Protein AF-A0A358I0P1-F1 (afdb_monomer_lite)

Radius of gyration: 39.77 Å; chains: 1; bounding box: 116×67×97 Å

Foldseek 3Di:
DDDDDDDPDPPPPDDDPDQDDLVVLCPPPCLLVLLVLAPCSVPDDSDPVCSVVSSLSSVLVVLLVLLLVLLQVLQQVLCVVLVNHGDDPVLSVVSSVVSSNCSRPPVVVSVVSSVLSVLLVPLVVVLVVLVVVLVVLCVVPVVVVLVVVLVVLVVVLVVLVVVLVVLVVPDDDPVNVVCCVVCVVPPDVPPPNVSVVSNVVSVVVNVVSVVVSVVSVVVNVCSVVVSVVSVVVSVVSVVSNVVSLCSSQVVDPSNLVVLVVLLVVLVVLLVVLLPDLDQVSLQVNLVSLVSVVVQLPDVSRPSSNRQHPCSVVSLVSSVVSNLVSLLVQLLVLLVPADQPDDLVSNCVSCVVLLVQLCQPRRPDHNPRSVVSSLVSLVVSLVVCVVPVPNSCSNVSSVVVSVVSVVVPPPDD

pLDDT: mean 78.73, std 14.13, range [31.23, 93.06]

Sequence (412 aa):
MDTPHPAHTPETSGEPPEVKDIDEMLNERGFAAFLENYDDAESFEVTEENKEEIAARFRAFEASTTVVKQFEKVMDEKLQTEGKGRMKPEERKAYKEHVAELAAKNPDELLRLQSDLRALEEAPEKIREREAELARLKESWSTDKVKAGIAELAAKKADIEKSLKEADATKFSRMQRAFFTNFGARFSMGKIAGHLDKKIELTVELQEVDSTIKAAEEALSSSPEIMAGTKRALNEATAGLESAQESVFASNKVAQMVRERLISEAHKRCEASLESTDIGVLQKAAEQFRRDTELANKPGSDYLGFTPDDATSYEELLTDKIKEAVAQGIMGALESLPSGATQSRLERALRKFTELAEKEVGFFDKDTSKEFVLETLRAAEQDARTKSKGSGKSIMLKHLISKLSKAGVGVA

Secondary structure (DSSP, 8-state):
-PPPPPP-------PPPP---HHHHHHSTTHHHHHTTSTTTTT---SGGGHHHHHHHHHHHHHHHHHHHHHHHHHHHHHHHTT-----HHHHHHHHHHHHHHHHH-HHHHHHHHHHHHHHHHHHHHHHHHHHHHHHHHHHT-HHHHHHHHHHHHHHHHHHHHHHHHHHH----HHHHHHHHHHTTTS-S-SHHHHHHHHHHHHHHHHHHHHHHHHHHHHHHHHHHHHHHHHHHHHHHHHHHHHHHIIIIIS-HHHHHHHHHHHHHHHHHHHHHHT---HHHHHHHHHHHHHHHHHHTSTTT-TT----TTHHHHHHHHHHHHHHHHHHHHHHHHHHSPTT--HHHHHHHHHHHHHHHTS--TT--HHHHHHHHHHHHHHHHHHHHHHSTTSSHHHHHHHHHHHHHHTTSS--

Structure (mmCIF, N/CA/C/O backbone):
data_AF-A0A358I0P1-F1
#
_entry.id   AF-A0A358I0P1-F1
#
loop_
_atom_site.group_PDB
_atom_site.id
_atom_site.type_symbol
_atom_site.label_atom_id
_atom_site.label_alt_id
_atom_site.label_comp_id
_atom_site.label_asym_id
_atom_site.label_entity_id
_atom_site.label_seq_id
_atom_site.pdbx_PDB_ins_code
_atom_site.Cartn_x
_atom_site.Cartn_y
_atom_site.Cartn_z
_atom_site.occupancy
_atom_site.B_iso_or_equiv
_atom_site.auth_seq_id
_atom_site.auth_comp_id
_atom_site.auth_asym_id
_atom_site.auth_atom_id
_atom_site.pdbx_PDB_model_num
ATOM 1 N N . MET A 1 1 ? 2.757 29.379 -32.360 1.00 36.81 1 MET A N 1
ATOM 2 C CA . MET A 1 1 ? 3.898 28.883 -33.159 1.00 36.81 1 MET A CA 1
ATOM 3 C C . MET A 1 1 ? 4.563 27.855 -32.278 1.00 36.81 1 MET A C 1
ATOM 5 O O . MET A 1 1 ? 5.481 28.187 -31.541 1.00 36.81 1 MET A O 1
ATOM 9 N N . ASP A 1 2 ? 3.977 26.664 -32.266 1.00 34.22 2 ASP A N 1
ATOM 10 C CA . ASP A 1 2 ? 4.376 25.572 -31.389 1.00 34.22 2 ASP A CA 1
ATOM 11 C C . ASP A 1 2 ? 5.392 24.714 -32.130 1.00 34.22 2 ASP A C 1
ATOM 13 O O . ASP A 1 2 ? 5.127 24.201 -33.218 1.00 34.22 2 ASP A O 1
ATOM 17 N N . THR A 1 3 ? 6.590 24.626 -31.569 1.00 36.25 3 THR A N 1
ATOM 18 C CA . THR A 1 3 ? 7.614 23.678 -31.999 1.00 36.25 3 THR A CA 1
ATOM 19 C C . THR A 1 3 ? 7.182 22.266 -31.601 1.00 36.25 3 THR A C 1
ATOM 21 O O . THR A 1 3 ? 6.945 22.040 -30.413 1.00 36.25 3 THR A O 1
ATOM 24 N N . PRO A 1 4 ? 7.095 21.307 -32.538 1.00 38.31 4 PRO A N 1
ATOM 25 C CA . PRO A 1 4 ? 6.806 19.926 -32.195 1.00 38.31 4 PRO A CA 1
ATOM 26 C C . PRO A 1 4 ? 8.035 19.277 -31.549 1.00 38.31 4 PRO A C 1
ATOM 28 O O . PRO A 1 4 ? 9.149 19.377 -32.067 1.00 38.31 4 PRO A O 1
ATOM 31 N N . HIS A 1 5 ? 7.820 18.606 -30.417 1.00 31.33 5 HIS A N 1
ATOM 32 C CA . HIS A 1 5 ? 8.810 17.723 -29.808 1.00 31.33 5 HIS A CA 1
ATOM 33 C C . HIS A 1 5 ? 9.039 16.491 -30.701 1.00 31.33 5 HIS A C 1
ATOM 35 O O . HIS A 1 5 ? 8.065 15.919 -31.197 1.00 31.33 5 HIS A O 1
ATOM 41 N N . PRO A 1 6 ? 10.295 16.057 -30.911 1.00 36.25 6 PRO A N 1
ATOM 42 C CA . PRO A 1 6 ? 10.574 14.822 -31.624 1.00 36.25 6 PRO A CA 1
ATOM 43 C C . PRO A 1 6 ? 10.149 13.621 -30.773 1.00 36.25 6 PRO A C 1
ATOM 45 O O . PRO A 1 6 ? 10.456 13.541 -29.583 1.00 36.25 6 PRO A O 1
ATOM 48 N N . ALA A 1 7 ? 9.446 12.683 -31.406 1.00 33.16 7 ALA A N 1
ATOM 49 C CA . ALA A 1 7 ? 9.168 11.374 -30.842 1.00 33.16 7 ALA A CA 1
ATOM 50 C C . ALA A 1 7 ? 10.495 10.639 -30.609 1.00 33.16 7 ALA A C 1
ATOM 52 O O . ALA A 1 7 ? 11.257 10.400 -31.545 1.00 33.16 7 ALA A O 1
ATOM 53 N N . HIS A 1 8 ? 10.779 10.293 -29.355 1.00 32.94 8 HIS A N 1
ATOM 54 C CA . HIS A 1 8 ? 11.849 9.365 -29.023 1.00 32.94 8 HIS A CA 1
ATOM 55 C C . HIS A 1 8 ? 11.419 7.954 -29.436 1.00 32.94 8 HIS A C 1
ATOM 57 O O . HIS A 1 8 ? 10.776 7.239 -28.674 1.00 32.94 8 HIS A O 1
ATOM 63 N N . THR A 1 9 ? 11.766 7.550 -30.654 1.00 31.23 9 THR A N 1
ATOM 64 C CA . THR A 1 9 ? 11.855 6.134 -31.021 1.00 31.23 9 THR A CA 1
ATOM 65 C C . THR A 1 9 ? 13.090 5.543 -30.337 1.00 31.23 9 THR A C 1
ATOM 67 O O . THR A 1 9 ? 14.189 6.057 -30.557 1.00 31.23 9 THR A O 1
ATOM 70 N N . PRO A 1 10 ? 12.961 4.496 -29.506 1.00 36.97 10 PRO A N 1
ATOM 71 C CA . PRO A 1 10 ? 14.125 3.801 -28.984 1.00 36.97 10 PRO A CA 1
ATOM 72 C C . PRO A 1 10 ? 14.779 3.016 -30.128 1.00 36.97 10 PRO A C 1
ATOM 74 O O . PRO A 1 10 ? 14.226 2.031 -30.616 1.00 36.97 10 PRO A O 1
ATOM 77 N N . GLU A 1 11 ? 15.958 3.460 -30.569 1.00 33.22 11 GLU A N 1
ATOM 78 C CA . GLU A 1 11 ? 16.836 2.683 -31.445 1.00 33.22 11 GLU A CA 1
ATOM 79 C C . GLU A 1 11 ? 17.281 1.420 -30.699 1.00 33.22 11 GLU A C 1
ATOM 81 O O . GLU A 1 11 ? 18.203 1.435 -29.886 1.00 33.22 11 GLU A O 1
ATOM 86 N N . THR A 1 12 ? 16.604 0.308 -30.969 1.00 38.41 12 THR A N 1
ATOM 87 C CA . THR A 1 12 ? 17.114 -1.031 -30.675 1.00 38.41 12 THR A CA 1
ATOM 88 C C . THR A 1 12 ? 17.729 -1.570 -31.959 1.00 38.41 12 THR A C 1
ATOM 90 O O . THR A 1 12 ? 17.070 -2.194 -32.783 1.00 38.41 12 THR A O 1
ATOM 93 N N . SER A 1 13 ? 19.016 -1.285 -32.152 1.00 42.09 13 SER A N 1
ATOM 94 C CA . SER A 1 13 ? 19.875 -1.937 -33.141 1.00 42.09 13 SER A CA 1
ATOM 95 C C . SER A 1 13 ? 20.230 -3.350 -32.660 1.00 42.09 13 SER A C 1
ATOM 97 O O . SER A 1 13 ? 21.348 -3.633 -32.237 1.00 42.09 13 SER A O 1
ATOM 99 N N . GLY A 1 14 ? 19.238 -4.237 -32.684 1.00 37.72 14 GLY A N 1
ATOM 100 C CA . GLY A 1 14 ? 19.413 -5.681 -32.572 1.00 37.72 14 GLY A CA 1
ATOM 101 C C . GLY A 1 14 ? 18.972 -6.333 -33.876 1.00 37.72 14 GLY A C 1
ATOM 102 O O . GLY A 1 14 ? 17.980 -5.909 -34.467 1.00 37.72 14 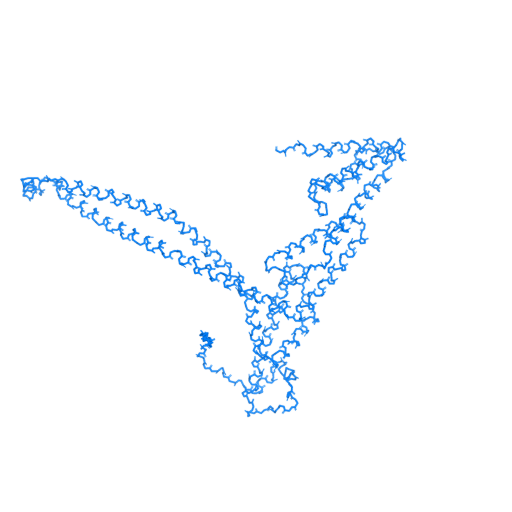GLY A O 1
ATOM 103 N N . GLU A 1 15 ? 19.712 -7.340 -34.339 1.00 39.25 15 GLU A N 1
ATOM 104 C CA . GLU A 1 15 ? 19.219 -8.271 -35.359 1.00 39.25 15 GLU A CA 1
ATOM 105 C C . GLU A 1 15 ? 17.807 -8.734 -34.950 1.00 39.25 15 GLU A C 1
ATOM 107 O O . GLU A 1 15 ? 17.612 -9.071 -33.773 1.00 39.25 15 GLU A O 1
ATOM 112 N N . PRO A 1 16 ? 16.801 -8.695 -35.848 1.00 52.22 16 PRO A N 1
ATOM 113 C CA . PRO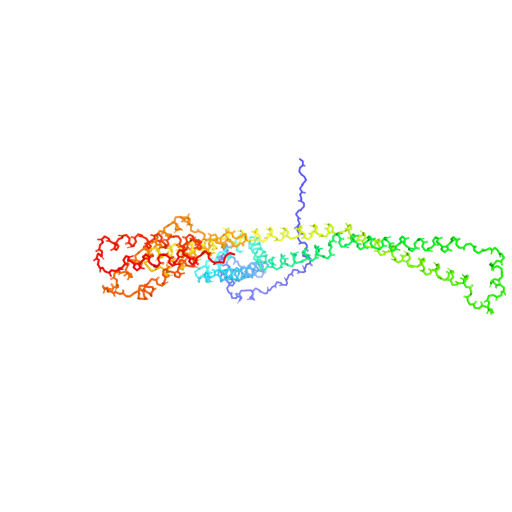 A 1 16 ? 15.473 -9.183 -35.509 1.00 52.22 16 PRO A CA 1
ATOM 114 C C . PRO A 1 16 ? 15.605 -10.637 -35.038 1.00 52.22 16 PRO A C 1
ATOM 116 O O . PRO A 1 16 ? 16.345 -11.401 -35.662 1.00 52.22 16 PRO A O 1
ATOM 119 N N . PRO A 1 17 ? 14.953 -11.018 -33.924 1.00 60.56 17 PRO A N 1
ATOM 120 C CA . PRO A 1 17 ? 15.074 -12.365 -33.386 1.00 60.56 17 PRO A CA 1
ATOM 121 C C . PRO A 1 17 ? 14.734 -13.384 -34.475 1.00 60.56 17 PRO A C 1
ATOM 123 O O . PRO A 1 17 ? 13.773 -13.188 -35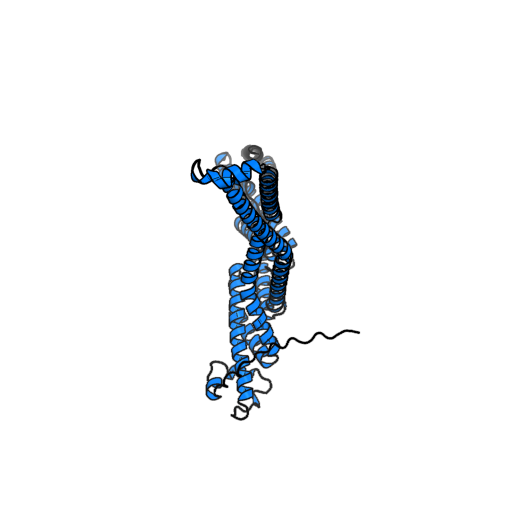.222 1.00 60.56 17 PRO A O 1
ATOM 126 N N . GLU A 1 18 ? 15.541 -14.443 -34.569 1.00 71.31 18 GLU A N 1
ATOM 127 C CA . GLU A 1 18 ? 15.351 -15.509 -35.551 1.00 71.31 18 GLU A CA 1
ATOM 128 C C . GLU A 1 18 ? 13.912 -16.033 -35.462 1.00 71.31 18 GLU A C 1
ATOM 130 O O . GLU A 1 18 ? 13.419 -16.380 -34.384 1.00 71.31 18 GLU A O 1
ATOM 135 N N . VAL A 1 19 ? 13.206 -16.004 -36.595 1.00 76.75 19 VAL A N 1
ATOM 136 C CA . VAL A 1 19 ? 11.798 -16.394 -36.653 1.00 76.75 19 VAL A CA 1
ATOM 137 C C . VAL A 1 19 ? 11.716 -17.904 -36.456 1.00 76.75 19 VAL A C 1
ATOM 139 O O . VAL A 1 19 ? 12.211 -18.662 -37.291 1.00 76.75 19 VAL A O 1
ATOM 142 N N . LYS A 1 20 ? 11.089 -18.323 -35.349 1.00 83.19 20 LYS A N 1
ATOM 143 C CA . LYS A 1 20 ? 10.809 -19.733 -35.044 1.00 83.19 20 LYS A CA 1
ATOM 144 C C . LYS A 1 20 ? 10.057 -20.403 -36.196 1.00 83.19 20 LYS A C 1
ATOM 146 O O . LYS A 1 20 ? 9.394 -19.748 -37.005 1.00 83.19 20 LYS A O 1
ATOM 151 N N . ASP A 1 21 ? 10.152 -21.724 -36.261 1.00 88.75 21 ASP A N 1
ATOM 152 C CA . ASP A 1 21 ? 9.391 -22.494 -37.237 1.00 88.75 21 ASP A CA 1
ATOM 153 C C . ASP A 1 21 ? 7.881 -22.455 -36.937 1.00 88.75 21 ASP A C 1
ATOM 155 O O . ASP A 1 21 ? 7.476 -22.333 -35.776 1.00 88.75 21 ASP A O 1
ATOM 159 N N . ILE A 1 22 ? 7.037 -22.537 -37.973 1.00 87.31 22 ILE A N 1
ATOM 160 C CA . ILE A 1 22 ? 5.576 -22.464 -37.808 1.00 87.31 22 ILE A CA 1
ATOM 161 C C . ILE A 1 22 ? 5.076 -23.609 -36.926 1.00 87.31 22 ILE A C 1
ATOM 163 O O . ILE A 1 22 ? 4.285 -23.369 -36.009 1.00 87.31 22 ILE A O 1
ATOM 167 N N . ASP A 1 23 ? 5.580 -24.827 -37.139 1.00 88.31 23 ASP A N 1
ATOM 168 C CA . ASP A 1 23 ? 5.174 -25.987 -36.347 1.00 88.31 23 ASP A CA 1
ATOM 169 C C . ASP A 1 23 ? 5.598 -25.826 -34.882 1.00 88.31 23 ASP A C 1
ATOM 171 O O . ASP A 1 23 ? 4.862 -26.208 -33.971 1.00 88.31 23 ASP A O 1
ATOM 175 N N . GLU A 1 24 ? 6.762 -25.225 -34.625 1.00 89.25 24 GLU A N 1
ATOM 176 C CA . GLU A 1 24 ? 7.227 -24.946 -33.264 1.00 89.25 24 GLU A CA 1
ATOM 177 C C . GLU A 1 24 ? 6.297 -23.956 -32.549 1.00 89.25 24 GLU A C 1
ATOM 179 O O . GLU A 1 24 ? 5.888 -24.208 -31.415 1.00 89.25 24 GLU A O 1
ATOM 184 N N . MET A 1 25 ? 5.900 -22.871 -33.223 1.00 90.12 25 MET A N 1
ATOM 185 C CA . MET A 1 25 ? 4.991 -21.869 -32.658 1.00 90.12 25 MET A CA 1
ATOM 186 C C . MET A 1 25 ? 3.604 -22.454 -32.360 1.00 90.12 25 MET A C 1
ATOM 188 O O . MET A 1 25 ? 3.079 -22.253 -31.266 1.00 90.12 25 MET A O 1
ATOM 192 N N . LEU A 1 26 ? 3.016 -23.216 -33.291 1.00 88.31 26 LEU A N 1
ATOM 193 C CA . LEU A 1 26 ? 1.680 -23.821 -33.141 1.00 88.31 26 LEU A CA 1
ATOM 194 C C . LEU A 1 26 ? 1.607 -24.887 -32.046 1.00 88.31 26 LEU A C 1
ATOM 196 O O . LEU A 1 26 ? 0.557 -25.053 -31.420 1.00 88.31 26 LEU A O 1
ATOM 200 N N . ASN A 1 27 ? 2.709 -25.598 -31.810 1.00 91.06 27 ASN A N 1
ATOM 201 C CA . ASN A 1 27 ? 2.794 -26.605 -30.758 1.00 91.06 27 ASN A CA 1
ATOM 202 C C . ASN A 1 27 ? 2.980 -25.998 -29.357 1.00 91.06 27 ASN A C 1
ATOM 204 O O . ASN A 1 27 ? 2.827 -26.714 -28.361 1.00 91.06 27 ASN A O 1
ATOM 208 N N . GLU A 1 28 ? 3.266 -24.696 -29.248 1.00 92.81 28 GLU A N 1
ATOM 209 C CA . GLU A 1 28 ? 3.340 -24.023 -27.955 1.00 92.81 28 GLU A CA 1
ATOM 210 C C . GLU A 1 28 ? 1.965 -24.022 -27.276 1.00 92.81 28 GLU A C 1
ATOM 212 O O . GLU A 1 28 ? 0.917 -23.701 -27.853 1.00 92.81 28 GLU A O 1
ATOM 217 N N . ARG A 1 29 ? 1.955 -24.402 -25.997 1.00 91.56 29 ARG A N 1
ATOM 218 C CA . ARG A 1 29 ? 0.712 -24.679 -25.283 1.00 91.56 29 ARG A CA 1
ATOM 219 C C . ARG A 1 29 ? -0.159 -23.427 -25.188 1.00 91.56 29 ARG A C 1
ATOM 221 O O . ARG A 1 29 ? 0.128 -22.513 -24.421 1.00 91.56 29 ARG A O 1
ATOM 228 N N . GLY A 1 30 ? -1.312 -23.479 -25.848 1.00 88.94 30 GLY A N 1
ATOM 229 C CA . GLY A 1 30 ? -2.325 -22.426 -25.799 1.00 88.94 30 GLY A CA 1
ATOM 230 C C . GLY A 1 30 ? -2.195 -21.381 -26.903 1.00 88.94 30 GLY A C 1
ATOM 231 O O . GLY A 1 30 ? -3.090 -20.549 -27.003 1.00 88.94 30 GLY A O 1
ATOM 232 N N . PHE A 1 31 ? -1.169 -21.451 -27.761 1.00 92.56 31 PHE A N 1
ATOM 233 C CA . PHE A 1 31 ? -1.037 -20.520 -28.881 1.00 92.56 31 PHE A CA 1
ATOM 234 C C . PHE A 1 31 ? -2.141 -20.712 -29.931 1.00 92.56 31 PHE A C 1
ATOM 236 O O . PHE A 1 31 ? -2.752 -19.741 -30.359 1.00 92.56 31 PHE A O 1
ATOM 243 N N . ALA A 1 32 ? -2.494 -21.957 -30.268 1.00 89.38 32 ALA A N 1
ATOM 244 C CA . ALA A 1 32 ? -3.605 -22.224 -31.187 1.00 89.38 32 ALA A CA 1
ATOM 245 C C . ALA A 1 32 ? -4.941 -21.628 -30.694 1.00 89.38 32 ALA A C 1
ATOM 247 O O . ALA A 1 32 ? -5.639 -20.969 -31.453 1.00 89.38 32 ALA A O 1
ATOM 248 N N . ALA A 1 33 ? -5.253 -21.779 -29.402 1.00 90.19 33 ALA A N 1
ATOM 249 C CA . ALA A 1 33 ? -6.441 -21.169 -28.798 1.00 90.19 33 ALA A CA 1
ATOM 250 C C . ALA A 1 33 ? -6.332 -19.635 -28.700 1.00 90.19 33 ALA A C 1
ATOM 252 O O . ALA A 1 33 ? -7.336 -18.935 -28.713 1.00 90.19 33 ALA A O 1
ATOM 253 N N . PHE A 1 34 ? -5.115 -19.092 -28.598 1.00 91.75 34 PHE A N 1
ATOM 254 C CA . PHE A 1 34 ? -4.893 -17.649 -28.622 1.00 91.75 34 PHE A CA 1
ATOM 255 C C . PHE A 1 34 ? -5.239 -17.039 -29.986 1.00 91.75 34 PHE A C 1
ATOM 257 O O . PHE A 1 34 ? -5.813 -15.951 -30.022 1.00 91.75 34 PHE A O 1
ATOM 264 N N . LEU A 1 35 ? -4.948 -17.742 -31.086 1.00 91.75 35 LEU A N 1
ATOM 265 C CA . LEU A 1 35 ? -5.265 -17.274 -32.439 1.00 91.75 35 LEU A CA 1
ATOM 266 C C . LEU A 1 35 ? -6.769 -17.054 -32.652 1.00 91.75 35 LEU A C 1
ATOM 268 O O . LEU A 1 35 ? -7.132 -16.161 -33.408 1.00 91.75 35 LEU A O 1
ATOM 272 N N . GLU A 1 36 ? -7.633 -17.773 -31.930 1.00 90.94 36 GLU A N 1
ATOM 273 C CA . GLU A 1 36 ? -9.094 -17.599 -31.975 1.00 90.94 36 GLU A CA 1
ATOM 274 C C . GLU A 1 36 ? -9.566 -16.212 -31.487 1.00 90.94 36 GLU A C 1
ATOM 276 O O . GLU A 1 36 ? -10.715 -15.846 -31.716 1.00 90.94 36 GLU A O 1
ATOM 281 N N . ASN A 1 37 ? -8.703 -15.419 -30.833 1.00 90.44 37 ASN A N 1
ATOM 282 C CA . ASN A 1 37 ? -9.034 -14.053 -30.401 1.00 90.44 37 ASN A CA 1
ATOM 283 C C . ASN A 1 37 ? -8.914 -13.006 -31.520 1.00 90.44 37 ASN A C 1
ATOM 285 O O . ASN A 1 37 ? -9.298 -11.854 -31.308 1.00 90.44 37 ASN A O 1
ATOM 289 N N . TYR A 1 38 ? -8.355 -13.369 -32.678 1.00 90.50 38 TYR A N 1
ATOM 290 C CA . TYR A 1 38 ? -8.274 -12.480 -33.833 1.00 90.50 38 TYR A CA 1
ATOM 291 C C . TYR A 1 38 ? -9.566 -12.544 -34.650 1.00 90.50 38 TYR A C 1
ATOM 293 O O . TYR A 1 38 ? -10.096 -13.623 -34.906 1.00 90.50 38 TYR A O 1
ATOM 301 N N . ASP A 1 39 ? -10.046 -11.390 -35.116 1.00 89.75 39 ASP A N 1
ATOM 302 C CA . ASP A 1 39 ? -11.293 -11.298 -35.890 1.00 89.75 39 ASP A CA 1
ATOM 303 C C . ASP A 1 39 ? -11.234 -12.091 -37.212 1.00 89.75 39 ASP A C 1
ATOM 305 O O . ASP A 1 39 ? -12.266 -12.485 -37.753 1.00 89.75 39 ASP A O 1
ATOM 309 N N . ASP A 1 40 ? -10.031 -12.339 -37.732 1.00 90.44 40 ASP A N 1
ATOM 310 C CA . ASP A 1 40 ? -9.782 -13.064 -38.977 1.00 90.44 40 ASP A CA 1
ATOM 311 C C . ASP A 1 40 ? -9.427 -14.548 -38.777 1.00 90.44 40 ASP A C 1
ATOM 313 O O . ASP A 1 40 ? -9.093 -15.218 -39.756 1.00 90.44 40 ASP A O 1
ATOM 317 N N . ALA A 1 41 ? -9.519 -15.077 -37.549 1.00 88.56 41 ALA A N 1
ATOM 318 C CA . ALA A 1 41 ? -9.055 -16.420 -37.187 1.00 88.56 41 ALA A CA 1
ATOM 319 C C . ALA A 1 41 ? -9.614 -17.542 -38.080 1.00 88.56 41 ALA A C 1
ATOM 321 O O . ALA A 1 41 ? -8.897 -18.485 -38.401 1.00 88.56 41 ALA A O 1
ATOM 322 N N . GLU A 1 42 ? -10.875 -17.439 -38.514 1.00 86.44 42 GLU A N 1
ATOM 323 C CA . GLU A 1 42 ? -11.517 -18.437 -39.388 1.00 86.44 42 GLU A CA 1
ATOM 324 C C . GLU A 1 42 ? -10.977 -18.425 -40.828 1.00 86.44 42 GLU A C 1
ATOM 326 O O . GLU A 1 42 ? -11.073 -19.424 -41.539 1.00 86.44 42 GLU A O 1
ATOM 331 N N . SER A 1 43 ? -10.434 -17.288 -41.265 1.00 88.62 43 SER A N 1
ATOM 332 C CA . SER A 1 43 ? -9.941 -17.059 -42.629 1.00 88.62 43 SER A CA 1
ATOM 333 C C . SER A 1 43 ? -8.418 -16.999 -42.733 1.00 88.62 43 SER A C 1
ATOM 335 O O . SER A 1 43 ? -7.887 -16.936 -43.840 1.00 88.62 43 SER A O 1
ATOM 337 N N . PHE A 1 44 ? -7.715 -16.993 -41.600 1.00 88.81 44 PHE A N 1
ATOM 338 C CA . PHE A 1 44 ? -6.269 -16.857 -41.553 1.00 88.81 44 PHE A CA 1
ATOM 339 C C . PHE A 1 44 ? -5.580 -18.172 -41.942 1.00 88.81 44 PHE A C 1
ATOM 341 O O . PHE A 1 44 ? -5.669 -19.182 -41.241 1.00 88.81 44 PHE A O 1
ATOM 348 N N . GLU A 1 45 ? -4.877 -18.164 -43.075 1.00 86.25 45 GLU A N 1
ATOM 349 C CA . GLU A 1 45 ? -4.153 -19.335 -43.567 1.00 86.25 45 GLU A CA 1
ATOM 350 C C . GLU A 1 45 ? -2.782 -19.465 -42.891 1.00 86.25 45 GLU A C 1
ATOM 352 O O . GLU A 1 45 ? -1.931 -18.578 -42.966 1.00 86.25 45 GLU A O 1
ATOM 357 N N . VAL A 1 46 ? -2.541 -20.611 -42.257 1.00 86.19 46 VAL A N 1
ATOM 358 C CA . VAL A 1 46 ? -1.280 -20.914 -41.576 1.00 86.19 46 VAL A CA 1
ATOM 359 C C . VAL A 1 46 ? -0.304 -21.538 -42.578 1.00 86.19 46 VAL A C 1
ATOM 361 O O . VAL A 1 46 ? -0.267 -22.755 -42.756 1.00 86.19 46 VAL A O 1
ATOM 364 N N . THR A 1 47 ? 0.447 -20.692 -43.283 1.00 88.25 47 THR A N 1
ATOM 365 C CA . THR A 1 47 ? 1.392 -21.082 -44.345 1.00 88.25 47 THR A CA 1
ATOM 366 C C . THR A 1 47 ? 2.749 -20.398 -44.167 1.00 88.25 47 THR A C 1
ATOM 368 O O . THR A 1 47 ? 2.858 -19.391 -43.467 1.00 88.25 47 THR A O 1
ATOM 371 N N . GLU A 1 48 ? 3.789 -20.904 -44.844 1.00 86.56 48 GLU A N 1
ATOM 372 C CA . GLU A 1 48 ? 5.118 -20.263 -44.866 1.00 86.56 48 GLU A CA 1
ATOM 373 C C . GLU A 1 48 ? 5.079 -18.828 -45.418 1.00 86.56 48 GLU A C 1
ATOM 375 O O . GLU A 1 48 ? 5.894 -17.998 -45.024 1.00 86.56 48 GLU A O 1
ATOM 380 N N . GLU A 1 49 ? 4.114 -18.503 -46.284 1.00 87.19 49 GLU A N 1
ATOM 381 C CA . GLU A 1 49 ? 3.933 -17.146 -46.817 1.00 87.19 49 GLU A CA 1
ATOM 382 C C . GLU A 1 49 ? 3.488 -16.156 -45.726 1.00 87.19 49 GLU A C 1
ATOM 384 O O . GLU A 1 49 ? 3.883 -14.992 -45.758 1.00 87.19 49 GLU A O 1
ATOM 389 N N . ASN A 1 50 ? 2.759 -16.634 -44.710 1.00 87.88 50 ASN A N 1
ATOM 390 C CA . ASN A 1 50 ? 2.296 -15.843 -43.565 1.00 87.88 50 ASN A CA 1
ATOM 391 C C . ASN A 1 50 ? 3.192 -16.002 -42.322 1.00 87.88 50 ASN A C 1
ATOM 393 O O . ASN A 1 50 ? 2.820 -15.579 -41.225 1.00 87.88 50 ASN A O 1
ATOM 397 N N . LYS A 1 51 ? 4.387 -16.594 -42.460 1.00 88.62 51 LYS A N 1
ATOM 398 C CA . LYS A 1 51 ? 5.287 -16.911 -41.337 1.00 88.62 51 LYS A CA 1
ATOM 399 C C . LYS A 1 51 ? 5.628 -15.709 -40.462 1.00 88.62 51 LYS A C 1
ATOM 401 O O . LYS A 1 51 ? 5.644 -15.825 -39.239 1.00 88.62 51 LYS A O 1
ATOM 406 N N . GLU A 1 52 ? 5.880 -14.551 -41.067 1.00 88.56 52 GLU A N 1
ATOM 407 C CA . GLU A 1 52 ? 6.192 -13.324 -40.324 1.00 88.56 52 GLU A CA 1
ATOM 408 C C . GLU A 1 52 ? 5.001 -12.832 -39.494 1.00 88.56 52 GLU A C 1
ATOM 410 O O . GLU A 1 52 ? 5.176 -12.381 -38.359 1.00 88.56 52 GLU A O 1
ATOM 415 N N . GLU A 1 53 ? 3.787 -12.963 -40.030 1.00 88.88 53 GLU A N 1
ATOM 416 C CA . GLU A 1 53 ? 2.561 -12.599 -39.330 1.00 88.88 53 GLU A CA 1
ATOM 417 C C . GLU A 1 53 ? 2.258 -13.581 -38.194 1.00 88.88 53 GLU A C 1
ATOM 419 O O . GLU A 1 53 ? 1.988 -13.153 -37.072 1.00 88.88 53 GLU A O 1
ATOM 424 N N . ILE A 1 54 ? 2.414 -14.890 -38.427 1.00 90.31 54 ILE A N 1
ATOM 425 C CA . ILE A 1 54 ? 2.316 -15.915 -37.375 1.00 90.31 54 ILE A CA 1
ATOM 426 C C . ILE A 1 54 ? 3.323 -15.618 -36.262 1.00 90.31 54 ILE A C 1
ATOM 428 O O . ILE A 1 54 ? 2.964 -15.634 -35.086 1.00 90.31 54 ILE A O 1
ATOM 432 N N . ALA A 1 55 ? 4.559 -15.262 -36.614 1.00 89.88 55 ALA A N 1
ATOM 433 C CA . ALA A 1 55 ? 5.589 -14.889 -35.653 1.00 89.88 55 ALA A CA 1
ATOM 434 C C . ALA A 1 55 ? 5.273 -13.587 -34.902 1.00 89.88 55 ALA A C 1
ATOM 436 O O . ALA A 1 55 ? 5.664 -13.423 -33.744 1.00 89.88 55 ALA A O 1
ATOM 437 N N . ALA A 1 56 ? 4.575 -12.635 -35.523 1.00 89.00 56 ALA A N 1
ATOM 438 C CA . ALA A 1 56 ? 4.080 -11.442 -34.840 1.00 89.00 56 ALA A CA 1
ATOM 439 C C . ALA A 1 56 ? 2.972 -11.793 -33.831 1.00 89.00 56 ALA A C 1
ATOM 441 O O . ALA A 1 56 ? 3.061 -11.388 -32.669 1.00 89.00 56 ALA A O 1
ATOM 442 N N . ARG A 1 57 ? 1.987 -12.614 -34.226 1.00 91.94 57 ARG A N 1
ATOM 443 C CA . ARG A 1 57 ? 0.928 -13.112 -33.327 1.00 91.94 57 ARG A CA 1
ATOM 444 C C . ARG A 1 57 ? 1.511 -13.954 -32.188 1.00 91.94 57 ARG A C 1
ATOM 446 O O . ARG A 1 57 ? 1.085 -13.828 -31.044 1.00 91.94 57 ARG A O 1
ATOM 453 N N . PHE A 1 58 ? 2.542 -14.750 -32.465 1.00 91.25 58 PHE A N 1
ATOM 454 C CA . PHE A 1 58 ? 3.257 -15.540 -31.463 1.00 91.25 58 PHE A CA 1
ATOM 455 C C . PHE A 1 58 ? 3.994 -14.668 -30.442 1.00 91.25 58 PHE A C 1
ATOM 457 O O . PHE A 1 58 ? 3.911 -14.913 -29.240 1.00 91.25 58 PHE A O 1
ATOM 464 N N . ARG A 1 59 ? 4.641 -13.584 -30.884 1.00 90.12 59 ARG A N 1
ATOM 465 C CA . ARG A 1 59 ? 5.240 -12.596 -29.970 1.00 90.12 59 ARG A CA 1
ATOM 466 C C . ARG A 1 59 ? 4.188 -11.908 -29.096 1.00 90.12 59 ARG A C 1
ATOM 468 O O . ARG A 1 59 ? 4.425 -11.715 -27.904 1.00 90.12 59 ARG A O 1
ATOM 475 N N . ALA A 1 60 ? 3.019 -11.581 -29.653 1.00 89.62 60 ALA A N 1
ATOM 476 C CA . ALA A 1 60 ? 1.898 -11.040 -28.880 1.00 89.62 60 ALA A CA 1
ATOM 477 C C . ALA A 1 60 ? 1.390 -12.053 -27.836 1.00 89.62 60 ALA A C 1
ATOM 479 O O . ALA A 1 60 ? 1.137 -11.685 -26.687 1.00 89.62 60 ALA A O 1
ATOM 480 N N . PHE A 1 61 ? 1.335 -13.340 -28.189 1.00 92.06 61 PHE A N 1
ATOM 481 C CA . PHE A 1 61 ? 1.036 -14.421 -27.254 1.00 92.06 61 PHE A CA 1
ATOM 482 C C . PHE A 1 61 ? 2.074 -14.511 -26.124 1.00 92.06 61 PHE A C 1
ATOM 484 O O . PHE A 1 61 ? 1.697 -14.465 -24.952 1.00 92.06 61 PHE A O 1
ATOM 491 N N . GLU A 1 62 ? 3.373 -14.564 -26.426 1.00 91.44 62 GLU A N 1
ATOM 492 C CA . GLU A 1 62 ? 4.430 -14.608 -25.402 1.00 91.44 62 GLU A CA 1
ATOM 493 C C . GLU A 1 62 ? 4.359 -13.389 -24.461 1.00 91.44 62 GLU A C 1
ATOM 495 O O . GLU A 1 62 ? 4.420 -13.536 -23.232 1.00 91.44 62 GLU A O 1
ATOM 500 N N . ALA A 1 63 ? 4.136 -12.193 -25.014 1.00 89.19 63 ALA A N 1
ATOM 501 C CA . ALA A 1 63 ? 3.920 -10.979 -24.234 1.00 89.19 63 ALA A CA 1
ATOM 502 C C . ALA A 1 63 ? 2.678 -11.094 -23.332 1.00 89.19 63 ALA A C 1
ATOM 504 O O . ALA A 1 63 ? 2.768 -10.809 -22.136 1.00 89.19 63 ALA A O 1
ATOM 505 N N . SER A 1 64 ? 1.557 -11.605 -23.854 1.00 92.31 64 SER A N 1
ATOM 506 C CA . SER A 1 64 ? 0.315 -11.804 -23.095 1.00 92.31 64 SER A CA 1
ATOM 507 C C . SER A 1 64 ? 0.517 -12.744 -21.903 1.00 92.31 64 SER A C 1
ATOM 509 O O . SER A 1 64 ? 0.107 -12.436 -20.783 1.00 92.31 64 SER A O 1
ATOM 511 N N . THR A 1 65 ? 1.243 -13.853 -22.093 1.00 92.56 65 THR A N 1
ATOM 512 C CA . THR A 1 65 ? 1.521 -14.806 -21.009 1.00 92.56 65 THR A CA 1
ATOM 513 C C . THR A 1 65 ? 2.416 -14.204 -19.927 1.00 92.56 65 THR A C 1
ATOM 515 O O . THR A 1 65 ? 2.263 -14.529 -18.747 1.00 92.56 65 THR A O 1
ATOM 518 N N . THR A 1 66 ? 3.334 -13.315 -20.313 1.00 91.06 66 THR A N 1
ATOM 519 C CA . THR A 1 66 ? 4.220 -12.599 -19.391 1.00 91.06 66 THR A CA 1
ATOM 520 C C . THR A 1 66 ? 3.433 -11.585 -18.567 1.00 91.06 66 THR A C 1
ATOM 522 O O . THR A 1 66 ? 3.508 -11.618 -17.339 1.00 91.06 66 THR A O 1
ATOM 525 N N . VAL A 1 67 ? 2.615 -10.758 -19.225 1.00 91.31 67 VAL A N 1
ATOM 526 C CA . VAL A 1 67 ? 1.729 -9.770 -18.588 1.00 91.31 67 VAL A CA 1
ATOM 527 C C . VAL A 1 67 ? 0.788 -10.441 -17.589 1.00 91.31 67 VAL A C 1
ATOM 529 O O . VAL A 1 67 ? 0.715 -10.017 -16.438 1.00 91.31 67 VAL A O 1
ATOM 532 N N . VAL A 1 68 ? 0.142 -11.547 -17.977 1.00 92.19 68 VAL A N 1
ATOM 533 C CA . VAL A 1 68 ? -0.720 -12.339 -17.083 1.00 92.19 68 VAL A CA 1
ATOM 534 C C . VAL A 1 68 ? 0.018 -12.764 -15.816 1.00 92.19 68 VAL A C 1
ATOM 536 O O . VAL A 1 68 ? -0.487 -12.562 -14.714 1.00 92.19 68 VAL A O 1
ATOM 539 N N . LYS A 1 69 ? 1.216 -13.345 -15.952 1.00 92.25 69 LYS A N 1
ATOM 540 C CA . LYS A 1 69 ? 1.998 -13.821 -14.801 1.00 92.25 69 LYS A CA 1
ATOM 541 C C . LYS A 1 69 ? 2.443 -12.675 -13.893 1.00 92.25 69 LYS A C 1
ATOM 543 O O . LYS A 1 69 ? 2.372 -12.817 -12.675 1.00 92.25 69 LYS A O 1
ATOM 548 N N . GLN A 1 70 ? 2.906 -11.567 -14.472 1.00 90.69 70 GLN A N 1
ATOM 549 C CA . GLN A 1 70 ? 3.360 -10.403 -13.709 1.00 90.69 70 GLN A CA 1
ATOM 550 C C . GLN A 1 70 ? 2.205 -9.745 -12.955 1.00 90.69 70 GLN A C 1
ATOM 552 O O . GLN A 1 70 ? 2.336 -9.478 -11.765 1.00 90.69 70 GLN A O 1
ATOM 557 N N . PHE A 1 71 ? 1.050 -9.561 -13.596 1.00 90.38 71 PHE A N 1
ATOM 558 C CA . PHE A 1 71 ? -0.128 -9.018 -12.926 1.00 90.38 71 PHE A CA 1
ATOM 559 C C . PHE A 1 71 ? -0.626 -9.928 -11.805 1.00 90.38 71 PHE A C 1
ATOM 561 O O . PHE A 1 71 ? -0.865 -9.440 -10.705 1.00 90.38 71 PHE A O 1
ATOM 568 N N . GLU A 1 72 ? -0.740 -11.244 -12.042 1.00 91.75 72 GLU A N 1
ATOM 569 C CA . GLU A 1 72 ? -1.140 -12.198 -10.996 1.00 91.75 72 GLU A CA 1
ATOM 570 C C . GLU A 1 72 ? -0.212 -12.097 -9.778 1.00 91.75 72 GLU A C 1
ATOM 572 O O . GLU A 1 72 ? -0.687 -12.075 -8.643 1.00 91.75 72 GLU A O 1
ATOM 577 N N . LYS A 1 73 ? 1.102 -11.991 -10.007 1.00 91.00 73 LYS A N 1
ATOM 578 C CA . LYS A 1 73 ? 2.096 -11.819 -8.946 1.00 91.00 73 LYS A CA 1
ATOM 579 C C . LYS A 1 73 ? 1.903 -10.499 -8.198 1.00 91.00 73 LYS A C 1
ATOM 581 O O . LYS A 1 73 ? 1.753 -10.526 -6.982 1.00 91.00 73 LYS A O 1
ATOM 586 N N . VAL A 1 74 ? 1.867 -9.373 -8.910 1.00 88.00 74 VAL A N 1
ATOM 587 C CA . VAL A 1 74 ? 1.726 -8.029 -8.325 1.00 88.00 74 VAL A CA 1
ATOM 588 C C . VAL A 1 74 ? 0.422 -7.908 -7.525 1.00 88.00 74 VAL A C 1
ATOM 590 O O . VAL A 1 74 ? 0.423 -7.418 -6.395 1.00 88.00 74 VAL A O 1
ATOM 593 N N . MET A 1 75 ? -0.690 -8.411 -8.065 1.00 88.00 75 MET A N 1
ATOM 594 C CA . MET A 1 75 ? -1.984 -8.429 -7.380 1.00 88.00 75 MET A CA 1
ATOM 595 C C . MET A 1 75 ? -1.987 -9.342 -6.154 1.00 88.00 75 MET A C 1
ATOM 597 O O . MET A 1 75 ? -2.486 -8.942 -5.103 1.00 88.00 75 MET A O 1
ATOM 601 N N . ASP A 1 76 ? -1.454 -10.564 -6.256 1.00 90.94 76 ASP A N 1
ATOM 602 C CA . ASP A 1 76 ? -1.396 -11.480 -5.114 1.00 90.94 76 ASP A CA 1
ATOM 603 C C . ASP A 1 76 ? -0.486 -10.915 -4.009 1.00 90.94 76 ASP A C 1
ATOM 605 O O . ASP A 1 76 ? -0.873 -10.944 -2.843 1.00 90.94 76 ASP A O 1
ATOM 609 N N . GLU A 1 77 ? 0.676 -10.348 -4.346 1.00 87.12 77 GLU A N 1
ATOM 610 C CA . GLU A 1 77 ? 1.572 -9.687 -3.385 1.00 87.12 77 GLU A CA 1
ATOM 611 C C . GLU A 1 77 ? 0.872 -8.524 -2.673 1.00 87.12 77 GLU A C 1
ATOM 613 O O . GLU A 1 77 ? 0.940 -8.412 -1.442 1.00 87.12 77 GLU A O 1
ATOM 618 N N . LYS A 1 78 ? 0.125 -7.703 -3.419 1.00 83.06 78 LYS A N 1
ATOM 619 C CA . LYS A 1 78 ? -0.673 -6.613 -2.857 1.00 83.06 78 LYS A CA 1
ATOM 620 C C . LYS A 1 78 ? -1.747 -7.120 -1.897 1.00 83.06 78 LYS A C 1
ATOM 622 O O . LYS A 1 78 ? -1.769 -6.726 -0.730 1.00 83.06 78 LYS A O 1
ATOM 627 N N . LEU A 1 79 ? -2.604 -8.030 -2.359 1.00 86.75 79 LEU A N 1
ATOM 628 C CA . LEU A 1 79 ? -3.701 -8.585 -1.562 1.00 86.75 79 LEU A CA 1
ATOM 629 C C . LEU A 1 79 ? -3.185 -9.300 -0.308 1.00 86.75 79 LEU A C 1
ATOM 631 O O . LEU A 1 79 ? -3.821 -9.239 0.745 1.00 86.75 79 LEU A O 1
ATOM 635 N N . GLN A 1 80 ? -2.029 -9.960 -0.385 1.00 87.44 80 GLN A N 1
ATOM 636 C CA . GLN A 1 80 ? -1.404 -10.597 0.770 1.00 87.44 80 GLN A CA 1
ATOM 637 C C . GLN A 1 80 ? -0.864 -9.580 1.773 1.00 87.44 80 GLN A C 1
ATOM 639 O O . GLN A 1 80 ? -1.109 -9.737 2.971 1.00 87.44 80 GLN A O 1
ATOM 644 N N . THR A 1 81 ? -0.176 -8.539 1.298 1.00 81.94 81 THR A N 1
ATOM 645 C CA . THR A 1 81 ? 0.362 -7.462 2.146 1.00 81.94 81 THR A CA 1
ATOM 646 C C . THR A 1 81 ? -0.750 -6.755 2.926 1.00 81.94 81 THR A C 1
ATOM 648 O O . THR A 1 81 ? -0.558 -6.375 4.079 1.00 81.94 81 THR A O 1
ATOM 651 N N . GLU A 1 82 ? -1.944 -6.658 2.342 1.00 78.44 82 GLU A N 1
ATOM 652 C CA . GLU A 1 82 ? -3.127 -6.049 2.962 1.00 78.44 82 GLU A CA 1
ATOM 653 C C . GLU A 1 82 ? -4.019 -7.039 3.728 1.00 78.44 82 GLU A C 1
ATOM 655 O O . GLU A 1 82 ? -5.083 -6.675 4.233 1.00 78.44 82 GLU A O 1
ATOM 660 N N . GLY A 1 83 ? -3.629 -8.316 3.814 1.00 79.75 83 GLY A N 1
ATOM 661 C CA . GLY A 1 83 ? -4.413 -9.347 4.500 1.00 79.75 83 GLY A CA 1
ATOM 662 C C . GLY A 1 83 ? -5.759 -9.669 3.831 1.00 79.75 83 GLY A C 1
ATOM 663 O O . GLY A 1 83 ? -6.662 -10.200 4.479 1.00 79.75 83 GLY A O 1
ATOM 664 N N . LYS A 1 84 ? -5.909 -9.363 2.538 1.00 82.25 84 LYS A N 1
ATOM 665 C CA . LYS A 1 84 ? -7.108 -9.611 1.716 1.00 82.25 84 LYS A CA 1
ATOM 666 C C . LYS A 1 84 ? -7.046 -10.927 0.926 1.00 82.25 84 LYS A C 1
ATOM 668 O O . LYS A 1 84 ? -7.986 -11.278 0.213 1.00 82.25 84 LYS A O 1
ATOM 673 N N . GLY A 1 85 ? -5.973 -11.699 1.094 1.00 86.69 85 GLY A N 1
ATOM 674 C CA . GLY A 1 85 ? -5.823 -13.034 0.516 1.00 86.69 85 GLY A CA 1
ATOM 675 C C . GLY A 1 85 ? -5.132 -13.007 -0.844 1.00 86.69 85 GLY A C 1
ATOM 676 O O . GLY A 1 85 ? -4.025 -12.500 -0.950 1.00 86.69 85 GLY A O 1
ATOM 677 N N . ARG A 1 86 ? -5.749 -13.629 -1.852 1.00 91.25 86 ARG A N 1
ATOM 678 C CA . ARG A 1 86 ? -5.234 -13.752 -3.228 1.00 91.25 86 ARG A CA 1
ATOM 679 C C . ARG A 1 86 ? -6.356 -13.525 -4.238 1.00 91.25 86 ARG A C 1
ATOM 681 O O . ARG A 1 86 ? -7.536 -13.553 -3.867 1.00 91.25 86 ARG A O 1
ATOM 688 N N . MET A 1 87 ? -5.998 -13.355 -5.506 1.00 89.81 87 MET A N 1
ATOM 689 C CA . MET A 1 87 ? -6.950 -13.361 -6.612 1.00 89.81 87 MET A CA 1
ATOM 690 C C . MET A 1 87 ? -7.689 -14.699 -6.684 1.00 89.81 87 MET A C 1
ATOM 692 O O . MET A 1 87 ? -7.057 -15.767 -6.670 1.00 89.81 87 MET A O 1
ATOM 696 N N . LYS A 1 88 ? -9.016 -14.639 -6.808 1.00 91.88 88 LYS A N 1
ATOM 697 C CA . LYS A 1 88 ? -9.884 -15.803 -7.009 1.00 91.88 88 LYS A CA 1
ATOM 698 C C . LYS A 1 88 ? -9.690 -16.396 -8.416 1.00 91.88 88 LYS A C 1
ATOM 700 O O . LYS A 1 88 ? -9.288 -15.674 -9.332 1.00 91.88 88 LYS A O 1
ATOM 705 N N . PRO A 1 89 ? -9.959 -17.698 -8.625 1.00 92.62 89 PRO A N 1
ATOM 706 C CA . PRO A 1 89 ? -9.811 -18.336 -9.936 1.00 92.62 89 PRO A CA 1
ATOM 707 C C . PRO A 1 89 ? -10.587 -17.637 -11.060 1.00 92.62 89 PRO A C 1
ATOM 709 O O . PRO A 1 89 ? -10.089 -17.549 -12.180 1.00 92.62 89 PRO A O 1
ATOM 712 N N . GLU A 1 90 ? -11.772 -17.105 -10.758 1.00 91.88 90 GLU A N 1
ATOM 713 C CA . GLU A 1 90 ? -12.620 -16.386 -11.710 1.00 91.88 90 GLU A CA 1
ATOM 714 C C . GLU A 1 90 ? -11.977 -15.062 -12.148 1.00 91.88 90 GLU A C 1
ATOM 716 O O . GLU A 1 90 ? -11.989 -14.738 -13.331 1.00 91.88 90 GLU A O 1
ATOM 721 N N . GLU A 1 91 ? -11.340 -14.342 -11.218 1.00 91.44 91 GLU A N 1
ATOM 722 C CA . GLU A 1 91 ? -10.618 -13.088 -11.488 1.00 91.44 91 GLU A CA 1
ATOM 723 C C . GLU A 1 91 ? -9.385 -13.353 -12.362 1.00 91.44 91 GLU A C 1
ATOM 725 O O . GLU A 1 91 ? -9.138 -12.646 -13.336 1.00 91.44 91 GLU A O 1
ATOM 730 N N . ARG A 1 92 ? -8.642 -14.429 -12.071 1.00 92.38 92 ARG A N 1
ATOM 731 C CA . ARG A 1 92 ? -7.486 -14.847 -12.886 1.00 92.38 92 ARG A CA 1
ATOM 732 C C . ARG A 1 92 ? -7.903 -15.224 -14.302 1.00 92.38 92 ARG A C 1
ATOM 734 O O . ARG A 1 92 ? -7.210 -14.896 -15.260 1.00 92.38 92 ARG A O 1
ATOM 741 N N . LYS A 1 93 ? -9.025 -15.936 -14.438 1.00 91.56 93 LYS A N 1
ATOM 742 C CA . LYS A 1 93 ? -9.566 -16.322 -15.743 1.00 91.56 93 LYS A CA 1
ATOM 743 C C . LYS A 1 93 ? -10.010 -15.090 -16.537 1.00 91.56 93 LYS A C 1
ATOM 745 O O . LYS A 1 93 ? -9.585 -14.949 -17.678 1.00 91.56 93 LYS A O 1
ATOM 750 N N . ALA A 1 94 ? -10.759 -14.180 -15.914 1.00 90.75 94 ALA A N 1
ATOM 751 C CA . ALA A 1 94 ? -11.185 -12.931 -16.544 1.00 90.75 94 ALA A CA 1
ATOM 752 C C . ALA A 1 94 ? -9.989 -12.079 -17.006 1.00 90.75 94 ALA A C 1
ATOM 754 O O . ALA A 1 94 ? -10.033 -11.495 -18.086 1.00 90.75 94 ALA A O 1
ATOM 755 N N . TYR A 1 95 ? -8.894 -12.046 -16.234 1.00 91.44 95 TYR A N 1
ATOM 756 C CA . TYR A 1 95 ? -7.684 -11.324 -16.642 1.00 91.44 95 TYR A CA 1
ATOM 757 C C . TYR A 1 95 ? -6.993 -11.967 -17.838 1.00 91.44 95 TYR A C 1
ATOM 759 O O . TYR A 1 95 ? -6.589 -11.267 -18.758 1.00 91.44 95 TYR A O 1
ATOM 767 N N . LYS A 1 96 ? -6.895 -13.299 -17.858 1.00 91.38 96 LYS A N 1
ATOM 768 C CA . LYS A 1 96 ? -6.326 -14.032 -18.999 1.00 91.38 96 LYS A CA 1
ATOM 769 C C . LYS A 1 96 ? -7.081 -13.748 -20.288 1.00 91.38 96 LYS A C 1
ATOM 771 O O . LYS A 1 96 ? -6.446 -13.498 -21.304 1.00 91.38 96 LYS A O 1
ATOM 776 N N . GLU A 1 97 ? -8.408 -13.757 -20.227 1.00 90.50 97 GLU A N 1
ATOM 777 C CA . GLU A 1 97 ? -9.271 -13.440 -21.369 1.00 90.50 97 GLU A CA 1
ATOM 778 C C . GLU A 1 97 ? -9.090 -11.981 -21.811 1.00 90.50 97 GLU A C 1
ATOM 780 O O . GLU A 1 97 ? -8.859 -11.726 -22.989 1.00 90.50 97 GLU A O 1
ATOM 785 N N . HIS A 1 98 ? -9.087 -11.033 -20.869 1.00 89.69 98 HIS A N 1
ATOM 786 C CA . HIS A 1 98 ? -8.870 -9.617 -21.167 1.00 89.69 98 HIS A CA 1
ATOM 787 C C . HIS A 1 98 ? -7.506 -9.343 -21.820 1.00 89.69 98 HIS A C 1
ATOM 789 O O . HIS A 1 98 ? -7.435 -8.619 -22.807 1.00 89.69 98 HIS A O 1
ATOM 795 N N . VAL A 1 99 ? -6.423 -9.928 -21.298 1.00 91.19 99 VAL A N 1
ATOM 796 C CA . VAL A 1 99 ? -5.074 -9.741 -21.852 1.00 91.19 99 VAL A CA 1
ATOM 797 C C . VAL A 1 99 ? -4.929 -10.429 -23.212 1.00 91.19 99 VAL A C 1
ATOM 799 O O . VAL A 1 99 ? -4.246 -9.895 -24.082 1.00 91.19 99 VAL A O 1
ATOM 802 N N . ALA A 1 100 ? -5.576 -11.580 -23.423 1.00 89.12 100 ALA A N 1
ATOM 803 C CA . ALA A 1 100 ? -5.591 -12.244 -24.725 1.00 89.12 100 ALA A CA 1
ATOM 804 C C . ALA A 1 100 ? -6.323 -11.403 -25.785 1.00 89.12 100 ALA A C 1
ATOM 806 O O . ALA A 1 100 ? -5.797 -11.204 -26.878 1.00 89.12 100 ALA A O 1
ATOM 807 N N . GLU A 1 101 ? -7.484 -10.839 -25.439 1.00 89.44 101 GLU A N 1
ATOM 808 C CA . GLU A 1 101 ? -8.217 -9.908 -26.304 1.00 89.44 101 GLU A CA 1
ATOM 809 C C . GLU A 1 101 ? -7.391 -8.646 -26.596 1.00 89.44 101 GLU A C 1
ATOM 811 O O . GLU A 1 101 ? -7.306 -8.209 -27.745 1.00 89.44 101 GLU A O 1
ATOM 816 N N . LEU A 1 102 ? -6.732 -8.087 -25.576 1.00 89.56 102 LEU A N 1
ATOM 817 C CA . LEU A 1 102 ? -5.874 -6.913 -25.719 1.00 89.56 102 LEU A CA 1
ATOM 818 C C . LEU A 1 102 ? -4.693 -7.186 -26.654 1.00 89.56 102 LEU A C 1
ATOM 820 O O . LEU A 1 102 ? -4.394 -6.377 -27.524 1.00 89.56 102 LEU A O 1
ATOM 824 N N . ALA A 1 103 ? -4.048 -8.342 -26.515 1.00 90.31 103 ALA A N 1
ATOM 825 C CA . ALA A 1 103 ? -2.931 -8.743 -27.359 1.00 90.31 103 ALA A CA 1
ATOM 826 C C . ALA A 1 103 ? -3.331 -8.919 -28.833 1.00 90.31 103 ALA A C 1
ATOM 828 O O . ALA A 1 103 ? -2.530 -8.618 -29.718 1.00 90.31 103 ALA A O 1
ATOM 829 N N . ALA A 1 104 ? -4.557 -9.382 -29.094 1.00 88.25 104 ALA A N 1
ATOM 830 C CA . ALA A 1 104 ? -5.074 -9.553 -30.447 1.00 88.25 104 ALA A CA 1
ATOM 831 C C . ALA A 1 104 ? -5.522 -8.225 -31.082 1.00 88.25 104 ALA A C 1
ATOM 833 O O . ALA A 1 104 ? -5.213 -7.964 -32.243 1.00 88.25 104 ALA A O 1
ATOM 834 N N . LYS A 1 105 ? -6.224 -7.369 -30.324 1.00 88.75 105 LYS A N 1
ATOM 835 C CA . LYS A 1 105 ? -6.858 -6.145 -30.849 1.00 88.75 105 LYS A CA 1
ATOM 836 C C . LYS A 1 105 ? -6.001 -4.886 -30.724 1.00 88.75 105 LYS A C 1
ATOM 838 O O . LYS A 1 105 ? -6.138 -3.979 -31.540 1.00 88.75 105 LYS A O 1
ATOM 843 N N . ASN A 1 106 ? -5.155 -4.800 -29.698 1.00 87.38 106 ASN A N 1
ATOM 844 C CA . ASN A 1 106 ? -4.342 -3.622 -29.394 1.00 87.38 106 ASN A CA 1
ATOM 845 C C . ASN A 1 106 ? -2.973 -4.000 -28.778 1.00 87.38 106 ASN A C 1
ATOM 847 O O . ASN A 1 106 ? -2.736 -3.795 -27.582 1.00 87.38 106 ASN A O 1
ATOM 851 N N . PRO A 1 107 ? -2.040 -4.547 -29.580 1.00 83.44 107 PRO A N 1
ATOM 852 C CA . PRO A 1 107 ? -0.741 -5.012 -29.087 1.00 83.44 107 PRO A CA 1
ATOM 853 C C . PRO A 1 107 ? 0.119 -3.897 -28.463 1.00 83.44 107 PRO A C 1
ATOM 855 O O . PRO A 1 107 ? 0.914 -4.169 -27.564 1.00 83.44 107 PRO A O 1
ATOM 858 N N . ASP A 1 108 ? -0.065 -2.638 -28.868 1.00 83.81 108 ASP A N 1
ATOM 859 C CA . ASP A 1 108 ? 0.646 -1.499 -28.271 1.00 83.81 108 ASP A CA 1
ATOM 860 C C . ASP A 1 108 ? 0.220 -1.257 -26.817 1.00 83.81 108 ASP A C 1
ATOM 862 O O . ASP A 1 108 ? 1.045 -0.933 -25.958 1.00 83.81 108 ASP A O 1
ATOM 866 N N . GLU A 1 109 ? -1.065 -1.436 -26.513 1.00 86.12 109 GLU A N 1
ATOM 867 C CA . GLU A 1 109 ? -1.587 -1.315 -25.152 1.00 86.12 109 GLU A CA 1
ATOM 868 C C . GLU A 1 109 ? -1.108 -2.471 -24.264 1.00 86.12 109 GLU A C 1
ATOM 870 O O . GLU A 1 109 ? -0.778 -2.249 -23.100 1.00 86.12 109 GLU A O 1
ATOM 875 N N . LEU A 1 110 ? -0.940 -3.675 -24.825 1.00 87.25 110 LEU A N 1
ATOM 876 C CA . LEU A 1 110 ? -0.305 -4.794 -24.126 1.00 87.25 110 LEU A CA 1
ATOM 877 C C . LEU A 1 110 ? 1.148 -4.478 -23.732 1.00 87.25 110 LEU A C 1
ATOM 879 O O . LEU A 1 110 ? 1.563 -4.773 -22.610 1.00 87.25 110 LEU A O 1
ATOM 883 N N . LEU A 1 111 ? 1.926 -3.874 -24.635 1.00 84.50 111 LEU A N 1
ATOM 884 C CA . LEU A 1 111 ? 3.312 -3.485 -24.355 1.00 84.50 111 LEU A CA 1
ATOM 885 C C . LEU A 1 111 ? 3.394 -2.380 -23.296 1.00 84.50 111 LEU A C 1
ATOM 887 O O . LEU A 1 111 ? 4.267 -2.431 -22.426 1.00 84.50 111 LEU A O 1
ATOM 891 N N . ARG A 1 112 ? 2.467 -1.412 -23.324 1.00 86.12 112 ARG A N 1
ATOM 892 C CA . ARG A 1 112 ? 2.338 -0.403 -22.258 1.00 86.12 112 ARG A CA 1
ATOM 893 C C . ARG A 1 112 ? 2.034 -1.058 -20.916 1.00 86.12 112 ARG A C 1
ATOM 895 O O . ARG A 1 112 ? 2.769 -0.828 -19.964 1.00 86.12 112 ARG A O 1
ATOM 902 N N . LEU A 1 113 ? 1.054 -1.958 -20.873 1.00 87.44 113 LEU A N 1
ATOM 903 C CA . LEU A 1 113 ? 0.697 -2.702 -19.667 1.00 87.44 113 LEU A CA 1
ATOM 904 C C . LEU A 1 113 ? 1.871 -3.537 -19.130 1.00 87.44 113 LEU A C 1
ATOM 906 O O . LEU A 1 113 ? 2.095 -3.598 -17.924 1.00 87.44 113 LEU A O 1
ATOM 910 N N . GLN A 1 114 ? 2.669 -4.143 -20.012 1.00 87.38 114 GLN A N 1
ATOM 911 C CA . GLN A 1 114 ? 3.893 -4.841 -19.618 1.00 87.38 114 GLN A CA 1
ATOM 912 C C . GLN A 1 114 ? 4.926 -3.890 -18.994 1.00 87.38 114 GLN A C 1
ATOM 914 O O . GLN A 1 114 ? 5.564 -4.239 -17.999 1.00 87.38 114 GLN A O 1
ATOM 919 N N . SER A 1 115 ? 5.108 -2.701 -19.574 1.00 82.94 115 SER A N 1
ATOM 920 C CA . SER A 1 115 ? 5.990 -1.667 -19.026 1.00 82.94 115 SER A CA 1
ATOM 921 C C . SER A 1 115 ? 5.508 -1.187 -17.656 1.00 82.94 115 SER A C 1
ATOM 923 O O . SER A 1 115 ? 6.315 -1.085 -16.733 1.00 82.94 115 SER A O 1
ATOM 925 N N . ASP A 1 116 ? 4.203 -0.961 -17.500 1.00 84.75 116 ASP A N 1
ATOM 926 C CA . ASP A 1 116 ? 3.594 -0.530 -16.239 1.00 84.75 116 ASP A CA 1
ATOM 927 C C . ASP A 1 116 ? 3.772 -1.595 -15.149 1.00 84.75 116 ASP A C 1
ATOM 929 O O . ASP A 1 116 ? 4.188 -1.288 -14.033 1.00 84.75 116 ASP A O 1
ATOM 933 N N . LEU A 1 117 ? 3.563 -2.874 -15.477 1.00 86.31 117 LEU A N 1
ATOM 934 C CA . LEU A 1 117 ? 3.798 -3.981 -14.546 1.00 86.31 117 LEU A CA 1
ATOM 935 C C . LEU A 1 117 ? 5.262 -4.078 -14.103 1.00 86.31 117 LEU A C 1
ATOM 937 O O . LEU A 1 117 ? 5.524 -4.272 -12.917 1.00 86.31 117 LEU A O 1
ATOM 941 N N . ARG A 1 118 ? 6.226 -3.886 -15.013 1.00 83.12 118 ARG A N 1
ATOM 942 C CA . ARG A 1 118 ? 7.649 -3.811 -14.631 1.00 83.12 118 ARG A CA 1
ATOM 943 C C . ARG A 1 118 ? 7.939 -2.603 -13.749 1.00 83.12 118 ARG A C 1
ATOM 945 O O . ARG A 1 118 ? 8.714 -2.718 -12.804 1.00 83.12 118 ARG A O 1
ATOM 952 N N . ALA A 1 119 ? 7.325 -1.454 -14.032 1.00 76.81 119 ALA A N 1
ATOM 953 C CA . ALA A 1 119 ? 7.480 -0.265 -13.204 1.00 76.81 119 ALA A CA 1
ATOM 954 C C . ALA A 1 119 ? 6.974 -0.513 -11.773 1.00 76.81 119 ALA A C 1
ATOM 956 O O . ALA A 1 119 ? 7.659 -0.134 -10.826 1.00 76.81 119 ALA A O 1
ATOM 957 N N . LEU A 1 120 ? 5.852 -1.220 -11.596 1.00 80.81 120 LEU A N 1
ATOM 958 C CA . LEU A 1 120 ? 5.356 -1.615 -10.272 1.00 80.81 120 LEU A CA 1
ATOM 959 C C . LEU A 1 120 ? 6.322 -2.543 -9.518 1.00 80.81 120 LEU A C 1
ATOM 961 O O . LEU A 1 120 ? 6.456 -2.412 -8.303 1.00 80.81 120 LEU A O 1
ATOM 965 N N . GLU A 1 121 ? 7.001 -3.457 -10.218 1.00 79.50 121 GLU A N 1
ATOM 966 C CA . GLU A 1 121 ? 7.974 -4.374 -9.608 1.00 79.50 121 GLU A CA 1
ATOM 967 C C . GLU A 1 121 ? 9.304 -3.679 -9.255 1.00 79.50 121 GLU A C 1
ATOM 969 O O . GLU A 1 121 ? 9.880 -3.935 -8.199 1.00 79.50 121 GLU A O 1
ATOM 974 N N . GLU A 1 122 ? 9.815 -2.805 -10.128 1.00 77.12 122 GLU A N 1
ATOM 975 C CA . GLU A 1 122 ? 11.171 -2.251 -10.013 1.00 77.12 122 GLU A CA 1
ATOM 976 C C . GLU A 1 122 ? 11.239 -0.873 -9.340 1.00 77.12 122 GLU A C 1
ATOM 978 O O . GLU A 1 122 ? 12.237 -0.550 -8.687 1.00 77.12 122 GLU A O 1
ATOM 983 N N . ALA A 1 123 ? 10.228 -0.019 -9.528 1.00 74.31 123 ALA A N 1
ATOM 984 C CA . ALA A 1 123 ? 10.276 1.363 -9.055 1.00 74.31 123 ALA A CA 1
ATOM 985 C C . ALA A 1 123 ? 10.365 1.495 -7.525 1.00 74.31 123 ALA A C 1
ATOM 987 O O . ALA A 1 123 ? 11.115 2.369 -7.090 1.00 74.31 123 ALA A O 1
ATOM 988 N N . PRO A 1 124 ? 9.712 0.659 -6.689 1.00 76.56 124 PRO A N 1
ATOM 989 C CA . PRO A 1 124 ? 9.831 0.777 -5.233 1.00 76.56 124 PRO A CA 1
ATOM 990 C C . PRO A 1 124 ? 11.276 0.654 -4.730 1.00 76.56 124 PRO A C 1
ATOM 992 O O . PRO A 1 124 ? 11.722 1.449 -3.902 1.00 76.56 124 PRO A O 1
ATOM 995 N N . GLU A 1 125 ? 12.033 -0.303 -5.270 1.00 74.56 125 GLU A N 1
ATOM 996 C CA . GLU A 1 125 ? 13.447 -0.482 -4.929 1.00 74.56 125 GLU A CA 1
ATOM 997 C C . GLU A 1 125 ? 14.299 0.683 -5.442 1.00 74.56 125 GLU A C 1
ATOM 999 O O . GLU A 1 125 ? 15.079 1.253 -4.679 1.00 74.56 125 GLU A O 1
ATOM 1004 N N . LYS A 1 126 ? 14.077 1.130 -6.687 1.00 72.88 126 LYS A N 1
ATOM 1005 C CA . LYS A 1 126 ? 14.772 2.304 -7.244 1.00 72.88 126 LYS A CA 1
ATOM 1006 C C . LYS A 1 126 ? 14.500 3.571 -6.429 1.00 72.88 126 LYS A C 1
ATOM 1008 O O . LYS A 1 126 ? 15.426 4.331 -6.165 1.00 72.88 126 LYS A O 1
ATOM 1013 N N . ILE A 1 127 ? 13.259 3.805 -6.002 1.00 71.56 127 ILE A N 1
ATOM 1014 C CA . ILE A 1 127 ? 12.887 4.940 -5.144 1.00 71.56 127 ILE A CA 1
ATOM 1015 C C . ILE A 1 127 ? 13.648 4.852 -3.822 1.00 71.56 127 ILE A C 1
ATOM 1017 O O . ILE A 1 127 ? 14.319 5.813 -3.451 1.00 71.56 127 ILE A O 1
ATOM 1021 N N . ARG A 1 128 ? 13.643 3.689 -3.159 1.00 74.31 128 ARG A N 1
ATOM 1022 C CA . ARG A 1 128 ? 14.362 3.480 -1.894 1.00 74.31 128 ARG A CA 1
ATOM 1023 C C . ARG A 1 128 ? 15.865 3.728 -2.030 1.00 74.31 128 ARG A C 1
ATOM 1025 O O . ARG A 1 128 ? 16.464 4.381 -1.176 1.00 74.31 128 ARG A O 1
ATOM 1032 N N . GLU A 1 129 ? 16.482 3.232 -3.100 1.00 74.06 129 GLU A N 1
ATOM 1033 C CA . GLU A 1 129 ? 17.897 3.474 -3.398 1.00 74.06 129 GLU A CA 1
ATOM 1034 C C . GLU A 1 129 ? 18.185 4.966 -3.598 1.00 74.06 129 GLU A C 1
ATOM 1036 O O . GLU A 1 129 ? 19.153 5.486 -3.039 1.00 74.06 129 GLU A O 1
ATOM 1041 N N . ARG A 1 130 ? 17.327 5.681 -4.336 1.00 76.31 130 ARG A N 1
ATOM 1042 C CA . ARG A 1 130 ? 17.467 7.124 -4.587 1.00 76.31 130 ARG A CA 1
ATOM 1043 C C . ARG A 1 130 ? 17.209 7.973 -3.349 1.00 76.31 130 ARG A C 1
ATOM 1045 O O . ARG A 1 130 ? 17.890 8.977 -3.153 1.00 76.31 130 ARG A O 1
ATOM 1052 N N . GLU A 1 131 ? 16.276 7.580 -2.489 1.00 75.44 131 GLU A N 1
ATOM 1053 C CA . GLU A 1 131 ? 16.057 8.218 -1.190 1.00 75.44 131 GLU A CA 1
ATOM 1054 C C . GLU A 1 131 ? 17.265 8.033 -0.270 1.00 75.44 131 GLU A C 1
ATOM 1056 O O . GLU A 1 131 ? 17.715 8.998 0.353 1.00 75.44 131 GLU A O 1
ATOM 1061 N N . ALA A 1 132 ? 17.834 6.824 -0.229 1.00 75.19 132 ALA A N 1
ATOM 1062 C CA . ALA A 1 132 ? 19.052 6.539 0.521 1.00 75.19 132 ALA A CA 1
ATOM 1063 C C . ALA A 1 132 ? 20.260 7.306 -0.042 1.00 75.19 132 ALA A C 1
ATOM 1065 O O . ALA A 1 132 ? 21.049 7.859 0.726 1.00 75.19 132 ALA A O 1
ATOM 1066 N N . GLU A 1 133 ? 20.387 7.400 -1.368 1.00 74.31 133 GLU A N 1
ATOM 1067 C CA . GLU A 1 133 ? 21.399 8.216 -2.040 1.00 74.31 133 GLU A CA 1
ATOM 1068 C C . GLU A 1 133 ? 21.231 9.694 -1.675 1.00 74.31 133 GLU A C 1
ATOM 1070 O O . GLU A 1 133 ? 22.194 10.338 -1.266 1.00 74.31 133 GLU A O 1
ATOM 1075 N N . LEU A 1 134 ? 20.010 10.229 -1.730 1.00 81.06 134 LEU A N 1
ATOM 1076 C CA . LEU A 1 134 ? 19.723 11.614 -1.368 1.00 81.06 134 LEU A CA 1
ATOM 1077 C C . LEU A 1 134 ? 19.998 11.889 0.119 1.00 81.06 134 LEU A C 1
ATOM 1079 O O . LEU A 1 134 ? 20.517 12.953 0.459 1.00 81.06 134 LEU A O 1
ATOM 1083 N N . ALA A 1 135 ? 19.671 10.952 1.010 1.00 78.94 135 ALA A N 1
ATOM 1084 C CA . ALA A 1 135 ? 19.979 11.049 2.435 1.00 78.94 135 ALA A CA 1
ATOM 1085 C C . ALA A 1 135 ? 21.493 11.029 2.681 1.00 78.94 135 ALA A C 1
ATOM 1087 O O . ALA A 1 135 ? 22.012 11.902 3.379 1.00 78.94 135 ALA A O 1
ATOM 1088 N N . ARG A 1 136 ? 22.211 10.103 2.032 1.00 78.44 136 ARG A N 1
ATOM 1089 C CA . ARG A 1 136 ? 23.673 10.036 2.075 1.00 78.44 136 ARG A CA 1
ATOM 1090 C C . ARG A 1 136 ? 24.293 11.317 1.542 1.00 78.44 136 ARG A C 1
ATOM 1092 O O . ARG A 1 136 ? 25.205 11.832 2.174 1.00 78.44 136 ARG A O 1
ATOM 1099 N N . LEU A 1 137 ? 23.792 11.854 0.429 1.00 74.75 137 LEU A N 1
ATOM 1100 C CA . LEU A 1 137 ? 24.272 13.112 -0.131 1.00 74.75 137 LEU A CA 1
ATOM 1101 C C . LEU A 1 137 ? 24.055 14.265 0.855 1.00 74.75 137 LEU A C 1
ATOM 1103 O O . LEU A 1 137 ? 24.978 15.029 1.104 1.00 74.75 137 LEU A O 1
ATOM 1107 N N . LYS A 1 138 ? 22.889 14.360 1.500 1.00 77.56 138 LYS A N 1
ATOM 1108 C CA . LYS A 1 138 ? 22.642 15.375 2.540 1.00 77.56 138 LYS A CA 1
ATOM 1109 C C . LYS A 1 138 ? 23.585 15.238 3.741 1.00 77.56 138 LYS A C 1
ATOM 1111 O O . LYS A 1 138 ? 23.994 16.248 4.310 1.00 77.56 138 LYS A O 1
ATOM 1116 N N . GLU A 1 139 ? 23.926 14.013 4.133 1.00 73.69 139 GLU A N 1
ATOM 1117 C CA . GLU A 1 139 ? 24.807 13.746 5.273 1.00 73.69 139 GLU A CA 1
ATOM 1118 C C . GLU A 1 139 ? 26.294 13.972 4.945 1.00 73.69 139 GLU A C 1
ATOM 1120 O O . GLU A 1 139 ? 27.004 14.635 5.711 1.00 73.69 139 GLU A O 1
ATOM 1125 N N . SER A 1 140 ? 26.769 13.455 3.806 1.00 65.44 140 SER A N 1
ATOM 1126 C CA . SER A 1 140 ? 28.163 13.577 3.361 1.00 65.44 140 SER A CA 1
ATOM 1127 C C . SER A 1 140 ? 28.492 14.979 2.856 1.00 65.44 140 SER A C 1
ATOM 1129 O O . SER A 1 140 ? 29.629 15.423 2.990 1.00 65.44 140 SER A O 1
ATOM 1131 N N . TRP A 1 141 ? 27.494 15.692 2.329 1.00 62.44 141 TRP A N 1
ATOM 1132 C CA . TRP A 1 141 ? 27.592 17.069 1.846 1.00 62.44 141 TRP A CA 1
ATOM 1133 C C . TRP A 1 141 ? 26.830 18.039 2.736 1.00 62.44 141 TRP A C 1
ATOM 1135 O O . TRP A 1 141 ? 26.207 18.983 2.250 1.00 62.44 141 TRP A O 1
ATOM 1145 N N . SER A 1 142 ? 26.896 17.845 4.053 1.00 66.12 142 SER A N 1
ATOM 1146 C CA . SER A 1 142 ? 26.591 18.931 4.977 1.00 66.12 142 SER A CA 1
ATOM 1147 C C . SER A 1 142 ? 27.451 20.124 4.559 1.00 66.12 142 SER A C 1
ATOM 1149 O O . SER A 1 142 ? 28.661 20.151 4.801 1.00 66.12 142 SER A O 1
ATOM 1151 N N . THR A 1 143 ? 26.834 21.100 3.886 1.00 63.66 143 THR A N 1
ATOM 1152 C CA . THR A 1 143 ? 27.506 22.316 3.421 1.00 63.66 143 THR A CA 1
ATOM 1153 C C . THR A 1 143 ? 28.246 22.972 4.571 1.00 63.66 143 THR A C 1
ATOM 1155 O O . THR A 1 143 ? 29.296 23.554 4.354 1.00 63.66 143 THR A O 1
ATOM 1158 N N . ASP A 1 144 ? 27.748 22.815 5.795 1.00 67.56 144 ASP A N 1
ATOM 1159 C CA . ASP A 1 144 ? 28.357 23.346 7.005 1.00 67.56 144 ASP A CA 1
ATOM 1160 C C . ASP A 1 144 ? 29.612 22.572 7.422 1.00 67.56 144 ASP A C 1
ATOM 1162 O O . ASP A 1 144 ? 30.600 23.207 7.774 1.00 67.56 144 ASP A O 1
ATOM 1166 N N . LYS A 1 145 ? 29.644 21.234 7.317 1.00 70.44 145 LYS A N 1
ATOM 1167 C CA . LYS A 1 145 ? 30.867 20.443 7.564 1.00 70.44 145 LYS A CA 1
ATOM 1168 C C . LYS A 1 145 ? 31.945 20.722 6.518 1.00 70.44 145 LYS A C 1
ATOM 1170 O O . LYS A 1 145 ? 33.103 20.900 6.882 1.00 70.44 145 LYS A O 1
ATOM 1175 N N . VAL A 1 146 ? 31.576 20.796 5.237 1.00 68.00 146 VAL A N 1
ATOM 1176 C CA . VAL A 1 146 ? 32.537 21.086 4.158 1.00 68.00 146 VAL A CA 1
ATOM 1177 C C . VAL A 1 146 ? 33.017 22.539 4.241 1.00 68.00 146 VAL A C 1
ATOM 1179 O O . VAL A 1 146 ? 34.217 22.779 4.158 1.00 68.00 146 VAL A O 1
ATOM 1182 N N . LYS A 1 147 ? 32.131 23.511 4.513 1.00 73.62 147 LYS A N 1
ATOM 1183 C CA . LYS A 1 147 ? 32.523 24.911 4.773 1.00 73.62 147 LYS A CA 1
ATOM 1184 C C . LYS A 1 147 ? 33.391 25.049 6.021 1.00 73.62 147 LYS A C 1
ATOM 1186 O O . LYS A 1 147 ? 34.338 25.825 5.993 1.00 73.62 147 LYS A O 1
ATOM 1191 N N . ALA A 1 148 ? 33.101 24.312 7.094 1.00 78.75 148 ALA A N 1
ATOM 1192 C CA . ALA A 1 148 ? 33.928 24.305 8.299 1.00 78.75 148 ALA A CA 1
ATOM 1193 C C . ALA A 1 148 ? 35.319 23.715 8.024 1.00 78.75 148 ALA A C 1
ATOM 1195 O O . ALA A 1 148 ? 36.313 24.292 8.452 1.00 78.75 148 ALA A O 1
ATOM 1196 N N . GLY A 1 149 ? 35.403 22.627 7.251 1.00 75.06 149 GLY A N 1
ATOM 1197 C CA . GLY A 1 149 ? 36.674 22.051 6.807 1.00 75.06 149 GLY A CA 1
ATOM 1198 C C . GLY A 1 149 ? 37.470 22.994 5.899 1.00 75.06 149 GLY A C 1
ATOM 1199 O O . GLY A 1 149 ? 38.666 23.174 6.111 1.00 75.06 149 GLY A O 1
ATOM 1200 N N . ILE A 1 150 ? 36.812 23.669 4.946 1.00 76.81 150 ILE A N 1
ATOM 1201 C CA . ILE A 1 150 ? 37.437 24.716 4.119 1.00 76.81 150 ILE A CA 1
ATOM 1202 C C . ILE A 1 150 ? 37.920 25.875 5.000 1.00 76.81 150 ILE A C 1
ATOM 1204 O O . ILE A 1 150 ? 39.030 26.356 4.803 1.00 76.81 150 ILE A O 1
ATOM 1208 N N . ALA A 1 151 ? 37.142 26.302 5.999 1.00 82.31 151 ALA A N 1
ATOM 1209 C CA . ALA A 1 151 ? 37.544 27.356 6.927 1.00 82.31 151 ALA A CA 1
ATOM 1210 C C . ALA A 1 151 ? 38.753 26.949 7.791 1.00 82.31 151 ALA A C 1
ATOM 1212 O O . ALA A 1 151 ? 39.644 27.768 8.013 1.00 82.31 151 ALA A O 1
ATOM 1213 N N . GLU A 1 152 ? 38.827 25.692 8.237 1.00 82.12 152 GLU A N 1
ATOM 1214 C CA . GLU A 1 152 ? 39.984 25.158 8.965 1.00 82.12 152 GLU A CA 1
ATOM 1215 C C . GLU A 1 152 ? 41.229 25.084 8.069 1.00 82.12 152 GLU A C 1
ATOM 1217 O O . GLU A 1 152 ? 42.315 25.496 8.477 1.00 82.12 152 GLU A O 1
ATOM 1222 N N . LEU A 1 153 ? 41.082 24.613 6.827 1.00 78.19 153 LEU A N 1
ATOM 1223 C CA . LEU A 1 153 ? 42.167 24.590 5.843 1.00 78.19 153 LEU A CA 1
ATOM 1224 C C . LEU A 1 153 ? 42.617 26.006 5.461 1.00 78.19 153 LEU A C 1
ATOM 1226 O O . LEU A 1 153 ? 43.813 26.250 5.339 1.00 78.19 153 LEU A O 1
ATOM 1230 N N . ALA A 1 154 ? 41.693 26.961 5.345 1.00 78.31 154 ALA A N 1
ATOM 1231 C CA . ALA A 1 154 ? 42.004 28.366 5.096 1.00 78.31 154 ALA A CA 1
ATOM 1232 C C . ALA A 1 154 ? 42.728 29.018 6.287 1.00 78.31 154 ALA A C 1
ATOM 1234 O O . ALA A 1 154 ? 43.636 29.825 6.087 1.00 78.31 154 ALA A O 1
ATOM 1235 N N . ALA A 1 155 ? 42.384 28.640 7.523 1.00 85.88 155 ALA A N 1
ATOM 1236 C CA . ALA A 1 155 ? 43.126 29.053 8.712 1.00 85.88 155 ALA A CA 1
ATOM 1237 C C . ALA A 1 155 ? 44.554 28.477 8.708 1.00 85.88 155 ALA A C 1
ATOM 1239 O O . ALA A 1 155 ? 45.510 29.227 8.896 1.00 85.88 155 ALA A O 1
ATOM 1240 N N . LYS A 1 156 ? 44.716 27.184 8.382 1.00 78.19 156 LYS A N 1
ATOM 1241 C CA . LYS A 1 156 ? 46.038 26.550 8.206 1.00 78.19 156 LYS A CA 1
ATOM 1242 C C . LYS A 1 156 ? 46.855 27.232 7.108 1.00 78.19 156 LYS A C 1
ATOM 1244 O O . LYS A 1 156 ? 48.021 27.546 7.326 1.00 78.19 156 LYS A O 1
ATOM 1249 N N . LYS A 1 157 ? 46.236 27.544 5.965 1.00 78.81 157 LYS A N 1
ATOM 1250 C CA . LYS A 1 157 ? 46.851 28.319 4.879 1.00 78.81 157 LYS A CA 1
ATOM 1251 C C . LYS A 1 157 ? 47.374 29.667 5.387 1.00 78.81 157 LYS A C 1
ATOM 1253 O O . LYS A 1 157 ? 48.528 30.010 5.139 1.00 78.81 157 LYS A O 1
ATOM 1258 N N . ALA A 1 158 ? 46.555 30.414 6.129 1.00 81.44 158 ALA A N 1
ATOM 1259 C CA . ALA A 1 158 ? 46.937 31.713 6.681 1.00 81.44 158 ALA A CA 1
ATOM 1260 C C . ALA A 1 158 ? 48.107 31.612 7.681 1.00 81.44 158 ALA A C 1
ATOM 1262 O O . ALA A 1 158 ? 49.000 32.463 7.668 1.00 81.44 158 ALA A O 1
ATOM 1263 N N . ASP A 1 159 ? 48.141 30.561 8.504 1.00 81.88 159 ASP A N 1
ATOM 1264 C CA . ASP A 1 159 ? 49.234 30.300 9.447 1.00 81.88 159 ASP A CA 1
ATOM 1265 C C . ASP A 1 159 ? 50.542 29.903 8.741 1.00 81.88 159 ASP A C 1
ATOM 1267 O O . ASP A 1 159 ? 51.623 30.371 9.124 1.00 81.88 159 ASP A O 1
ATOM 1271 N N . ILE A 1 160 ? 50.462 29.106 7.669 1.00 75.06 160 ILE A N 1
ATOM 1272 C CA . ILE A 1 160 ? 51.605 28.747 6.815 1.00 75.06 160 ILE A CA 1
ATOM 1273 C C . ILE A 1 160 ? 52.138 29.992 6.095 1.00 75.06 160 ILE A C 1
ATOM 1275 O O . ILE A 1 160 ? 53.341 30.254 6.123 1.00 75.06 160 ILE A O 1
ATOM 1279 N N . GLU A 1 161 ? 51.266 30.823 5.516 1.00 78.62 161 GLU A N 1
ATOM 1280 C CA . GLU A 1 161 ? 51.655 32.086 4.877 1.00 78.62 161 GLU A CA 1
ATOM 1281 C C . GLU A 1 161 ? 52.300 33.064 5.862 1.00 78.62 161 GLU A C 1
ATOM 1283 O O . GLU A 1 161 ? 53.266 33.754 5.524 1.00 78.62 161 GLU A O 1
ATOM 1288 N N . LYS A 1 162 ? 51.781 33.142 7.091 1.00 84.75 162 LYS A N 1
ATOM 1289 C CA . LYS A 1 162 ? 52.385 33.940 8.160 1.00 84.75 162 LYS A CA 1
ATOM 1290 C C . LYS A 1 162 ? 53.767 33.402 8.524 1.00 84.75 162 LYS A C 1
ATOM 1292 O O . LYS A 1 162 ? 54.713 34.183 8.585 1.00 84.75 162 LYS A O 1
ATOM 1297 N N . SER A 1 163 ? 53.908 32.087 8.671 1.00 76.25 163 SER A N 1
ATOM 1298 C CA . SER A 1 163 ? 55.190 31.426 8.941 1.00 76.25 163 SER A CA 1
ATOM 1299 C C . SER A 1 163 ? 56.201 31.631 7.806 1.00 76.25 163 SER A C 1
ATOM 1301 O O . SER A 1 163 ? 57.381 31.862 8.069 1.00 76.25 163 SER A O 1
ATOM 1303 N N . LEU A 1 164 ? 55.749 31.634 6.547 1.00 76.56 164 LEU A N 1
ATOM 1304 C CA . LEU A 1 164 ? 56.558 31.983 5.376 1.00 76.56 164 LEU A CA 1
ATOM 1305 C C . LEU A 1 164 ? 56.994 33.453 5.408 1.00 76.56 164 LEU A C 1
ATOM 1307 O O . LEU A 1 164 ? 58.169 33.745 5.195 1.00 76.56 164 LEU A O 1
ATOM 1311 N N . LYS A 1 165 ? 56.085 34.382 5.734 1.00 77.00 165 LYS A N 1
ATOM 1312 C CA . LYS A 1 165 ? 56.404 35.815 5.879 1.00 77.00 165 LYS A CA 1
ATOM 1313 C C . LYS A 1 165 ? 57.386 36.072 7.020 1.00 77.00 165 LYS A C 1
ATOM 1315 O O . LYS A 1 165 ? 58.277 36.901 6.869 1.00 77.00 165 LYS A O 1
ATOM 1320 N N . GLU A 1 166 ? 57.256 35.371 8.142 1.00 75.25 166 GLU A N 1
ATOM 1321 C CA . GLU A 1 166 ? 58.195 35.444 9.267 1.00 75.25 166 GLU A CA 1
ATOM 1322 C C . GLU A 1 166 ? 59.565 34.854 8.894 1.00 75.25 166 GLU A C 1
ATOM 1324 O O . GLU A 1 166 ? 60.604 35.464 9.171 1.00 75.25 166 GLU A O 1
ATOM 1329 N N . ALA A 1 167 ? 59.585 33.725 8.179 1.00 66.75 167 ALA A N 1
ATOM 1330 C CA . ALA A 1 167 ? 60.810 33.155 7.622 1.00 66.75 167 ALA A CA 1
ATOM 1331 C C . ALA A 1 167 ? 61.493 34.123 6.635 1.00 66.75 167 ALA A C 1
ATOM 1333 O O . ALA A 1 167 ? 62.711 34.292 6.691 1.00 66.75 167 ALA A O 1
ATOM 1334 N N . ASP A 1 168 ? 60.722 34.832 5.807 1.00 64.44 168 ASP A N 1
ATOM 1335 C CA . ASP A 1 168 ? 61.221 35.829 4.850 1.00 64.44 168 ASP A CA 1
ATOM 1336 C C . ASP A 1 168 ? 61.648 37.153 5.501 1.00 64.44 168 ASP A C 1
ATOM 1338 O O . ASP A 1 168 ? 62.597 37.805 5.050 1.00 64.44 168 ASP A O 1
ATOM 1342 N N . ALA A 1 169 ? 60.992 37.549 6.593 1.00 62.69 169 ALA A N 1
ATOM 1343 C CA . ALA A 1 169 ? 61.364 38.709 7.399 1.00 62.69 169 ALA A CA 1
ATOM 1344 C C . ALA A 1 169 ? 62.670 38.486 8.177 1.00 62.69 169 ALA A C 1
ATOM 1346 O O . ALA A 1 169 ? 63.332 39.457 8.564 1.00 62.69 169 ALA A O 1
ATOM 1347 N N . THR A 1 170 ? 63.083 37.227 8.358 1.00 60.94 170 THR A N 1
ATOM 1348 C CA . THR A 1 170 ? 64.362 36.850 8.965 1.00 60.94 170 THR A CA 1
ATOM 1349 C C . THR A 1 170 ? 65.517 37.201 8.011 1.00 60.94 170 THR A C 1
ATOM 1351 O O . THR A 1 170 ? 66.091 36.368 7.310 1.00 60.94 170 THR A O 1
ATOM 1354 N N . LYS A 1 171 ? 65.872 38.490 7.940 1.00 55.56 171 LYS A N 1
ATOM 1355 C CA . LYS A 1 171 ? 66.952 38.993 7.081 1.00 55.56 171 LYS A CA 1
ATOM 1356 C C . LYS A 1 171 ? 68.318 38.644 7.669 1.00 55.56 171 LYS A C 1
ATOM 1358 O O . LYS A 1 171 ? 68.868 39.391 8.472 1.00 55.56 171 LYS A O 1
ATOM 1363 N N . PHE A 1 172 ? 68.930 37.568 7.182 1.00 55.69 172 PHE A N 1
ATOM 1364 C CA . PHE A 1 172 ? 70.368 37.360 7.365 1.00 55.69 172 PHE A CA 1
ATOM 1365 C C . PHE A 1 172 ? 71.139 38.466 6.637 1.00 55.69 172 PHE A C 1
ATOM 1367 O O . PHE A 1 172 ? 70.965 38.656 5.421 1.00 55.69 172 PHE A O 1
ATOM 1374 N N . SER A 1 173 ? 71.995 39.194 7.360 1.00 56.16 173 SER A N 1
ATOM 1375 C CA . SER A 1 173 ? 72.857 40.223 6.766 1.00 56.16 173 SER A CA 1
ATOM 1376 C C . SER A 1 173 ? 73.774 39.600 5.702 1.00 56.16 173 SER A C 1
ATOM 1378 O O . SER A 1 173 ? 74.084 38.407 5.762 1.00 56.16 173 SER A O 1
ATOM 1380 N N . ARG A 1 174 ? 74.238 40.386 4.714 1.00 58.22 174 ARG A N 1
ATOM 1381 C CA . ARG A 1 174 ? 75.193 39.895 3.691 1.00 58.22 174 ARG A CA 1
ATOM 1382 C C . ARG A 1 174 ? 76.415 39.219 4.327 1.00 58.22 174 ARG A C 1
ATOM 1384 O O . ARG A 1 174 ? 76.894 38.218 3.807 1.00 58.22 174 ARG A O 1
ATOM 1391 N N . MET A 1 175 ? 76.866 39.736 5.471 1.00 53.28 175 MET A N 1
ATOM 1392 C CA . MET A 1 175 ? 78.008 39.208 6.215 1.00 53.28 175 MET A CA 1
ATOM 1393 C C . MET A 1 175 ? 77.679 37.883 6.927 1.00 53.28 175 MET A C 1
ATOM 1395 O O . MET A 1 175 ? 78.491 36.968 6.880 1.00 53.28 175 MET A O 1
ATOM 1399 N N . GLN A 1 176 ? 76.477 37.720 7.497 1.00 58.44 176 GLN A N 1
ATOM 1400 C CA . GLN A 1 176 ? 76.027 36.441 8.074 1.00 58.44 176 GLN A CA 1
ATOM 1401 C C . GLN A 1 176 ? 75.843 35.364 7.000 1.00 58.44 176 GLN A C 1
ATOM 1403 O O . GLN A 1 176 ? 76.287 34.235 7.184 1.00 58.44 176 GLN A O 1
ATOM 1408 N N . ARG A 1 177 ? 75.259 35.718 5.848 1.00 59.16 177 ARG A N 1
ATOM 1409 C CA . ARG A 1 177 ? 75.161 34.811 4.695 1.00 59.16 177 ARG A CA 1
ATOM 1410 C C . ARG A 1 177 ? 76.543 34.350 4.233 1.00 59.16 177 ARG A C 1
ATOM 1412 O O . ARG A 1 177 ? 76.767 33.151 4.127 1.00 59.16 177 ARG A O 1
ATOM 1419 N N . ALA A 1 178 ? 77.488 35.270 4.040 1.00 58.12 178 ALA A N 1
ATOM 1420 C CA . ALA A 1 178 ? 78.855 34.929 3.639 1.00 58.12 178 ALA A CA 1
ATOM 1421 C C . ALA A 1 178 ? 79.593 34.074 4.690 1.00 58.12 178 ALA A C 1
ATOM 1423 O O . ALA A 1 178 ? 80.267 33.111 4.333 1.00 58.12 178 ALA A O 1
ATOM 1424 N N . PHE A 1 179 ? 79.422 34.382 5.981 1.00 57.97 179 PHE A N 1
ATOM 1425 C CA . PHE A 1 179 ? 80.033 33.640 7.086 1.00 57.97 179 PHE A CA 1
ATOM 1426 C C . PHE A 1 179 ? 79.548 32.183 7.140 1.00 57.97 179 PHE A C 1
ATOM 1428 O O . PHE A 1 179 ? 80.365 31.268 7.152 1.00 57.97 179 PHE A O 1
ATOM 1435 N N . PHE A 1 180 ? 78.236 31.940 7.090 1.00 56.16 180 PHE A N 1
ATOM 1436 C CA . PHE A 1 180 ? 77.693 30.576 7.107 1.00 56.16 180 PHE A CA 1
ATOM 1437 C C . PHE A 1 180 ? 77.929 29.812 5.798 1.00 56.16 180 PHE A C 1
ATOM 1439 O O . PHE A 1 180 ? 78.096 28.600 5.842 1.00 56.16 180 PHE A O 1
ATOM 1446 N N . THR A 1 181 ? 78.016 30.484 4.647 1.00 57.56 181 THR A N 1
ATOM 1447 C CA . THR A 1 181 ? 78.318 29.801 3.372 1.00 57.56 181 THR A CA 1
ATOM 1448 C C . THR A 1 181 ? 79.772 29.310 3.325 1.00 57.56 181 THR A C 1
ATOM 1450 O O . THR A 1 181 ? 80.028 28.219 2.830 1.00 57.56 181 THR A O 1
ATOM 1453 N N . ASN A 1 182 ? 80.721 30.067 3.898 1.00 58.16 182 ASN A N 1
ATOM 1454 C CA . ASN A 1 182 ? 82.148 29.708 3.889 1.00 58.16 182 ASN A CA 1
ATOM 1455 C C . ASN A 1 182 ? 82.610 28.875 5.101 1.00 58.16 182 ASN A C 1
ATOM 1457 O O . ASN A 1 182 ? 83.564 28.113 4.975 1.00 58.16 182 ASN A O 1
ATOM 1461 N N . PHE A 1 183 ? 81.969 28.998 6.271 1.00 54.44 183 PHE A N 1
ATOM 1462 C CA . PHE A 1 183 ? 82.348 28.269 7.498 1.00 54.44 183 PHE A CA 1
ATOM 1463 C C . PHE A 1 183 ? 81.299 27.248 7.984 1.00 54.44 183 PHE A C 1
ATOM 1465 O O . PHE A 1 183 ? 81.578 26.472 8.902 1.00 54.44 183 PHE A O 1
ATOM 1472 N N . GLY A 1 184 ? 80.104 27.210 7.384 1.00 49.12 184 GLY A N 1
ATOM 1473 C CA . GLY A 1 184 ? 78.949 26.452 7.885 1.00 49.12 184 GLY A CA 1
ATOM 1474 C C . GLY A 1 184 ? 79.093 24.932 7.871 1.00 49.12 184 GLY A C 1
ATOM 1475 O O . GLY A 1 184 ? 78.452 24.270 8.677 1.00 49.12 184 GLY A O 1
ATOM 1476 N N . ALA A 1 185 ? 79.988 24.359 7.062 1.00 51.22 185 ALA A N 1
ATOM 1477 C CA . ALA A 1 185 ? 80.233 22.913 7.087 1.00 51.22 185 ALA A CA 1
ATOM 1478 C C . ALA A 1 185 ? 80.825 22.420 8.428 1.00 51.22 185 ALA A C 1
ATOM 1480 O O . ALA A 1 185 ? 80.748 21.233 8.731 1.00 51.22 185 ALA A O 1
ATOM 1481 N N . ARG A 1 186 ? 81.422 23.315 9.237 1.00 53.12 186 ARG A N 1
ATOM 1482 C CA . ARG A 1 186 ? 82.191 22.945 10.441 1.00 53.12 186 ARG A CA 1
ATOM 1483 C C . ARG A 1 186 ? 81.526 23.316 11.773 1.00 53.12 186 ARG A C 1
ATOM 1485 O O . ARG A 1 186 ? 81.938 22.798 12.804 1.00 53.12 186 ARG A O 1
ATOM 1492 N N . PHE A 1 187 ? 80.487 24.152 11.768 1.00 50.22 187 PHE A N 1
ATOM 1493 C CA . PHE A 1 187 ? 79.722 24.538 12.962 1.00 50.22 187 PHE A CA 1
ATOM 1494 C C . PHE A 1 187 ? 78.225 24.293 12.741 1.00 50.22 187 PHE A C 1
ATOM 1496 O O . PHE A 1 187 ? 77.433 25.228 12.676 1.00 50.22 187 PHE A O 1
ATOM 1503 N N . SER A 1 188 ? 77.853 23.009 12.663 1.00 42.88 188 SER A N 1
ATOM 1504 C CA . SER A 1 188 ? 76.488 22.489 12.462 1.00 42.88 188 SER A CA 1
ATOM 1505 C C . SER A 1 188 ? 75.804 22.954 11.169 1.00 42.88 188 SER A C 1
ATOM 1507 O O . SER A 1 188 ? 76.129 23.994 10.611 1.00 42.88 188 SER A O 1
ATOM 1509 N N . MET A 1 189 ? 74.807 22.200 10.710 1.00 53.16 189 MET A N 1
ATOM 1510 C CA . MET A 1 189 ? 73.775 22.678 9.785 1.00 53.16 189 MET A CA 1
ATOM 1511 C C . MET A 1 189 ? 73.071 23.921 10.376 1.00 53.16 189 MET A C 1
ATOM 1513 O O . MET A 1 189 ? 72.016 23.845 10.999 1.00 53.16 189 MET A O 1
ATOM 1517 N N . GLY A 1 190 ? 73.731 25.075 10.307 1.00 53.06 190 GLY A N 1
ATOM 1518 C CA . GLY A 1 190 ? 73.559 26.155 11.270 1.00 53.06 190 GLY A CA 1
ATOM 1519 C C . GLY A 1 190 ? 72.576 27.198 10.780 1.00 53.06 190 GLY A C 1
ATOM 1520 O O . GLY A 1 190 ? 72.960 28.152 10.111 1.00 53.06 190 GLY A O 1
ATOM 1521 N N . LYS A 1 191 ? 71.307 27.032 11.150 1.00 56.44 191 LYS A N 1
ATOM 1522 C CA . LYS A 1 191 ? 70.198 27.995 11.022 1.00 56.44 191 LYS A CA 1
ATOM 1523 C C . LYS A 1 191 ? 69.802 28.395 9.592 1.00 56.44 191 LYS A C 1
ATOM 1525 O O . LYS A 1 191 ? 68.636 28.248 9.269 1.00 56.44 191 LYS A O 1
ATOM 1530 N N . ILE A 1 192 ? 70.703 28.859 8.724 1.00 55.41 192 ILE A N 1
ATOM 1531 C CA . ILE A 1 192 ? 70.344 29.364 7.381 1.00 55.41 192 ILE A CA 1
ATOM 1532 C C . ILE A 1 192 ? 69.859 28.245 6.448 1.00 55.41 192 ILE A C 1
ATOM 1534 O O . ILE A 1 192 ? 68.825 28.416 5.812 1.00 55.41 192 ILE A O 1
ATOM 1538 N N . ALA A 1 193 ? 70.560 27.106 6.388 1.00 58.22 193 ALA A N 1
ATOM 1539 C CA . ALA A 1 193 ? 70.126 25.950 5.592 1.00 58.22 193 ALA A CA 1
ATOM 1540 C C . ALA A 1 193 ? 68.784 25.398 6.103 1.00 58.22 193 ALA A C 1
ATOM 1542 O O . ALA A 1 193 ? 67.840 25.299 5.334 1.00 58.22 193 ALA A O 1
ATOM 1543 N N . GLY A 1 194 ? 68.649 25.211 7.423 1.00 60.06 194 GLY A N 1
ATOM 1544 C CA . GLY A 1 194 ? 67.382 24.798 8.037 1.00 60.06 194 GLY A CA 1
ATOM 1545 C C . GLY A 1 194 ? 66.234 25.798 7.836 1.00 60.06 194 GLY A C 1
ATOM 1546 O O . GLY A 1 194 ? 65.085 25.387 7.738 1.00 60.06 194 GLY A O 1
ATOM 1547 N N . HIS A 1 195 ? 66.514 27.102 7.721 1.00 62.34 195 HIS A N 1
ATOM 1548 C CA . HIS A 1 195 ? 65.510 28.100 7.333 1.00 62.34 195 HIS A CA 1
ATOM 1549 C C . HIS A 1 195 ? 65.091 27.969 5.863 1.00 62.34 195 HIS A C 1
ATOM 1551 O O . HIS A 1 195 ? 63.924 28.192 5.554 1.00 62.34 195 HIS A O 1
ATOM 1557 N N . LEU A 1 196 ? 66.021 27.626 4.965 1.00 62.16 196 LEU A N 1
ATOM 1558 C CA . LEU A 1 196 ? 65.731 27.420 3.547 1.00 62.16 196 LEU A CA 1
ATOM 1559 C C . LEU A 1 196 ? 64.931 26.129 3.325 1.00 62.16 196 LEU A C 1
ATOM 1561 O O . LEU A 1 196 ? 63.930 26.163 2.617 1.00 62.16 196 LEU A O 1
ATOM 1565 N N . ASP A 1 197 ? 65.323 25.038 3.985 1.00 68.69 197 ASP A N 1
ATOM 1566 C CA . ASP A 1 197 ? 64.622 23.751 3.937 1.00 68.69 197 ASP A CA 1
ATOM 1567 C C . ASP A 1 197 ? 63.208 23.885 4.511 1.00 68.69 197 ASP A C 1
ATOM 1569 O O . ASP A 1 197 ? 62.240 23.512 3.855 1.00 68.69 197 ASP A O 1
ATOM 1573 N N . LYS A 1 198 ? 63.065 24.556 5.665 1.00 71.75 198 LYS A N 1
ATOM 1574 C CA . LYS A 1 198 ? 61.756 24.870 6.255 1.00 71.75 198 LYS A CA 1
ATOM 1575 C C . LYS A 1 198 ? 60.899 25.747 5.339 1.00 71.75 198 LYS A C 1
ATOM 1577 O O . LYS A 1 198 ? 59.684 25.600 5.305 1.00 71.75 198 LYS A O 1
ATOM 1582 N N . LYS A 1 199 ? 61.502 26.673 4.587 1.00 72.44 199 LYS A N 1
ATOM 1583 C CA . LYS A 1 199 ? 60.772 27.494 3.611 1.00 72.44 199 LYS A CA 1
ATOM 1584 C C . LYS A 1 199 ? 60.272 26.657 2.430 1.00 72.44 199 LYS A C 1
ATOM 1586 O O . LYS A 1 199 ? 59.150 26.874 1.979 1.00 72.44 199 LYS A O 1
ATOM 1591 N N . ILE A 1 200 ? 61.088 25.731 1.927 1.00 73.75 200 ILE A N 1
ATOM 1592 C CA . ILE A 1 200 ? 60.694 24.806 0.856 1.00 73.75 200 ILE A CA 1
ATOM 1593 C C . ILE A 1 200 ? 59.550 23.908 1.343 1.00 73.75 200 ILE A C 1
ATOM 1595 O O . ILE A 1 200 ? 58.533 23.827 0.664 1.00 73.75 200 ILE A O 1
ATOM 1599 N N . GLU A 1 201 ? 59.673 23.333 2.541 1.00 75.25 201 GLU A N 1
ATOM 1600 C CA . GLU A 1 201 ? 58.644 22.502 3.181 1.00 75.25 201 GLU A CA 1
ATOM 1601 C C . GLU A 1 201 ? 57.313 23.256 3.333 1.00 75.25 201 GLU A C 1
ATOM 1603 O O . GLU A 1 201 ? 56.294 22.803 2.819 1.00 75.25 201 GLU A O 1
ATOM 1608 N N . LEU A 1 202 ? 57.334 24.469 3.900 1.00 71.38 202 LEU A N 1
ATOM 1609 C CA . LEU A 1 202 ? 56.138 25.314 4.027 1.00 71.38 202 LEU A CA 1
ATOM 1610 C C . LEU A 1 202 ? 55.532 25.715 2.671 1.00 71.38 202 LEU A C 1
ATOM 1612 O O . LEU A 1 202 ? 54.330 25.940 2.575 1.00 71.38 202 LEU A O 1
ATOM 1616 N N . THR A 1 203 ? 56.344 25.834 1.615 1.00 71.94 203 THR A N 1
ATOM 1617 C CA . THR A 1 203 ? 55.844 26.160 0.267 1.00 71.94 203 THR A CA 1
ATOM 1618 C C . THR A 1 203 ? 55.136 24.962 -0.368 1.00 71.94 203 THR A C 1
ATOM 1620 O O . THR A 1 203 ? 54.114 25.145 -1.026 1.00 71.94 203 THR A O 1
ATOM 1623 N N . VAL A 1 204 ? 55.656 23.747 -0.161 1.00 79.94 204 VAL A N 1
ATOM 1624 C CA . VAL A 1 204 ? 55.011 22.500 -0.602 1.00 79.94 204 VAL A CA 1
ATOM 1625 C C . VAL A 1 204 ? 53.704 22.291 0.161 1.00 79.94 204 VAL A C 1
ATOM 1627 O O . VAL A 1 204 ? 52.664 22.094 -0.462 1.00 79.94 204 VAL A O 1
ATOM 1630 N N . GLU A 1 205 ? 53.728 22.450 1.486 1.00 73.62 205 GLU A N 1
ATOM 1631 C CA . GLU A 1 205 ? 52.539 22.338 2.338 1.00 73.62 205 GLU A CA 1
ATOM 1632 C C . GLU A 1 205 ? 51.457 23.360 1.937 1.00 73.62 205 GLU A C 1
ATOM 1634 O O . GLU A 1 205 ? 50.277 23.024 1.849 1.00 73.62 205 GLU A O 1
ATOM 1639 N N . LEU A 1 206 ? 51.850 24.596 1.593 1.00 74.94 206 LEU A N 1
ATOM 1640 C CA . LEU A 1 206 ? 50.925 25.616 1.091 1.00 74.94 206 LEU A CA 1
ATOM 1641 C C . LEU A 1 206 ? 50.255 25.201 -0.229 1.00 74.94 206 LEU A C 1
ATOM 1643 O O . LEU A 1 206 ? 49.053 25.405 -0.393 1.00 74.94 206 LEU A O 1
ATOM 1647 N N . GLN A 1 207 ? 51.012 24.620 -1.165 1.00 76.81 207 GLN A N 1
ATOM 1648 C CA . GLN A 1 207 ? 50.475 24.145 -2.446 1.00 76.81 207 GLN A CA 1
ATOM 1649 C C . GLN A 1 207 ? 49.507 22.970 -2.265 1.00 76.81 207 GLN A C 1
ATOM 1651 O O . GLN A 1 207 ? 48.468 22.922 -2.927 1.00 76.81 207 GLN A O 1
ATOM 1656 N N . GLU A 1 208 ? 49.817 22.044 -1.357 1.00 75.06 208 GLU A N 1
ATOM 1657 C CA . GLU A 1 208 ? 48.949 20.910 -1.035 1.00 75.06 208 GLU A CA 1
ATOM 1658 C C . GLU A 1 208 ? 47.633 21.376 -0.401 1.00 75.06 208 GLU A C 1
ATOM 1660 O O . GLU A 1 208 ? 46.554 20.984 -0.862 1.00 75.06 208 GLU A O 1
ATOM 1665 N N . VAL A 1 209 ? 47.697 22.278 0.585 1.00 70.88 209 VAL A N 1
ATOM 1666 C CA . VAL A 1 209 ? 46.504 22.868 1.213 1.00 70.88 209 VAL A CA 1
ATOM 1667 C C . VAL A 1 209 ? 45.660 23.627 0.185 1.00 70.88 209 VAL A C 1
ATOM 1669 O O . VAL A 1 209 ? 44.445 23.435 0.149 1.00 70.88 209 VAL A O 1
ATOM 1672 N N . ASP A 1 210 ? 46.275 24.407 -0.708 1.00 70.69 210 ASP A N 1
ATOM 1673 C CA . ASP A 1 210 ? 45.556 25.134 -1.764 1.00 70.69 210 ASP A CA 1
ATOM 1674 C C . ASP A 1 210 ? 44.864 24.215 -2.767 1.00 70.69 210 ASP A C 1
ATOM 1676 O O . ASP A 1 210 ? 43.710 24.449 -3.134 1.00 70.69 210 ASP A O 1
ATOM 1680 N N . SER A 1 211 ? 45.535 23.142 -3.188 1.00 75.44 211 SER A N 1
ATOM 1681 C CA . SER A 1 211 ? 44.928 22.148 -4.076 1.00 75.44 211 SER A CA 1
ATOM 1682 C C . SER A 1 211 ? 43.738 21.442 -3.414 1.00 75.44 211 SER A C 1
ATOM 1684 O O . SER A 1 211 ? 42.720 21.201 -4.064 1.00 75.44 211 SER A O 1
ATOM 1686 N N . THR A 1 212 ? 43.827 21.194 -2.104 1.00 71.25 212 THR A N 1
ATOM 1687 C CA . THR A 1 212 ? 42.778 20.536 -1.316 1.00 71.25 212 THR A CA 1
ATOM 1688 C C . THR A 1 212 ? 41.573 21.453 -1.103 1.00 71.25 212 THR A C 1
ATOM 1690 O O . THR A 1 212 ? 40.437 21.008 -1.256 1.00 71.25 212 THR A O 1
ATOM 1693 N N . ILE A 1 213 ? 41.798 22.741 -0.810 1.00 70.38 213 ILE A N 1
ATOM 1694 C CA . ILE A 1 213 ? 40.729 23.749 -0.724 1.00 70.38 213 ILE A CA 1
ATOM 1695 C C . ILE A 1 213 ? 40.009 23.859 -2.067 1.00 70.38 213 ILE A C 1
ATOM 1697 O O . ILE A 1 213 ? 38.785 23.773 -2.104 1.00 70.38 213 ILE A O 1
ATOM 1701 N N . LYS A 1 214 ? 40.754 23.972 -3.172 1.00 78.19 214 LYS A N 1
ATOM 1702 C CA . LYS A 1 214 ? 40.168 24.108 -4.509 1.00 78.19 214 LYS A CA 1
ATOM 1703 C C . LYS A 1 214 ? 39.316 22.895 -4.894 1.00 78.19 214 LYS A C 1
ATOM 1705 O O . LYS A 1 214 ? 38.195 23.062 -5.365 1.00 78.19 214 LYS A O 1
ATOM 1710 N N . ALA A 1 215 ? 39.806 21.681 -4.638 1.00 72.88 215 ALA A N 1
ATOM 1711 C CA . ALA A 1 215 ? 39.034 20.461 -4.864 1.00 72.88 215 ALA A CA 1
ATOM 1712 C C . ALA A 1 215 ? 37.766 20.408 -3.989 1.00 72.88 215 ALA A C 1
ATOM 1714 O O . ALA A 1 215 ? 36.707 19.997 -4.460 1.00 72.88 215 ALA A O 1
ATOM 1715 N N . ALA A 1 216 ? 37.844 20.859 -2.732 1.00 69.44 216 ALA A N 1
ATOM 1716 C CA . ALA A 1 216 ? 36.691 20.931 -1.835 1.00 69.44 216 ALA A CA 1
ATOM 1717 C C . ALA A 1 216 ? 35.664 21.998 -2.265 1.00 69.44 216 ALA A 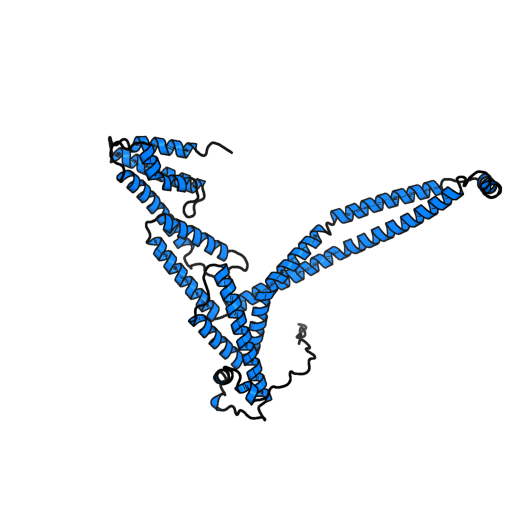C 1
ATOM 1719 O O . ALA A 1 216 ? 34.462 21.774 -2.128 1.00 69.44 216 ALA A O 1
ATOM 1720 N N . GLU A 1 217 ? 36.106 23.132 -2.813 1.00 76.00 217 GLU A N 1
ATOM 1721 C CA . GLU A 1 217 ? 35.243 24.185 -3.365 1.00 76.00 217 GLU A CA 1
ATOM 1722 C C . GLU A 1 217 ? 34.548 23.752 -4.668 1.00 76.00 217 GLU A C 1
ATOM 1724 O O . GLU A 1 217 ? 33.352 23.994 -4.831 1.00 76.00 217 GLU A O 1
ATOM 1729 N N . GLU A 1 218 ? 35.261 23.070 -5.572 1.00 77.62 218 GLU A N 1
ATOM 1730 C CA . GLU A 1 218 ? 34.701 22.483 -6.804 1.00 77.62 218 GLU A CA 1
ATOM 1731 C C . GLU A 1 218 ? 33.689 21.366 -6.499 1.00 77.62 218 GLU A C 1
ATOM 1733 O O . GLU A 1 218 ? 32.637 21.248 -7.133 1.00 77.62 218 GLU A O 1
ATOM 1738 N N . ALA A 1 219 ? 33.962 20.570 -5.468 1.00 66.50 219 ALA A N 1
ATOM 1739 C CA . ALA A 1 219 ? 33.004 19.615 -4.945 1.00 66.50 219 ALA A CA 1
ATOM 1740 C C . ALA A 1 219 ? 31.761 20.351 -4.394 1.00 66.50 219 ALA A C 1
ATOM 1742 O O . ALA A 1 219 ? 30.626 20.015 -4.740 1.00 66.50 219 ALA A O 1
ATOM 1743 N N . LEU A 1 220 ? 31.943 21.373 -3.546 1.00 70.75 220 LEU A N 1
ATOM 1744 C CA . LEU A 1 220 ? 30.836 22.119 -2.930 1.00 70.75 220 LEU A CA 1
ATOM 1745 C C . LEU A 1 220 ? 29.937 22.795 -3.978 1.00 70.75 220 LEU A C 1
ATOM 1747 O O . LEU A 1 220 ? 28.726 22.875 -3.778 1.00 70.75 220 LEU A O 1
ATOM 1751 N N . SER A 1 221 ? 30.511 23.274 -5.084 1.00 71.50 221 SER A N 1
ATOM 1752 C CA . SER A 1 221 ? 29.768 23.938 -6.159 1.00 71.50 221 SER A CA 1
ATOM 1753 C C . SER A 1 221 ? 28.971 22.972 -7.043 1.00 71.50 221 SER A C 1
ATOM 1755 O O . SER A 1 221 ? 27.898 23.346 -7.510 1.00 71.50 221 SER A O 1
ATOM 1757 N N . SER A 1 222 ? 29.428 21.727 -7.213 1.00 71.50 222 SER A N 1
ATOM 1758 C CA . SER A 1 222 ? 28.726 20.678 -7.978 1.00 71.50 222 SER A CA 1
ATOM 1759 C C . SER A 1 222 ? 27.674 19.908 -7.160 1.00 71.50 222 SER A C 1
ATOM 1761 O O . SER A 1 222 ? 26.737 19.333 -7.718 1.00 71.50 222 SER A O 1
ATOM 1763 N N . SER A 1 223 ? 27.762 19.937 -5.827 1.00 72.06 223 SER A N 1
ATOM 1764 C CA . SER A 1 223 ? 26.834 19.247 -4.915 1.00 72.06 223 SER A CA 1
ATOM 1765 C C . SER A 1 223 ? 25.343 19.619 -5.084 1.00 72.06 223 SER A C 1
ATOM 1767 O O . SER A 1 223 ? 24.509 18.707 -5.116 1.00 72.06 223 SER A O 1
ATOM 1769 N N . PRO A 1 224 ? 24.952 20.904 -5.250 1.00 77.19 224 PRO A N 1
ATOM 1770 C CA . PRO A 1 224 ? 23.557 21.277 -5.486 1.00 77.19 224 PRO A CA 1
ATOM 1771 C C . PRO A 1 224 ? 22.980 20.692 -6.778 1.00 77.19 224 PRO A C 1
ATOM 1773 O O . PRO A 1 224 ? 21.810 20.314 -6.795 1.00 77.19 224 PRO A O 1
ATOM 1776 N N . GLU A 1 225 ? 23.784 20.587 -7.841 1.00 79.94 225 GLU A N 1
ATOM 1777 C CA . GLU A 1 225 ? 23.353 20.012 -9.120 1.00 79.94 225 GLU A CA 1
ATOM 1778 C C . GLU A 1 225 ? 23.138 18.503 -9.013 1.00 79.94 225 GLU A C 1
ATOM 1780 O O . GLU A 1 225 ? 22.112 18.007 -9.477 1.00 79.94 225 GLU A O 1
ATOM 1785 N N . ILE A 1 226 ? 24.040 17.785 -8.332 1.00 75.69 226 ILE A N 1
ATOM 1786 C CA . ILE A 1 226 ? 23.898 16.344 -8.077 1.00 75.69 226 ILE A CA 1
ATOM 1787 C C . ILE A 1 226 ? 22.647 16.082 -7.230 1.00 75.69 226 ILE A C 1
ATOM 1789 O O . ILE A 1 226 ? 21.804 15.276 -7.614 1.00 75.69 226 ILE A O 1
ATOM 1793 N N . MET A 1 227 ? 22.459 16.815 -6.125 1.00 77.38 227 MET A N 1
ATOM 1794 C CA . MET A 1 227 ? 21.261 16.679 -5.286 1.00 77.38 227 MET A CA 1
ATOM 1795 C C . MET A 1 227 ? 19.971 17.014 -6.046 1.00 77.38 227 MET A C 1
ATOM 1797 O O . MET A 1 227 ? 18.960 16.330 -5.876 1.00 77.38 227 MET A O 1
ATOM 1801 N N . ALA A 1 228 ? 19.985 18.056 -6.883 1.00 79.00 228 ALA A N 1
ATOM 1802 C CA . ALA A 1 228 ? 18.843 18.406 -7.721 1.00 79.00 228 ALA A CA 1
ATOM 1803 C C . ALA A 1 228 ? 18.558 17.321 -8.771 1.00 79.00 228 ALA A C 1
ATOM 1805 O O . ALA A 1 228 ? 17.393 16.994 -8.987 1.00 79.00 228 ALA A O 1
ATOM 1806 N N . GLY A 1 229 ? 19.594 16.739 -9.380 1.00 77.94 229 GLY A N 1
ATOM 1807 C CA . GLY A 1 229 ? 19.491 15.620 -10.315 1.00 77.94 229 GLY A CA 1
ATOM 1808 C C . GLY A 1 229 ? 18.888 14.375 -9.666 1.00 77.94 229 GLY A C 1
ATOM 1809 O O . GLY A 1 229 ? 17.887 13.862 -10.160 1.00 77.94 229 GLY A O 1
ATOM 1810 N N . THR A 1 230 ? 19.411 13.948 -8.511 1.00 75.00 230 THR A N 1
ATOM 1811 C CA . THR A 1 230 ? 18.865 12.812 -7.747 1.00 75.00 230 THR A CA 1
ATOM 1812 C C . THR A 1 230 ? 17.418 13.069 -7.325 1.00 75.00 230 THR A C 1
ATOM 1814 O O . THR A 1 230 ? 16.589 12.170 -7.412 1.00 75.00 230 THR A O 1
ATOM 1817 N N . LYS A 1 231 ? 17.071 14.304 -6.930 1.00 78.62 231 LYS A N 1
ATOM 1818 C CA . LYS A 1 231 ? 15.687 14.671 -6.590 1.00 78.62 231 LYS A CA 1
ATOM 1819 C C . LYS A 1 231 ? 14.750 14.645 -7.803 1.00 78.62 231 LYS A C 1
ATOM 1821 O O . LYS A 1 231 ? 13.609 14.222 -7.658 1.00 78.62 231 LYS A O 1
ATOM 1826 N N . ARG A 1 232 ? 15.198 15.086 -8.985 1.00 82.19 232 ARG A N 1
ATOM 1827 C CA . ARG A 1 232 ? 14.406 14.967 -10.224 1.00 82.19 232 ARG A CA 1
ATOM 1828 C C . ARG A 1 232 ? 14.170 13.504 -10.581 1.00 82.19 232 ARG A C 1
ATOM 1830 O O . ARG A 1 232 ? 13.022 13.132 -10.763 1.00 82.19 232 ARG A O 1
ATOM 1837 N N . ALA A 1 233 ? 15.220 12.682 -10.571 1.00 72.94 233 ALA A N 1
ATOM 1838 C CA . ALA A 1 233 ? 15.110 11.250 -10.842 1.00 72.94 233 ALA A CA 1
ATOM 1839 C C . ALA A 1 233 ? 14.193 10.534 -9.835 1.00 72.94 233 ALA A C 1
ATOM 1841 O O . ALA A 1 233 ? 13.426 9.657 -10.220 1.00 72.94 233 ALA A O 1
ATOM 1842 N N . LEU A 1 234 ? 14.238 10.930 -8.556 1.00 75.62 234 LEU A N 1
ATOM 1843 C CA . LEU A 1 234 ? 13.305 10.451 -7.536 1.00 75.62 234 LEU A CA 1
ATOM 1844 C C . LEU A 1 234 ? 11.860 10.821 -7.896 1.00 75.62 234 LEU A C 1
ATOM 1846 O O . LEU A 1 234 ? 11.008 9.946 -7.938 1.00 75.62 234 LEU A O 1
ATOM 1850 N N . ASN A 1 235 ? 11.596 12.092 -8.209 1.00 77.31 235 ASN A N 1
ATOM 1851 C CA . ASN A 1 235 ? 10.256 12.547 -8.584 1.00 77.31 235 ASN A CA 1
ATOM 1852 C C . ASN A 1 235 ? 9.737 11.861 -9.861 1.00 77.31 235 ASN A C 1
ATOM 1854 O O . ASN A 1 235 ? 8.563 11.519 -9.926 1.00 77.31 235 ASN A O 1
ATOM 1858 N N . GLU A 1 236 ? 10.593 11.662 -10.865 1.00 78.81 236 GLU A N 1
ATOM 1859 C CA . GLU A 1 236 ? 10.257 10.951 -12.105 1.00 78.81 236 GLU A CA 1
ATOM 1860 C C . GLU A 1 236 ? 9.921 9.481 -11.832 1.00 78.81 236 GLU A C 1
ATOM 1862 O O . GLU A 1 236 ? 8.927 8.975 -12.349 1.00 78.81 236 GLU A O 1
ATOM 1867 N N . ALA A 1 237 ? 10.701 8.805 -10.980 1.00 74.00 237 ALA A N 1
ATOM 1868 C CA . ALA A 1 237 ? 10.423 7.431 -10.572 1.00 74.00 237 ALA A CA 1
ATOM 1869 C C . ALA A 1 237 ? 9.111 7.321 -9.778 1.00 74.00 237 ALA A C 1
ATOM 1871 O O . ALA A 1 237 ? 8.331 6.402 -10.024 1.00 74.00 237 ALA A O 1
ATOM 1872 N N . THR A 1 238 ? 8.837 8.267 -8.872 1.00 75.69 238 THR A N 1
ATOM 1873 C CA . THR A 1 238 ? 7.574 8.328 -8.123 1.00 75.69 238 THR A CA 1
ATOM 1874 C C . THR A 1 238 ? 6.385 8.564 -9.052 1.00 75.69 238 THR A C 1
ATOM 1876 O O . THR A 1 238 ? 5.417 7.817 -8.985 1.00 75.69 238 THR A O 1
ATOM 1879 N N . ALA A 1 239 ? 6.473 9.533 -9.967 1.00 78.31 239 ALA A N 1
ATOM 1880 C CA . ALA A 1 239 ? 5.405 9.811 -10.928 1.00 78.31 239 ALA A CA 1
ATOM 1881 C C . ALA A 1 239 ? 5.160 8.627 -11.881 1.00 78.31 239 ALA A C 1
ATOM 1883 O O . ALA A 1 239 ? 4.016 8.307 -12.197 1.00 78.31 239 ALA A O 1
ATOM 1884 N N . GLY A 1 240 ? 6.225 7.943 -12.315 1.00 73.00 240 GLY A N 1
ATOM 1885 C CA . GLY A 1 240 ? 6.115 6.723 -13.116 1.00 73.00 240 GLY A CA 1
ATOM 1886 C C . GLY A 1 240 ? 5.428 5.586 -12.358 1.00 73.00 240 GLY A C 1
ATOM 1887 O O . GLY A 1 240 ? 4.578 4.903 -12.924 1.00 73.00 240 GLY A O 1
ATOM 1888 N N . LEU A 1 241 ? 5.742 5.417 -11.069 1.00 80.44 241 LEU A N 1
ATOM 1889 C CA . LEU A 1 241 ? 5.066 4.446 -10.210 1.00 80.44 241 LEU A CA 1
ATOM 1890 C C . LEU A 1 241 ? 3.577 4.786 -10.036 1.00 80.44 241 LEU A C 1
ATOM 1892 O O . LEU A 1 241 ? 2.744 3.897 -10.171 1.00 80.44 241 LEU A O 1
ATOM 1896 N N . GLU A 1 242 ? 3.236 6.049 -9.776 1.00 78.75 242 GLU A N 1
ATOM 1897 C CA . GLU A 1 242 ? 1.844 6.509 -9.643 1.00 78.75 242 GLU A CA 1
ATOM 1898 C C . GLU A 1 242 ? 1.044 6.275 -10.934 1.00 78.75 242 GLU A C 1
ATOM 1900 O O . GLU A 1 242 ? -0.053 5.720 -10.893 1.00 78.75 242 GLU A O 1
ATOM 1905 N N . SER A 1 243 ? 1.622 6.610 -12.091 1.00 80.00 243 SER A N 1
ATOM 1906 C CA . SER A 1 243 ? 0.987 6.375 -13.392 1.00 80.00 243 SER A CA 1
ATOM 1907 C C . SER A 1 243 ? 0.783 4.883 -13.676 1.00 80.00 243 SER A C 1
ATOM 1909 O O . SER A 1 243 ? -0.281 4.496 -14.162 1.00 80.00 243 SER A O 1
ATOM 1911 N N . ALA A 1 244 ? 1.762 4.036 -13.340 1.00 81.44 244 ALA A N 1
ATOM 1912 C CA . ALA A 1 244 ? 1.634 2.588 -13.477 1.00 81.44 244 ALA A CA 1
ATOM 1913 C C . ALA A 1 244 ? 0.554 2.025 -12.538 1.00 81.44 244 ALA A C 1
ATOM 1915 O O . ALA A 1 244 ? -0.211 1.146 -12.933 1.00 81.44 244 ALA A O 1
ATOM 1916 N N . GLN A 1 245 ? 0.443 2.553 -11.314 1.00 81.69 245 GLN A N 1
ATOM 1917 C CA . GLN A 1 245 ? -0.623 2.179 -10.383 1.00 81.69 245 GLN A CA 1
ATOM 1918 C C . GLN A 1 245 ? -2.007 2.546 -10.935 1.00 81.69 245 GLN A C 1
ATOM 1920 O O . GLN A 1 245 ? -2.924 1.727 -10.900 1.00 81.69 245 GLN A O 1
ATOM 1925 N N . GLU A 1 246 ? -2.168 3.748 -11.485 1.00 79.00 246 GLU A N 1
ATOM 1926 C CA . GLU A 1 246 ? -3.433 4.187 -12.080 1.00 79.00 246 GLU A CA 1
ATOM 1927 C C . GLU A 1 246 ? -3.824 3.331 -13.299 1.00 79.00 246 GLU A C 1
ATOM 1929 O O . GLU A 1 246 ? -4.963 2.864 -13.408 1.00 79.00 246 GLU A O 1
ATOM 1934 N N . SER A 1 247 ? -2.869 3.056 -14.188 1.00 80.69 247 SER A N 1
ATOM 1935 C CA . SER A 1 247 ? -3.070 2.214 -15.373 1.00 80.69 247 SER A CA 1
ATOM 1936 C C . SER A 1 247 ? -3.469 0.780 -14.996 1.00 80.69 247 SER A C 1
ATOM 1938 O O . SER A 1 247 ? -4.497 0.263 -15.445 1.00 80.69 247 SER A O 1
ATOM 1940 N N . VAL A 1 248 ? -2.706 0.147 -14.099 1.00 82.00 248 VAL A N 1
ATOM 1941 C CA . VAL A 1 248 ? -2.877 -1.271 -13.753 1.00 82.00 248 VAL A CA 1
ATOM 1942 C C . VAL A 1 248 ? -4.066 -1.514 -12.826 1.00 82.00 248 VAL A C 1
ATOM 1944 O O . VAL A 1 248 ? -4.729 -2.540 -12.970 1.00 82.00 248 VAL A O 1
ATOM 1947 N N . PHE A 1 249 ? -4.357 -0.612 -11.883 1.00 80.06 249 PHE A N 1
ATOM 1948 C CA . PHE A 1 249 ? -5.368 -0.871 -10.851 1.00 80.06 249 PHE A CA 1
ATOM 1949 C C . PHE A 1 249 ? -6.649 -0.042 -10.986 1.00 80.06 249 PHE A C 1
ATOM 1951 O O . PHE A 1 249 ? -7.720 -0.551 -10.659 1.00 80.06 249 PHE A O 1
ATOM 1958 N N . ALA A 1 250 ? -6.585 1.196 -11.487 1.00 71.06 250 ALA A N 1
ATOM 1959 C CA . ALA A 1 250 ? -7.783 2.028 -11.637 1.00 71.06 250 ALA A CA 1
ATOM 1960 C C . ALA A 1 250 ? -8.475 1.808 -12.993 1.00 71.06 250 ALA A C 1
ATOM 1962 O O . ALA A 1 250 ? -9.703 1.694 -13.061 1.00 71.06 250 ALA A O 1
ATOM 1963 N N . SER A 1 251 ? -7.684 1.704 -14.063 1.00 68.50 251 SER A N 1
ATOM 1964 C CA . SER A 1 251 ? -8.194 1.602 -15.439 1.00 68.50 251 SER A CA 1
ATOM 1965 C C . SER A 1 251 ? -8.457 0.162 -15.891 1.00 68.50 251 SER A C 1
ATOM 1967 O O . SER A 1 251 ? -9.195 -0.064 -16.850 1.00 68.50 251 SER A O 1
ATOM 1969 N N . ASN A 1 252 ? -7.901 -0.834 -15.194 1.00 78.94 252 ASN A N 1
ATOM 1970 C CA . ASN A 1 252 ? -8.070 -2.236 -15.559 1.00 78.94 252 ASN A CA 1
ATOM 1971 C C . ASN A 1 252 ? -9.396 -2.823 -15.047 1.00 78.94 252 ASN A C 1
ATOM 1973 O O . ASN A 1 252 ? -9.663 -2.861 -13.844 1.00 78.94 252 ASN A O 1
ATOM 1977 N N . LYS A 1 253 ? -10.196 -3.389 -15.957 1.00 79.94 253 LYS A N 1
ATOM 1978 C CA . LYS A 1 253 ? -11.505 -3.988 -15.645 1.00 79.94 253 LYS A CA 1
ATOM 1979 C C . LYS A 1 253 ? -11.440 -5.105 -14.596 1.00 79.94 253 LYS A C 1
ATOM 1981 O O . LYS A 1 253 ? -12.361 -5.252 -13.800 1.00 79.94 253 LYS A O 1
ATOM 1986 N N . VAL A 1 254 ? -10.374 -5.901 -14.561 1.00 82.06 254 VAL A N 1
ATOM 1987 C CA . VAL A 1 254 ? -10.262 -6.989 -13.576 1.00 82.06 254 VAL A CA 1
ATOM 1988 C C . VAL A 1 254 ? -9.811 -6.476 -12.218 1.00 82.06 254 VAL A C 1
ATOM 1990 O O . VAL A 1 254 ? -10.290 -6.971 -11.200 1.00 82.06 254 VAL A O 1
ATOM 1993 N N . ALA A 1 255 ? -8.960 -5.451 -12.176 1.00 82.19 255 ALA A N 1
ATOM 1994 C CA . ALA A 1 255 ? -8.671 -4.765 -10.921 1.00 82.19 255 ALA A CA 1
ATOM 1995 C C . ALA A 1 255 ? -9.948 -4.139 -10.328 1.00 82.19 255 ALA A C 1
ATOM 1997 O O . ALA A 1 255 ? -10.183 -4.263 -9.126 1.00 82.19 255 ALA A O 1
ATOM 1998 N N . GLN A 1 256 ? -10.836 -3.594 -11.171 1.00 83.00 256 GLN A N 1
ATOM 1999 C CA . GLN A 1 256 ? -12.171 -3.147 -10.755 1.00 83.00 256 GLN A CA 1
ATOM 2000 C C . GLN A 1 256 ? -13.029 -4.298 -10.209 1.00 83.00 256 GLN A C 1
ATOM 2002 O O . GLN A 1 256 ? -13.611 -4.153 -9.141 1.00 83.00 256 GLN A O 1
ATOM 2007 N N . MET A 1 257 ? -13.049 -5.470 -10.857 1.00 86.50 257 MET A N 1
ATOM 2008 C CA . MET A 1 257 ? -13.755 -6.648 -10.323 1.00 86.50 257 MET A CA 1
ATOM 2009 C C . MET A 1 257 ? -13.222 -7.078 -8.948 1.00 86.50 257 MET A C 1
ATOM 2011 O O . MET A 1 257 ? -14.001 -7.398 -8.048 1.00 86.50 257 MET A O 1
ATOM 2015 N N . VAL A 1 258 ? -11.896 -7.079 -8.769 1.00 86.81 258 VAL A N 1
ATOM 2016 C CA . VAL A 1 258 ? -11.267 -7.381 -7.474 1.00 86.81 258 VAL A CA 1
ATOM 2017 C C . VAL A 1 258 ? -11.691 -6.340 -6.441 1.00 86.81 258 VAL A C 1
ATOM 2019 O O . VAL A 1 258 ? -12.097 -6.709 -5.340 1.00 86.81 258 VAL A O 1
ATOM 2022 N N . ARG A 1 259 ? -11.662 -5.053 -6.797 1.00 84.56 259 ARG A N 1
ATOM 2023 C CA . ARG A 1 259 ? -12.117 -3.951 -5.943 1.00 84.56 259 ARG A CA 1
ATOM 2024 C C . ARG A 1 259 ? -13.579 -4.110 -5.534 1.00 84.56 259 ARG A C 1
ATOM 2026 O O . ARG A 1 259 ? -13.870 -4.079 -4.344 1.00 84.56 259 ARG A O 1
ATOM 2033 N N . GLU A 1 260 ? -14.487 -4.345 -6.474 1.00 85.19 260 GLU A N 1
ATOM 2034 C CA . GLU A 1 260 ? -15.914 -4.565 -6.205 1.00 85.19 260 GLU A CA 1
ATOM 2035 C C . GLU A 1 260 ? -16.142 -5.753 -5.267 1.00 85.19 260 GLU A C 1
ATOM 2037 O O . GLU A 1 260 ? -16.922 -5.667 -4.312 1.00 85.19 260 GLU A O 1
ATOM 2042 N N . ARG A 1 261 ? -15.423 -6.861 -5.494 1.00 88.38 261 ARG A N 1
ATOM 2043 C CA . ARG A 1 261 ? -15.450 -8.005 -4.582 1.00 88.38 261 ARG A CA 1
ATOM 2044 C C . ARG A 1 261 ? -15.014 -7.588 -3.190 1.00 88.38 261 ARG A C 1
ATOM 2046 O O . ARG A 1 261 ? -15.697 -7.947 -2.231 1.00 88.38 261 ARG A O 1
ATOM 2053 N N . LEU A 1 262 ? -13.866 -6.917 -3.078 1.00 86.25 262 LEU A N 1
ATOM 2054 C CA . LEU A 1 262 ? -13.359 -6.476 -1.790 1.00 86.25 262 LEU A CA 1
ATOM 2055 C C . LEU A 1 262 ? -14.433 -5.629 -1.120 1.00 86.25 262 LEU A C 1
ATOM 2057 O O . LEU A 1 262 ? -14.850 -6.029 -0.036 1.00 86.25 262 LEU A O 1
ATOM 2061 N N . ILE A 1 263 ? -14.953 -4.576 -1.782 1.00 83.44 263 ILE A N 1
ATOM 2062 C CA . ILE A 1 263 ? -16.025 -3.670 -1.297 1.00 83.44 263 ILE A CA 1
ATOM 2063 C C . ILE A 1 263 ? -17.194 -4.477 -0.728 1.00 83.44 263 ILE A C 1
ATOM 2065 O O . ILE A 1 263 ? -17.578 -4.293 0.429 1.00 83.44 263 ILE A O 1
ATOM 2069 N N . SER A 1 264 ? -17.693 -5.452 -1.489 1.00 85.69 264 SER A N 1
ATOM 2070 C CA . SER A 1 264 ? -18.765 -6.344 -1.040 1.00 85.69 264 SER A CA 1
ATOM 2071 C C . SER A 1 264 ? -18.379 -7.175 0.193 1.00 85.69 264 SER A C 1
ATOM 2073 O O . SER A 1 264 ? -19.192 -7.362 1.101 1.00 85.69 264 SER A O 1
ATOM 2075 N N . GLU A 1 265 ? -17.144 -7.678 0.259 1.00 86.88 265 GLU A N 1
ATOM 2076 C CA . GLU A 1 265 ? -16.626 -8.413 1.414 1.00 86.88 265 GLU A CA 1
ATOM 2077 C C . GLU A 1 265 ? -16.440 -7.514 2.656 1.00 86.88 265 GLU A C 1
ATOM 2079 O O . GLU A 1 265 ? -16.722 -7.998 3.755 1.00 86.88 265 GLU A O 1
ATOM 2084 N N . ALA A 1 266 ? -16.046 -6.230 2.537 1.00 83.31 266 ALA A N 1
ATOM 2085 C CA . ALA A 1 266 ? -16.122 -5.291 3.676 1.00 83.31 266 ALA A CA 1
ATOM 2086 C C . ALA A 1 266 ? -17.553 -5.126 4.123 1.00 83.31 266 ALA A C 1
ATOM 2088 O O . ALA A 1 266 ? -17.808 -5.260 5.313 1.00 83.31 266 ALA A O 1
ATOM 2089 N N . HIS A 1 267 ? -18.455 -4.807 3.195 1.00 83.44 267 HIS A N 1
ATOM 2090 C CA . HIS A 1 267 ? -19.822 -4.450 3.540 1.00 83.44 267 HIS A CA 1
ATOM 2091 C C . HIS A 1 267 ? -20.483 -5.579 4.336 1.00 83.44 267 HIS A C 1
ATOM 2093 O O . HIS A 1 267 ? -20.956 -5.362 5.446 1.00 83.44 267 HIS A O 1
ATOM 2099 N N . LYS A 1 268 ? -20.346 -6.824 3.865 1.00 87.50 268 LYS A N 1
ATOM 2100 C CA . LYS A 1 268 ? -20.834 -8.013 4.582 1.00 87.50 268 LYS A CA 1
ATOM 2101 C C . LYS A 1 268 ? -20.196 -8.195 5.959 1.00 87.50 268 LYS A C 1
ATOM 2103 O O . LYS A 1 268 ? -20.866 -8.606 6.902 1.00 87.50 268 LYS A O 1
ATOM 2108 N N . ARG A 1 269 ? -18.891 -7.931 6.096 1.00 85.44 269 ARG A N 1
ATOM 2109 C CA . ARG A 1 269 ? -18.203 -7.999 7.401 1.00 85.44 269 ARG A CA 1
ATOM 2110 C C . ARG A 1 269 ? -18.668 -6.888 8.340 1.00 85.44 269 ARG A C 1
ATOM 2112 O O . ARG A 1 269 ? -18.771 -7.133 9.539 1.00 85.44 269 ARG A O 1
ATOM 2119 N N . CYS A 1 270 ? -18.934 -5.704 7.803 1.00 85.38 270 CYS A N 1
ATOM 2120 C CA . CYS A 1 270 ? -19.451 -4.552 8.526 1.00 85.38 270 CYS A CA 1
ATOM 2121 C C . CYS A 1 270 ? -20.857 -4.849 9.057 1.00 85.38 270 CYS A C 1
ATOM 2123 O O . CYS A 1 270 ? -21.067 -4.793 10.266 1.00 85.38 270 CYS A O 1
ATOM 2125 N N . GLU A 1 271 ? -21.776 -5.282 8.193 1.00 88.25 271 GLU A N 1
ATOM 2126 C CA . GLU A 1 271 ? -23.131 -5.704 8.574 1.00 88.25 271 GLU A CA 1
ATOM 2127 C C . GLU A 1 271 ? -23.098 -6.792 9.658 1.00 88.25 271 GLU A C 1
ATOM 2129 O O . GLU A 1 271 ? -23.666 -6.612 10.735 1.00 88.25 271 GLU A O 1
ATOM 2134 N N . ALA A 1 272 ? -22.337 -7.870 9.440 1.00 89.62 272 ALA A N 1
ATOM 2135 C CA . ALA A 1 272 ? -22.210 -8.955 10.415 1.00 89.62 272 ALA A CA 1
ATOM 2136 C C . ALA A 1 272 ? -21.613 -8.493 11.758 1.00 89.62 272 ALA A C 1
ATOM 2138 O O . ALA A 1 272 ? -21.943 -9.037 12.813 1.00 89.62 272 ALA A O 1
ATOM 2139 N N . SER A 1 273 ? -20.726 -7.492 11.739 1.00 90.75 273 SER A N 1
ATOM 2140 C CA . SER A 1 273 ? -20.169 -6.910 12.963 1.00 90.75 273 SER A CA 1
ATOM 2141 C C . SER A 1 273 ? -21.219 -6.095 13.716 1.00 90.75 273 SER A C 1
ATOM 2143 O O . SER A 1 273 ? -21.304 -6.225 14.933 1.00 90.75 273 SER A O 1
ATOM 2145 N N . LEU A 1 274 ? -22.049 -5.313 13.018 1.00 90.50 274 LEU A N 1
ATOM 2146 C CA . LEU A 1 274 ? -23.116 -4.504 13.626 1.00 90.50 274 LEU A CA 1
ATOM 2147 C C . LEU A 1 274 ? -24.253 -5.342 14.229 1.00 90.50 274 LEU A C 1
ATOM 2149 O O . LEU A 1 274 ? -24.935 -4.879 15.147 1.00 90.50 274 LEU A O 1
ATOM 2153 N N . GLU A 1 275 ? -24.445 -6.573 13.757 1.00 92.38 275 GLU A N 1
ATOM 2154 C CA . GLU A 1 275 ? -25.380 -7.540 14.346 1.00 92.38 275 GLU A CA 1
ATOM 2155 C C . GLU A 1 275 ? -24.856 -8.172 15.650 1.00 92.38 275 GLU A C 1
ATOM 2157 O O . GLU A 1 275 ? -25.626 -8.756 16.418 1.00 92.38 275 GLU A O 1
ATOM 2162 N N . SER A 1 276 ? -23.555 -8.057 15.936 1.00 92.06 276 SER A N 1
ATOM 2163 C CA . SER A 1 276 ? -22.946 -8.646 17.129 1.00 92.06 276 SER A CA 1
ATOM 2164 C C . SER A 1 276 ? -23.253 -7.848 18.397 1.00 92.06 276 SER A C 1
ATOM 2166 O O . SER A 1 276 ? -23.120 -6.627 18.446 1.00 92.06 276 SER A O 1
ATOM 2168 N N . THR A 1 277 ? -23.551 -8.560 19.483 1.00 89.50 277 THR A N 1
ATOM 2169 C CA . THR A 1 277 ? -23.608 -8.000 20.845 1.00 89.50 277 THR A CA 1
ATOM 2170 C C . THR A 1 277 ? -22.325 -8.255 21.644 1.00 89.50 277 THR A C 1
ATOM 2172 O O . THR A 1 277 ? -22.186 -7.776 22.770 1.00 89.50 277 THR A O 1
ATOM 2175 N N . ASP A 1 278 ? -21.378 -9.038 21.114 1.00 89.69 278 ASP A N 1
ATOM 2176 C CA . ASP A 1 278 ? -20.102 -9.291 21.787 1.00 89.69 278 ASP A CA 1
ATOM 2177 C C . ASP A 1 278 ? -19.133 -8.131 21.544 1.00 89.69 278 ASP A C 1
ATOM 2179 O O . ASP A 1 278 ? -18.606 -7.949 20.444 1.00 89.69 278 ASP A O 1
ATOM 2183 N N . ILE A 1 279 ? -18.827 -7.402 22.618 1.00 88.88 279 ILE A N 1
ATOM 2184 C CA . ILE A 1 279 ? -17.830 -6.326 22.639 1.00 88.88 279 ILE A CA 1
ATOM 2185 C C . ILE A 1 279 ? -16.466 -6.754 22.072 1.00 88.88 279 ILE A C 1
ATOM 2187 O O . ILE A 1 279 ? -15.772 -5.940 21.479 1.00 88.88 279 ILE A O 1
ATOM 2191 N N . GLY A 1 280 ? -16.069 -8.024 22.212 1.00 88.31 280 GLY A N 1
ATOM 2192 C CA . GLY A 1 280 ? -14.813 -8.525 21.652 1.00 88.31 280 GLY A CA 1
ATOM 2193 C C . GLY A 1 280 ? -14.821 -8.601 20.123 1.00 88.31 280 GLY A C 1
ATOM 2194 O O . GLY A 1 280 ? -13.786 -8.375 19.498 1.00 88.31 280 GLY A O 1
ATOM 2195 N N . VAL A 1 281 ? -15.976 -8.896 19.520 1.00 91.56 281 VAL A N 1
ATOM 2196 C CA . VAL A 1 281 ? -16.162 -8.883 18.061 1.00 91.56 281 VAL A CA 1
ATOM 2197 C C . VAL A 1 281 ? -16.208 -7.443 17.560 1.00 91.56 281 VAL A C 1
ATOM 2199 O O . VAL A 1 281 ? -15.481 -7.107 16.629 1.00 91.56 281 VAL A O 1
ATOM 2202 N N . LEU A 1 282 ? -16.977 -6.580 18.230 1.00 92.06 282 LEU A N 1
ATOM 2203 C CA . LEU A 1 282 ? -17.106 -5.164 17.874 1.00 92.06 282 LEU A CA 1
ATOM 2204 C C . LEU A 1 282 ? -15.765 -4.414 17.970 1.00 92.06 282 LEU A C 1
ATOM 2206 O O . LEU A 1 282 ? -15.420 -3.645 17.079 1.00 92.06 282 LEU A O 1
ATOM 2210 N N . GLN A 1 283 ? -14.962 -4.693 19.004 1.00 89.88 283 GLN A N 1
ATOM 2211 C CA . GLN A 1 283 ? -13.626 -4.112 19.160 1.00 89.88 283 GLN A CA 1
ATOM 2212 C C . GLN A 1 283 ? -12.695 -4.511 18.008 1.00 89.88 283 GLN A C 1
ATOM 2214 O O . GLN A 1 283 ? -12.025 -3.661 17.429 1.00 89.88 283 GLN A O 1
ATOM 2219 N N . LYS A 1 284 ? -12.676 -5.799 17.643 1.00 90.38 284 LYS A N 1
ATOM 2220 C CA . LYS A 1 284 ? -11.879 -6.281 16.505 1.00 90.38 284 LYS A CA 1
ATOM 2221 C C . LYS A 1 284 ? -12.334 -5.654 15.191 1.00 90.38 284 LYS A C 1
ATOM 2223 O O . LYS A 1 284 ? -11.496 -5.358 14.346 1.00 90.38 284 LYS A O 1
ATOM 2228 N N . ALA A 1 285 ? -13.640 -5.454 15.022 1.00 90.31 285 ALA A N 1
ATOM 2229 C CA . ALA A 1 285 ? -14.190 -4.781 13.854 1.00 90.31 285 ALA A CA 1
ATOM 2230 C C . ALA A 1 285 ? -13.722 -3.318 13.776 1.00 90.31 285 ALA A C 1
ATOM 2232 O O . ALA A 1 285 ? -13.318 -2.877 12.705 1.00 90.31 285 ALA A O 1
ATOM 2233 N N . ALA A 1 286 ? -13.689 -2.599 14.904 1.00 89.75 286 ALA A N 1
ATOM 2234 C CA . ALA A 1 286 ? -13.198 -1.222 14.958 1.00 89.75 286 ALA A CA 1
ATOM 2235 C C . ALA A 1 286 ? -11.692 -1.133 14.667 1.00 89.75 286 ALA A C 1
ATOM 2237 O O . ALA A 1 286 ? -11.262 -0.293 13.882 1.00 89.75 286 ALA A O 1
ATOM 2238 N N . GLU A 1 287 ? -10.884 -2.033 15.238 1.00 88.75 287 GLU A N 1
ATOM 2239 C CA . GLU A 1 287 ? -9.446 -2.122 14.947 1.00 88.75 287 GLU A CA 1
ATOM 2240 C C . GLU A 1 287 ? -9.178 -2.416 13.467 1.00 88.75 287 GLU A C 1
ATOM 2242 O O . GLU A 1 287 ? -8.304 -1.800 12.857 1.00 88.75 287 GLU A O 1
ATOM 2247 N N . GLN A 1 288 ? -9.931 -3.347 12.875 1.00 85.50 288 GLN A N 1
ATOM 2248 C CA . GLN A 1 288 ? -9.804 -3.669 11.458 1.00 85.50 288 GLN A CA 1
ATOM 2249 C C . GLN A 1 288 ? -10.223 -2.490 10.577 1.00 85.50 288 GLN A C 1
ATOM 2251 O O . GLN A 1 288 ? -9.524 -2.190 9.615 1.00 85.50 288 GLN A O 1
ATOM 2256 N N . PHE A 1 289 ? -11.315 -1.805 10.922 1.00 86.62 289 PHE A N 1
ATOM 2257 C CA . PHE A 1 289 ? -11.772 -0.626 10.195 1.00 86.62 289 PHE A CA 1
ATOM 2258 C C . PHE A 1 289 ? -10.741 0.504 10.250 1.00 86.62 289 PHE A C 1
ATOM 2260 O O . PHE A 1 289 ? -10.403 1.057 9.212 1.00 86.62 289 PHE A O 1
ATOM 2267 N N . ARG A 1 290 ? -10.150 0.784 11.424 1.00 85.12 290 ARG A N 1
ATOM 2268 C CA . ARG A 1 290 ? -9.052 1.761 11.540 1.00 85.12 290 ARG A CA 1
ATOM 2269 C C . ARG A 1 290 ? -7.875 1.395 10.640 1.00 85.12 290 ARG A C 1
ATOM 2271 O O . ARG A 1 290 ? -7.396 2.248 9.904 1.00 85.12 290 ARG A O 1
ATOM 2278 N N . ARG A 1 291 ? -7.447 0.127 10.646 1.00 82.81 291 ARG A N 1
ATOM 2279 C CA . ARG A 1 291 ? -6.360 -0.344 9.770 1.00 82.81 291 ARG A CA 1
ATOM 2280 C C . ARG A 1 291 ? -6.690 -0.178 8.291 1.00 82.81 291 ARG A C 1
ATOM 2282 O O . ARG A 1 291 ? -5.832 0.265 7.538 1.00 82.81 291 ARG A O 1
ATOM 2289 N N . ASP A 1 292 ? -7.903 -0.536 7.883 1.00 79.12 292 ASP A N 1
ATOM 2290 C CA . ASP A 1 292 ? -8.339 -0.419 6.491 1.00 79.12 292 ASP A CA 1
ATOM 2291 C C . ASP A 1 292 ? -8.411 1.061 6.062 1.00 79.12 292 ASP A C 1
ATOM 2293 O O . ASP A 1 292 ? -7.897 1.410 5.004 1.00 79.12 292 ASP A O 1
ATOM 2297 N N . THR A 1 293 ? -8.914 1.955 6.920 1.00 79.31 293 THR A N 1
ATOM 2298 C CA . THR A 1 293 ? -8.933 3.411 6.685 1.00 79.31 293 THR A CA 1
ATOM 2299 C C . THR A 1 293 ? -7.527 4.026 6.669 1.00 79.31 293 THR A C 1
ATOM 2301 O O . THR A 1 293 ? -7.237 4.913 5.869 1.00 79.31 293 THR A O 1
ATOM 2304 N N . GLU A 1 294 ? -6.610 3.564 7.521 1.00 80.31 294 GLU A N 1
ATOM 2305 C CA . GLU A 1 294 ? -5.206 3.993 7.495 1.00 80.31 294 GLU A CA 1
ATOM 2306 C C . GLU A 1 294 ? -4.486 3.538 6.222 1.00 80.31 294 GLU A C 1
ATOM 2308 O O . GLU A 1 294 ? -3.678 4.288 5.675 1.00 80.31 294 GLU A O 1
ATOM 2313 N N . LEU A 1 295 ? -4.758 2.318 5.748 1.00 75.44 295 LEU A N 1
ATOM 2314 C CA . LEU A 1 295 ? -4.242 1.825 4.471 1.00 75.44 295 LEU A CA 1
ATOM 2315 C C . LEU A 1 295 ? -4.809 2.633 3.302 1.00 75.44 295 LEU A C 1
ATOM 2317 O O . LEU A 1 295 ? -4.043 2.984 2.406 1.00 75.44 295 LEU A O 1
ATOM 2321 N N . ALA A 1 296 ? -6.096 2.987 3.364 1.00 71.94 296 ALA A N 1
ATOM 2322 C CA . ALA A 1 296 ? -6.758 3.820 2.369 1.00 71.94 296 ALA A CA 1
ATOM 2323 C C . ALA A 1 296 ? -6.128 5.221 2.240 1.00 71.94 296 ALA A C 1
ATOM 2325 O O . ALA A 1 296 ? -5.917 5.743 1.150 1.00 71.94 296 ALA A O 1
ATOM 2326 N N . ASN A 1 297 ? -5.757 5.823 3.372 1.00 70.31 297 ASN A N 1
ATOM 2327 C CA . ASN A 1 297 ? -5.211 7.182 3.413 1.00 70.31 297 ASN A CA 1
ATOM 2328 C C . ASN A 1 297 ? -3.694 7.269 3.159 1.00 70.31 297 ASN A C 1
ATOM 2330 O O . ASN A 1 297 ? -3.143 8.372 3.116 1.00 70.31 297 ASN A O 1
ATOM 2334 N N . LYS A 1 298 ? -2.984 6.143 3.017 1.00 69.25 298 LYS A N 1
ATOM 2335 C CA . LYS A 1 298 ? -1.543 6.151 2.726 1.00 69.25 298 LYS A CA 1
ATOM 2336 C C . LYS A 1 298 ? -1.294 6.453 1.238 1.00 69.25 298 LYS A C 1
ATOM 2338 O O . LYS A 1 298 ? -1.784 5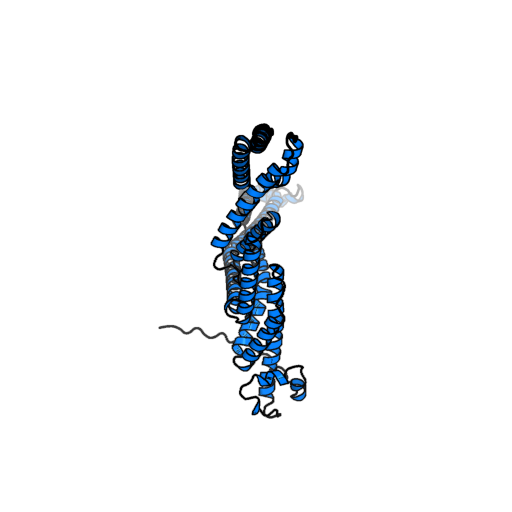.708 0.386 1.00 69.25 298 LYS A O 1
ATOM 2343 N N . PRO A 1 299 ? -0.480 7.475 0.902 1.00 55.72 299 PRO A N 1
ATOM 2344 C CA . PRO A 1 299 ? -0.095 7.756 -0.482 1.00 55.72 299 PRO A CA 1
ATOM 2345 C C . PRO A 1 299 ? 0.510 6.516 -1.155 1.00 55.72 299 PRO A C 1
ATOM 2347 O O . PRO A 1 299 ? 1.385 5.869 -0.579 1.00 55.72 299 PRO A O 1
ATOM 2350 N N . GLY A 1 300 ? 0.009 6.154 -2.340 1.00 55.53 300 GLY A N 1
ATOM 2351 C CA . GLY A 1 300 ? 0.457 4.977 -3.099 1.00 55.53 300 GLY A CA 1
ATOM 2352 C C . GLY A 1 300 ? 0.050 3.616 -2.513 1.00 55.53 300 GLY A C 1
ATOM 2353 O O . GLY A 1 300 ? 0.448 2.582 -3.049 1.00 55.53 300 GLY A O 1
ATOM 2354 N N . SER A 1 301 ? -0.726 3.587 -1.420 1.00 55.78 301 SER A N 1
ATOM 2355 C CA . SER A 1 301 ? -1.192 2.354 -0.775 1.00 55.78 301 SER A CA 1
ATOM 2356 C C . SER A 1 301 ? -2.593 1.945 -1.222 1.00 55.78 301 SER A C 1
ATOM 2358 O O . SER A 1 301 ? -2.849 0.754 -1.284 1.00 55.78 301 SER A O 1
ATOM 2360 N N . ASP A 1 302 ? -3.490 2.859 -1.583 1.00 57.41 302 ASP A N 1
ATOM 2361 C CA . ASP A 1 302 ? -4.894 2.508 -1.862 1.00 57.41 302 ASP A CA 1
ATOM 2362 C C . ASP A 1 302 ? -5.267 2.544 -3.341 1.00 57.41 302 ASP A C 1
ATOM 2364 O O . ASP A 1 302 ? -6.289 3.088 -3.746 1.00 57.41 302 ASP A O 1
ATOM 2368 N N . TYR A 1 303 ? -4.439 1.944 -4.188 1.00 55.97 303 TYR A N 1
ATOM 2369 C CA . TYR A 1 303 ? -4.785 1.813 -5.603 1.00 55.97 303 TYR A CA 1
ATOM 2370 C C . TYR A 1 303 ? -5.883 0.764 -5.862 1.00 55.97 303 TYR A C 1
ATOM 2372 O O . TYR A 1 303 ? -6.382 0.667 -6.979 1.00 55.97 303 TYR A O 1
ATOM 2380 N N . LEU A 1 304 ? -6.304 0.009 -4.837 1.00 61.00 304 LEU A N 1
ATOM 2381 C CA . LEU A 1 304 ? -7.517 -0.817 -4.881 1.00 61.00 304 LEU A CA 1
ATOM 2382 C C . LEU A 1 304 ? -8.754 -0.101 -4.310 1.00 61.00 304 LEU A C 1
ATOM 2384 O O . LEU A 1 304 ? -9.853 -0.627 -4.459 1.00 61.00 304 LEU A O 1
ATOM 2388 N N . GLY A 1 305 ? -8.611 1.092 -3.720 1.00 56.88 305 GLY A N 1
ATOM 2389 C CA . GLY A 1 305 ? -9.699 2.003 -3.349 1.00 56.88 305 GLY A CA 1
ATOM 2390 C C . GLY A 1 305 ? -10.821 1.356 -2.538 1.00 56.88 305 GLY A C 1
ATOM 2391 O O . GLY A 1 305 ? -11.982 1.430 -2.952 1.00 56.88 305 GLY A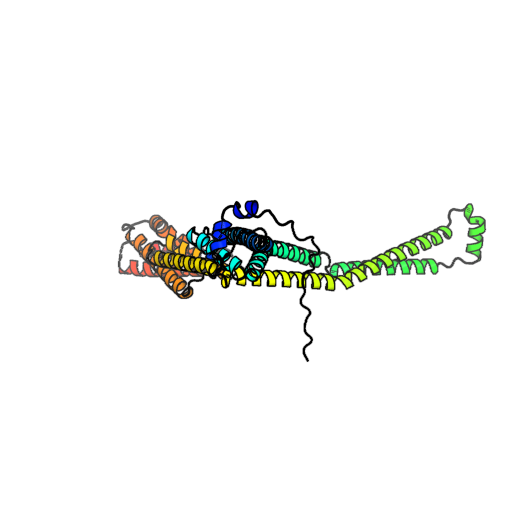 O 1
ATOM 2392 N N . PHE A 1 306 ? -10.492 0.667 -1.445 1.00 62.28 306 PHE A N 1
ATOM 2393 C CA . PHE A 1 306 ? -11.427 -0.192 -0.703 1.00 62.28 306 PHE A CA 1
ATOM 2394 C C . PHE A 1 306 ? -12.045 0.486 0.539 1.00 62.28 306 PHE A C 1
ATOM 2396 O O . PHE A 1 306 ? -12.315 -0.138 1.565 1.00 62.28 306 PHE A O 1
ATOM 2403 N N . THR A 1 307 ? -12.312 1.784 0.481 1.00 62.12 307 THR A N 1
ATOM 2404 C CA . THR A 1 307 ? -13.178 2.421 1.477 1.00 62.12 307 THR A CA 1
ATOM 2405 C C . THR A 1 307 ? -14.644 2.122 1.153 1.00 62.12 307 THR A C 1
ATOM 2407 O O . THR A 1 307 ? -15.069 2.333 0.018 1.00 62.12 307 THR A O 1
ATOM 2410 N N . PRO A 1 308 ? -15.443 1.604 2.108 1.00 62.66 308 PRO A N 1
ATOM 2411 C CA . PRO A 1 308 ? -16.891 1.558 1.941 1.00 62.66 308 PRO A CA 1
ATOM 2412 C C . PRO A 1 308 ? -17.420 2.977 1.703 1.00 62.66 308 PRO A C 1
ATOM 2414 O O . PRO A 1 308 ? -17.009 3.894 2.415 1.00 62.66 308 PRO A O 1
ATOM 2417 N N . ASP A 1 309 ? -18.356 3.145 0.767 1.00 63.53 309 ASP A N 1
ATOM 2418 C CA . ASP A 1 309 ? -18.948 4.455 0.438 1.00 63.53 309 ASP A CA 1
ATOM 2419 C C . ASP A 1 309 ? -19.556 5.163 1.672 1.00 63.53 309 ASP A C 1
ATOM 2421 O O . ASP A 1 309 ? -19.574 6.389 1.747 1.00 63.53 309 ASP A O 1
ATOM 2425 N N . ASP A 1 310 ? -19.952 4.388 2.689 1.00 70.69 310 ASP A N 1
ATOM 2426 C CA . ASP A 1 310 ? -20.549 4.846 3.949 1.00 70.69 310 ASP A CA 1
ATOM 2427 C C . ASP A 1 310 ? -19.602 4.722 5.162 1.00 70.69 310 ASP A C 1
ATOM 2429 O O . ASP A 1 310 ? -20.045 4.491 6.290 1.00 70.69 310 ASP A O 1
ATOM 2433 N N . ALA A 1 311 ? -18.286 4.854 4.964 1.00 76.69 311 ALA A N 1
ATOM 2434 C CA . ALA A 1 311 ? -17.270 4.700 6.015 1.00 76.69 311 ALA A CA 1
ATOM 2435 C C . ALA A 1 311 ? -17.608 5.459 7.319 1.00 76.69 311 ALA A C 1
ATOM 2437 O O . ALA A 1 311 ? -17.573 4.877 8.403 1.00 76.69 311 ALA A O 1
ATOM 2438 N N . THR A 1 312 ? -18.005 6.731 7.220 1.00 82.50 312 THR A N 1
ATOM 2439 C CA . THR A 1 312 ? -18.397 7.549 8.382 1.00 82.50 312 THR A CA 1
ATOM 2440 C C . THR A 1 312 ? -19.641 7.002 9.081 1.00 82.50 312 THR A C 1
ATOM 2442 O O . THR A 1 312 ? -19.672 6.922 10.306 1.00 82.50 312 THR A O 1
ATOM 2445 N N . SER A 1 313 ? -20.649 6.566 8.320 1.00 86.38 313 SER A N 1
ATOM 2446 C CA . SER A 1 313 ? -21.868 5.993 8.900 1.00 86.38 313 SER A CA 1
ATOM 2447 C C . SER A 1 313 ? -21.575 4.678 9.622 1.00 86.38 313 SER A C 1
ATOM 2449 O O . SER A 1 313 ? -22.100 4.436 10.708 1.00 86.38 313 SER A O 1
ATOM 2451 N N . TYR A 1 314 ? -20.693 3.844 9.067 1.00 86.38 314 TYR A N 1
ATOM 2452 C CA . TYR A 1 314 ? -20.271 2.615 9.729 1.00 86.38 314 TYR A CA 1
ATOM 2453 C C . TYR A 1 314 ? -19.516 2.888 11.036 1.00 86.38 314 TYR A C 1
ATOM 2455 O O . TYR A 1 314 ? -19.784 2.225 12.037 1.00 86.38 314 TYR A O 1
ATOM 2463 N N . GLU A 1 315 ? -18.610 3.869 11.054 1.00 90.06 315 GLU A N 1
ATOM 2464 C CA . GLU A 1 315 ? -17.891 4.271 12.267 1.00 90.06 315 GLU A CA 1
ATOM 2465 C C . GLU A 1 315 ? -18.854 4.729 13.372 1.00 90.06 315 GLU A C 1
ATOM 2467 O O . GLU A 1 315 ? -18.742 4.280 14.516 1.00 90.06 315 GLU A O 1
ATOM 2472 N N . GLU A 1 316 ? -19.844 5.558 13.031 1.00 90.94 316 GLU A N 1
ATOM 2473 C CA . GLU A 1 316 ? -20.885 6.016 13.957 1.00 90.94 316 GLU A CA 1
ATOM 2474 C C . GLU A 1 316 ? -21.727 4.848 14.495 1.00 90.94 316 GLU A C 1
ATOM 2476 O O . GLU A 1 316 ? -21.856 4.674 15.711 1.00 90.94 316 GLU A O 1
ATOM 2481 N N . LEU A 1 317 ? -22.243 3.990 13.607 1.00 92.31 317 LEU A N 1
ATOM 2482 C CA . LEU A 1 317 ? -23.060 2.832 13.985 1.00 92.31 317 LEU A CA 1
ATOM 2483 C C . LEU A 1 317 ? -22.283 1.839 14.854 1.00 92.31 317 LEU A C 1
ATOM 2485 O O . LEU A 1 317 ? -22.807 1.332 15.850 1.00 92.31 317 LEU A O 1
ATOM 2489 N N . LEU A 1 318 ? -21.024 1.566 14.504 1.00 91.25 318 LEU A N 1
ATOM 2490 C CA . LEU A 1 318 ? -20.171 0.663 15.265 1.00 91.25 318 LEU A CA 1
ATOM 2491 C C . LEU A 1 318 ? -19.813 1.267 16.626 1.00 91.25 318 LEU A C 1
ATOM 2493 O O . LEU A 1 318 ? -19.815 0.554 17.630 1.00 91.25 318 LEU A O 1
ATOM 2497 N N . THR A 1 319 ? -19.573 2.578 16.685 1.00 92.50 319 THR A N 1
ATOM 2498 C CA . THR A 1 319 ? -19.376 3.308 17.942 1.00 92.50 319 THR A CA 1
ATOM 2499 C C . THR A 1 319 ? -20.578 3.140 18.864 1.00 92.50 319 THR A C 1
ATOM 2501 O O . THR A 1 319 ? -20.418 2.785 20.035 1.00 92.50 319 THR A O 1
ATOM 2504 N N . ASP A 1 320 ? -21.789 3.340 18.355 1.00 92.62 320 ASP A N 1
ATOM 2505 C CA . ASP A 1 320 ? -23.002 3.217 19.160 1.00 92.62 320 ASP A CA 1
ATOM 2506 C C . ASP A 1 320 ? -23.272 1.771 19.590 1.00 92.62 320 ASP A C 1
ATOM 2508 O O . ASP A 1 320 ? -23.635 1.535 20.746 1.00 92.62 320 ASP A O 1
ATOM 2512 N N . LYS A 1 321 ? -22.978 0.784 18.734 1.00 93.06 321 LYS A N 1
ATOM 2513 C CA . LYS A 1 321 ? -23.024 -0.640 19.104 1.00 93.06 321 LYS A CA 1
ATOM 2514 C C . LYS A 1 321 ? -22.036 -0.996 20.206 1.00 93.06 321 LYS A C 1
ATOM 2516 O O . LYS A 1 321 ? -22.376 -1.737 21.128 1.00 93.06 321 LYS A O 1
ATOM 2521 N N . ILE A 1 322 ? -20.825 -0.450 20.152 1.00 92.25 322 ILE A N 1
ATOM 2522 C CA . ILE A 1 322 ? -19.816 -0.626 21.200 1.00 92.25 322 ILE A CA 1
ATOM 2523 C C . ILE A 1 322 ? -20.308 -0.027 22.517 1.00 92.25 322 ILE A C 1
ATOM 2525 O O . ILE A 1 322 ? -20.212 -0.687 23.557 1.00 92.25 322 ILE A O 1
ATOM 2529 N N . LYS A 1 323 ? -20.891 1.179 22.485 1.00 91.12 323 LYS A N 1
ATOM 2530 C CA . LYS A 1 323 ? -21.466 1.798 23.685 1.00 91.12 323 LYS A CA 1
ATOM 2531 C C . LYS A 1 323 ? -22.585 0.941 24.277 1.00 91.12 323 LYS A C 1
ATOM 2533 O O . LYS A 1 323 ? -22.596 0.684 25.482 1.00 91.12 323 LYS A O 1
ATOM 2538 N N . GLU A 1 324 ? -23.494 0.469 23.426 1.00 92.69 324 GLU A N 1
ATOM 2539 C CA . GLU A 1 324 ? -24.603 -0.407 23.803 1.00 92.69 324 GLU A CA 1
ATOM 2540 C C . GLU A 1 324 ? -24.088 -1.703 24.450 1.00 92.69 324 GLU A C 1
ATOM 2542 O O . GLU A 1 324 ? -24.517 -2.056 25.551 1.00 92.69 324 GLU A O 1
ATOM 2547 N N . ALA A 1 325 ? -23.113 -2.373 23.830 1.00 92.44 325 ALA A N 1
ATOM 2548 C CA . ALA A 1 325 ? -22.536 -3.618 24.333 1.00 92.44 325 ALA A CA 1
ATOM 2549 C C . ALA A 1 325 ? -21.812 -3.440 25.680 1.00 92.44 325 ALA A C 1
ATOM 2551 O O . ALA A 1 325 ? -21.891 -4.314 26.548 1.00 92.44 325 ALA A O 1
ATOM 2552 N N . VAL A 1 326 ? -21.133 -2.307 25.898 1.00 90.88 326 VAL A N 1
ATOM 2553 C CA . VAL A 1 326 ? -20.522 -1.984 27.199 1.00 90.88 326 VAL A CA 1
ATOM 2554 C C . VAL A 1 326 ? -21.595 -1.763 28.265 1.00 90.88 326 VAL A C 1
ATOM 2556 O O . VAL A 1 326 ? -21.499 -2.342 29.349 1.00 90.88 326 VAL A O 1
ATOM 2559 N N . ALA A 1 327 ? -22.640 -0.989 27.964 1.00 90.44 327 ALA A N 1
ATOM 2560 C CA . ALA A 1 327 ? -23.737 -0.742 28.898 1.00 90.44 327 ALA A CA 1
ATOM 2561 C C . ALA A 1 327 ? -24.482 -2.033 29.269 1.00 90.44 327 ALA A C 1
ATOM 2563 O O . ALA A 1 327 ? -24.646 -2.335 30.455 1.00 90.44 327 ALA A O 1
ATOM 2564 N N . GLN A 1 328 ? -24.865 -2.835 28.273 1.00 91.31 328 GLN A N 1
ATOM 2565 C CA . GLN A 1 328 ? -25.512 -4.133 28.476 1.00 91.31 328 GLN A CA 1
ATOM 2566 C C . GLN A 1 328 ? -24.605 -5.101 29.236 1.00 91.31 328 GLN A C 1
ATOM 2568 O O . GLN A 1 328 ? -25.058 -5.793 30.145 1.00 91.31 328 GLN A O 1
ATOM 2573 N N . GLY A 1 329 ? -23.311 -5.122 28.918 1.00 90.25 329 GLY A N 1
ATOM 2574 C CA . GLY A 1 329 ? -22.335 -5.970 29.584 1.00 90.25 329 GLY A CA 1
ATOM 2575 C C . GLY A 1 329 ? -22.141 -5.630 31.065 1.00 90.25 329 GLY A C 1
ATOM 2576 O O . GLY A 1 329 ? -22.116 -6.533 31.904 1.00 90.25 329 GLY A O 1
ATOM 2577 N N . ILE A 1 330 ? -22.063 -4.340 31.410 1.00 91.06 330 ILE A N 1
ATOM 2578 C CA . ILE A 1 330 ? -21.993 -3.872 32.804 1.00 91.06 330 ILE A CA 1
ATOM 2579 C C . ILE A 1 330 ? -23.285 -4.219 33.551 1.00 91.06 330 ILE A C 1
ATOM 2581 O O . ILE A 1 330 ? -23.225 -4.762 34.656 1.00 91.06 330 ILE A O 1
ATOM 2585 N N . MET A 1 331 ? -24.448 -3.944 32.955 1.00 88.44 331 MET A N 1
ATOM 2586 C CA . MET A 1 331 ? -25.744 -4.244 33.569 1.00 88.44 331 MET A CA 1
ATOM 2587 C C . MET A 1 331 ? -25.950 -5.749 33.768 1.00 88.44 331 MET A C 1
ATOM 2589 O O . MET A 1 331 ? -26.277 -6.176 34.873 1.00 88.44 331 MET A O 1
ATOM 2593 N N . GLY A 1 332 ? -25.656 -6.571 32.760 1.00 88.81 332 GLY A N 1
ATOM 2594 C CA . GLY A 1 332 ? -25.736 -8.030 32.856 1.00 88.81 332 GLY A CA 1
ATOM 2595 C C . GLY A 1 332 ? -24.773 -8.603 33.901 1.00 88.81 332 GLY A C 1
ATOM 2596 O O . GLY A 1 332 ? -25.151 -9.463 34.702 1.00 88.81 332 GLY A O 1
ATOM 2597 N N . ALA A 1 333 ? -23.545 -8.073 33.984 1.00 89.12 333 ALA A N 1
ATOM 2598 C CA . ALA A 1 333 ? -22.608 -8.432 35.047 1.00 89.12 333 ALA A CA 1
ATOM 2599 C C . ALA A 1 333 ? -23.180 -8.095 36.433 1.00 89.12 333 ALA A C 1
ATOM 2601 O O . ALA A 1 333 ? -23.089 -8.910 37.352 1.00 89.12 333 ALA A O 1
ATOM 2602 N N . LEU A 1 334 ? -23.824 -6.936 36.586 1.00 87.62 334 LEU A N 1
ATOM 2603 C CA . LEU A 1 334 ? -24.469 -6.534 37.834 1.00 87.62 334 LEU A CA 1
ATOM 2604 C C . LEU A 1 334 ? -25.677 -7.397 38.196 1.00 87.62 334 LEU A C 1
ATOM 2606 O O . LEU A 1 334 ? -25.844 -7.729 39.372 1.00 87.62 334 LEU A O 1
ATOM 2610 N N . GLU A 1 335 ? -26.511 -7.767 37.232 1.00 87.31 335 GLU A N 1
ATOM 2611 C CA . GLU A 1 335 ? -27.681 -8.626 37.439 1.00 87.31 335 GLU A CA 1
ATOM 2612 C C . GLU A 1 335 ? -27.273 -10.038 37.861 1.00 87.31 335 GLU A C 1
ATOM 2614 O O . GLU A 1 335 ? -27.850 -10.585 38.801 1.00 87.31 335 GLU A O 1
ATOM 2619 N N . SER A 1 336 ? -26.207 -10.577 37.259 1.00 87.06 336 SER A N 1
ATOM 2620 C CA . SER A 1 336 ? -25.673 -11.907 37.583 1.00 87.06 336 SER A CA 1
ATOM 2621 C C . SER A 1 336 ? -25.109 -12.027 39.008 1.00 87.06 336 SER A C 1
ATOM 2623 O O . SER A 1 336 ? -24.948 -13.132 39.532 1.00 87.06 336 SER A O 1
ATOM 2625 N N . LEU A 1 337 ? -24.806 -10.900 39.667 1.00 87.25 337 LEU A N 1
ATOM 2626 C CA . LEU A 1 337 ? -24.272 -10.903 41.025 1.00 87.25 337 LEU A CA 1
ATOM 2627 C C . LEU A 1 337 ? -25.374 -11.176 42.063 1.00 87.25 337 LEU A C 1
ATOM 2629 O O . LEU A 1 337 ? -26.356 -10.422 42.127 1.00 87.25 337 LEU A O 1
ATOM 2633 N N . PRO A 1 338 ? -25.187 -12.170 42.955 1.00 83.50 338 PRO A N 1
ATOM 2634 C CA . PRO A 1 338 ? -26.132 -12.442 44.030 1.00 83.50 338 PRO A CA 1
ATOM 2635 C C . PRO A 1 338 ? -26.182 -11.283 45.034 1.00 83.50 338 PRO A C 1
ATOM 2637 O O . PRO A 1 338 ? -25.214 -10.536 45.213 1.00 83.50 338 PRO A O 1
ATOM 2640 N N . SER A 1 339 ? -27.310 -11.151 45.732 1.00 79.56 339 SER A N 1
ATOM 2641 C CA . SER A 1 339 ? -27.454 -10.206 46.844 1.00 79.56 339 SER A CA 1
ATOM 2642 C C . SER A 1 339 ? -26.383 -10.457 47.912 1.00 79.56 339 SER A C 1
ATOM 2644 O O . SER A 1 339 ? -26.160 -11.597 48.312 1.00 79.56 339 SER A O 1
ATOM 2646 N N . GLY A 1 340 ? -25.700 -9.397 48.358 1.00 77.75 340 GLY A N 1
ATOM 2647 C CA . GLY A 1 340 ? -24.591 -9.517 49.312 1.00 77.75 340 GLY A CA 1
ATOM 2648 C C . GLY A 1 340 ? -23.264 -9.989 48.703 1.00 77.75 340 GLY A C 1
ATOM 2649 O O . GLY A 1 340 ? -22.370 -10.399 49.443 1.00 77.75 340 GLY A O 1
ATOM 2650 N N . ALA A 1 341 ? -23.106 -9.953 47.372 1.00 84.00 341 ALA A N 1
ATOM 2651 C CA . ALA A 1 341 ? -21.808 -10.165 46.733 1.00 84.00 341 ALA A CA 1
ATOM 2652 C C . ALA A 1 341 ? -20.728 -9.232 47.316 1.00 84.00 341 ALA A C 1
ATOM 2654 O O . ALA A 1 341 ? -21.005 -8.102 47.709 1.00 84.00 341 ALA A O 1
ATOM 2655 N N . THR A 1 342 ? -19.485 -9.711 47.365 1.00 87.69 342 THR A N 1
ATOM 2656 C CA . THR A 1 342 ? -18.342 -8.930 47.853 1.00 87.69 342 THR A CA 1
ATOM 2657 C C . THR A 1 342 ? -17.803 -7.989 46.776 1.00 87.69 342 THR A C 1
ATOM 2659 O O . THR A 1 342 ? -17.933 -8.264 45.579 1.00 87.69 342 THR A O 1
ATOM 2662 N N . GLN A 1 343 ? -17.090 -6.937 47.198 1.00 85.69 343 GLN A N 1
ATOM 2663 C CA . GLN A 1 343 ? -16.387 -6.019 46.292 1.00 85.69 343 GLN A CA 1
ATOM 2664 C C . GLN A 1 343 ? -15.491 -6.773 45.296 1.00 85.69 343 GLN A C 1
ATOM 2666 O O . GLN A 1 343 ? -15.520 -6.492 44.105 1.00 85.69 343 GLN A O 1
ATOM 2671 N N . SER A 1 344 ? -14.747 -7.788 45.750 1.00 87.25 344 SER A N 1
ATOM 2672 C CA . SER A 1 344 ? -13.861 -8.576 44.882 1.00 87.25 344 SER A CA 1
ATOM 2673 C C . SER A 1 344 ? -14.611 -9.362 43.800 1.00 87.25 344 SER A C 1
ATOM 2675 O O . SER A 1 344 ? -14.069 -9.572 42.716 1.00 87.25 344 SER A O 1
ATOM 2677 N N . ARG A 1 345 ? -15.849 -9.808 44.069 1.00 87.31 345 ARG A N 1
ATOM 2678 C CA . ARG A 1 345 ? -16.694 -10.459 43.054 1.00 87.31 345 ARG A CA 1
ATOM 2679 C C . ARG A 1 345 ? -17.221 -9.449 42.037 1.00 87.31 345 ARG A C 1
ATOM 2681 O O . ARG A 1 345 ? -17.204 -9.769 40.854 1.00 87.31 345 ARG A O 1
ATOM 2688 N N . LEU A 1 346 ? -17.612 -8.247 42.474 1.00 88.00 346 LEU A N 1
ATOM 2689 C CA . LEU A 1 346 ? -17.986 -7.156 41.567 1.00 88.00 346 LEU A CA 1
ATOM 2690 C C . LEU A 1 346 ? -16.815 -6.767 40.657 1.00 88.00 346 LEU A C 1
ATOM 2692 O O . LEU A 1 346 ? -16.971 -6.737 39.442 1.00 88.00 346 LEU A O 1
ATOM 2696 N N . GLU A 1 347 ? -15.637 -6.518 41.234 1.00 88.31 347 GLU A N 1
ATOM 2697 C CA . GLU A 1 347 ? -14.439 -6.159 40.467 1.00 88.31 347 GLU A CA 1
ATOM 2698 C C . GLU A 1 347 ? -14.062 -7.254 39.465 1.00 88.31 347 GLU A C 1
ATOM 2700 O O . GLU A 1 347 ? -13.671 -6.951 38.345 1.00 88.31 347 GLU A O 1
ATOM 2705 N N . ARG A 1 348 ? -14.217 -8.536 39.825 1.00 89.75 348 ARG A N 1
ATOM 2706 C CA . ARG A 1 348 ? -13.989 -9.644 38.888 1.00 89.75 348 ARG A CA 1
ATOM 2707 C C . ARG A 1 348 ? -15.021 -9.669 37.759 1.00 89.75 348 ARG A C 1
ATOM 2709 O O . ARG A 1 348 ? -14.632 -9.893 36.620 1.00 89.75 348 ARG A O 1
ATOM 2716 N N . ALA A 1 349 ? -16.299 -9.446 38.065 1.00 85.44 349 ALA A N 1
ATOM 2717 C CA . ALA A 1 349 ? -17.374 -9.439 37.072 1.00 85.44 349 ALA A CA 1
ATOM 2718 C C . ALA A 1 349 ? -17.242 -8.269 36.082 1.00 85.44 349 ALA A C 1
ATOM 2720 O O . ALA A 1 349 ? -17.526 -8.426 34.900 1.00 85.44 349 ALA A O 1
ATOM 2721 N N . LEU A 1 350 ? -16.756 -7.117 36.553 1.00 89.75 350 LEU A N 1
ATOM 2722 C CA . LEU A 1 350 ? -16.564 -5.917 35.736 1.00 89.75 350 LEU A CA 1
ATOM 2723 C C . LEU A 1 350 ? -15.148 -5.768 35.170 1.00 89.75 350 LEU A C 1
ATOM 2725 O O . LEU A 1 350 ? -14.904 -4.826 34.420 1.00 89.75 350 LEU A O 1
ATOM 2729 N N . ARG A 1 351 ? -14.234 -6.701 35.473 1.00 89.00 351 ARG A N 1
ATOM 2730 C CA . ARG A 1 351 ? -12.815 -6.619 35.097 1.00 89.00 351 ARG A CA 1
ATOM 2731 C C . ARG A 1 351 ? -12.617 -6.317 33.612 1.00 89.00 351 ARG A C 1
ATOM 2733 O O . ARG A 1 351 ? -11.822 -5.451 33.277 1.00 89.00 351 ARG A O 1
ATOM 2740 N N . LYS A 1 352 ? -13.362 -6.996 32.734 1.00 86.12 352 LYS A N 1
ATOM 2741 C CA . LYS A 1 352 ? -13.275 -6.798 31.277 1.00 86.12 352 LYS A CA 1
ATOM 2742 C C . LYS A 1 352 ? -13.546 -5.338 30.891 1.00 86.12 352 LYS A C 1
ATOM 2744 O O . LYS A 1 352 ? -12.814 -4.782 30.087 1.00 86.12 352 LYS A O 1
ATOM 2749 N N . PHE A 1 353 ? -14.548 -4.699 31.493 1.00 86.31 353 PHE A N 1
ATOM 2750 C CA . PHE A 1 353 ? -14.907 -3.306 31.200 1.00 86.31 353 PHE A CA 1
ATOM 2751 C C . PHE A 1 353 ? -13.939 -2.309 31.836 1.00 86.31 353 PHE A C 1
ATOM 2753 O O . PHE A 1 353 ? -13.651 -1.275 31.247 1.00 86.31 353 PHE A O 1
ATOM 2760 N N . THR A 1 354 ? -13.387 -2.628 33.008 1.00 82.81 354 THR A N 1
ATOM 2761 C CA . THR A 1 354 ? -12.346 -1.793 33.619 1.00 82.81 354 THR A CA 1
ATOM 2762 C C . THR A 1 354 ? -11.019 -1.877 32.869 1.00 82.81 354 THR A C 1
ATOM 2764 O O . THR A 1 354 ? -10.347 -0.868 32.732 1.00 82.81 354 THR A O 1
ATOM 2767 N N . GLU A 1 355 ? -10.659 -3.048 32.334 1.00 86.56 355 GLU A N 1
ATOM 2768 C CA . GLU A 1 355 ? -9.494 -3.204 31.451 1.00 86.56 355 GLU A CA 1
ATOM 2769 C C . GLU A 1 355 ? -9.697 -2.473 30.120 1.00 86.56 355 GLU A C 1
ATOM 2771 O O . GLU A 1 355 ? -8.753 -1.886 29.599 1.00 86.56 355 GLU A O 1
ATOM 2776 N N . LEU A 1 356 ? -10.924 -2.480 29.587 1.00 81.31 356 LEU A N 1
ATOM 2777 C CA . LEU A 1 356 ? -11.298 -1.680 28.420 1.00 81.31 356 LEU A CA 1
ATOM 2778 C C . LEU A 1 356 ? -11.156 -0.177 28.706 1.00 81.31 356 LEU A C 1
ATOM 2780 O O . LEU A 1 356 ? -10.581 0.522 27.892 1.00 81.31 356 LEU A O 1
ATOM 2784 N N . ALA A 1 357 ? -11.570 0.305 29.882 1.00 77.38 357 ALA A N 1
ATOM 2785 C CA . ALA A 1 357 ? -11.398 1.704 30.298 1.00 77.38 357 ALA A CA 1
ATOM 2786 C C . ALA A 1 357 ? -9.929 2.147 30.429 1.00 77.38 357 ALA A C 1
ATOM 2788 O O . ALA A 1 357 ? -9.633 3.336 30.388 1.00 77.38 357 ALA A O 1
ATOM 2789 N N . GLU A 1 358 ? -9.008 1.209 30.654 1.00 81.12 358 GLU A N 1
ATOM 2790 C CA . GLU A 1 358 ? -7.567 1.477 30.738 1.00 81.12 358 GLU A CA 1
ATOM 2791 C C . GLU A 1 358 ? -6.859 1.345 29.376 1.00 81.12 358 GLU A C 1
ATOM 2793 O O . GLU A 1 358 ? -5.667 1.652 29.266 1.00 81.12 358 GLU A O 1
ATOM 2798 N N . LYS A 1 359 ? -7.597 0.912 28.348 1.00 83.00 359 LYS A N 1
ATOM 2799 C CA . LYS A 1 359 ? -7.178 0.754 26.952 1.00 83.00 359 LYS A CA 1
ATOM 2800 C C . LYS A 1 359 ? -8.057 1.624 26.041 1.00 83.00 359 LYS A C 1
ATOM 2802 O O . LYS A 1 359 ? -8.868 2.411 26.511 1.00 83.00 359 LYS A O 1
ATOM 2807 N N . GLU A 1 360 ? -7.867 1.494 24.733 1.00 83.00 360 GLU A N 1
ATOM 2808 C CA . GLU A 1 360 ? -8.748 2.090 23.726 1.00 83.00 360 GLU A CA 1
ATOM 2809 C C . GLU A 1 360 ? -9.968 1.195 23.480 1.00 83.00 360 GLU A C 1
ATOM 2811 O O . GLU A 1 360 ? -9.834 -0.020 23.296 1.00 83.00 360 GLU A O 1
ATOM 2816 N N . VAL A 1 361 ? -11.157 1.792 23.443 1.00 83.00 361 VAL A N 1
ATOM 2817 C CA . VAL A 1 361 ? -12.432 1.117 23.181 1.00 83.00 361 VAL A CA 1
ATOM 2818 C C . VAL A 1 361 ? -13.012 1.634 21.873 1.00 83.00 361 VAL A C 1
ATOM 2820 O O . VAL A 1 361 ? -13.332 2.811 21.751 1.00 83.00 361 VAL A O 1
ATOM 2823 N N . GLY A 1 362 ? -13.182 0.753 20.890 1.00 84.88 362 GLY A N 1
ATOM 2824 C CA . GLY A 1 362 ? -13.724 1.116 19.584 1.00 84.88 362 GLY A CA 1
ATOM 2825 C C . GLY A 1 362 ? -12.848 2.122 18.852 1.00 84.88 362 GLY A C 1
ATOM 2826 O O . GLY A 1 362 ? -11.768 1.762 18.399 1.00 84.88 362 GLY A O 1
ATOM 2827 N N . PHE A 1 363 ? -13.319 3.362 18.745 1.00 83.81 363 PHE A N 1
ATOM 2828 C CA . PHE A 1 363 ? -12.616 4.491 18.122 1.00 83.81 363 PHE A CA 1
ATOM 2829 C C . PHE A 1 363 ? -12.152 5.541 19.137 1.00 83.81 363 PHE A C 1
ATOM 2831 O O . PHE A 1 363 ? -11.566 6.551 18.765 1.00 83.81 363 PHE A O 1
ATOM 2838 N N . PHE A 1 364 ? -12.400 5.309 20.425 1.00 86.94 364 PHE A N 1
ATOM 2839 C CA . PHE A 1 364 ? -12.030 6.237 21.480 1.00 86.94 364 PHE A CA 1
ATOM 2840 C C . PHE A 1 364 ? -10.560 6.092 21.861 1.00 86.94 364 PHE A C 1
ATOM 2842 O O . PHE A 1 364 ? -10.050 4.979 22.025 1.00 86.94 364 PHE A O 1
ATOM 2849 N N . ASP A 1 365 ? -9.909 7.230 22.101 1.00 87.06 365 ASP A N 1
ATOM 2850 C CA . ASP A 1 365 ? -8.635 7.251 22.808 1.00 87.06 365 ASP A CA 1
ATOM 2851 C C . ASP A 1 365 ? -8.802 6.750 24.253 1.00 87.06 365 ASP A C 1
ATOM 2853 O O . ASP A 1 365 ? -9.907 6.485 24.745 1.00 87.06 365 ASP A O 1
ATOM 2857 N N . LYS A 1 366 ? -7.680 6.583 24.947 1.00 87.12 366 LYS A N 1
ATOM 2858 C CA . LYS A 1 366 ? -7.655 6.048 26.309 1.00 87.12 366 LYS A CA 1
ATOM 2859 C C . LYS A 1 366 ? -8.479 6.886 27.295 1.00 87.12 366 LYS A C 1
ATOM 2861 O O . LYS A 1 366 ? -9.173 6.319 28.140 1.00 87.12 366 LYS A O 1
ATOM 2866 N N . ASP A 1 367 ? -8.408 8.210 27.212 1.00 87.12 367 ASP A N 1
ATOM 2867 C CA . ASP A 1 367 ? -9.070 9.092 28.177 1.00 87.12 367 ASP A CA 1
ATOM 2868 C C . ASP A 1 367 ? -10.583 9.124 27.941 1.00 87.12 367 ASP A C 1
ATOM 2870 O O . ASP A 1 367 ? -11.363 8.972 28.885 1.00 87.12 367 ASP A O 1
ATOM 2874 N N . THR A 1 368 ? -10.993 9.180 26.676 1.00 88.81 368 THR A N 1
ATOM 2875 C CA . THR A 1 368 ? -12.389 9.113 26.240 1.00 88.81 368 THR A CA 1
ATOM 2876 C C . THR A 1 368 ? -12.997 7.746 26.561 1.00 88.81 368 THR A C 1
ATOM 2878 O O . THR A 1 368 ? -14.111 7.661 27.077 1.00 88.81 368 THR A O 1
ATOM 2881 N N . SER A 1 369 ? -12.245 6.659 26.353 1.00 87.75 369 SER A N 1
ATOM 2882 C CA . SER A 1 369 ? -12.654 5.299 26.735 1.00 87.75 369 SER A CA 1
ATOM 2883 C C . SER A 1 369 ? -12.904 5.195 28.238 1.00 87.75 369 SER A C 1
ATOM 2885 O O . SER A 1 369 ? -13.905 4.624 28.686 1.00 87.75 369 SER A O 1
ATOM 2887 N N . LYS A 1 370 ? -12.003 5.777 29.036 1.00 88.62 370 LYS A N 1
ATOM 2888 C CA . LYS A 1 370 ? -12.117 5.808 30.491 1.00 88.62 370 LYS A CA 1
ATOM 2889 C C . LYS A 1 370 ? -13.329 6.608 30.948 1.00 88.62 370 LYS A C 1
ATOM 2891 O O . LYS A 1 370 ? -14.067 6.142 31.819 1.00 88.62 370 LYS A O 1
ATOM 2896 N N . GLU A 1 371 ? -13.523 7.800 30.395 1.00 89.81 371 GLU A N 1
ATOM 2897 C CA . GLU A 1 371 ? -14.664 8.658 30.706 1.00 89.81 371 GLU A CA 1
ATOM 2898 C C . GLU A 1 371 ? -15.981 7.960 30.367 1.00 89.81 371 GLU A C 1
ATOM 2900 O O . GLU A 1 371 ? -16.840 7.832 31.240 1.00 89.81 371 GLU A O 1
ATOM 2905 N N . PHE A 1 372 ? -16.081 7.376 29.174 1.00 89.38 372 PHE A N 1
ATOM 2906 C CA . PHE A 1 372 ? -17.253 6.629 28.732 1.00 89.38 372 PHE A CA 1
ATOM 2907 C C . PHE A 1 372 ? -17.613 5.464 29.676 1.00 89.38 372 PHE A C 1
ATOM 2909 O O . PHE A 1 372 ? -18.766 5.317 30.105 1.00 89.38 372 PHE A O 1
ATOM 2916 N N . VAL A 1 373 ? -16.636 4.637 30.068 1.00 89.38 373 VAL A N 1
ATOM 2917 C CA . VAL A 1 373 ? -16.892 3.534 31.012 1.00 89.38 373 VAL A CA 1
ATOM 2918 C C . VAL A 1 373 ? -17.284 4.071 32.392 1.00 89.38 373 VAL A C 1
ATOM 2920 O O . VAL A 1 373 ? -18.178 3.518 33.035 1.00 89.38 373 VAL A O 1
ATOM 2923 N N . LEU A 1 374 ? -16.662 5.159 32.859 1.00 90.62 374 LEU A N 1
ATOM 2924 C CA . LEU A 1 374 ? -17.024 5.799 34.127 1.00 90.62 374 LEU A CA 1
ATOM 2925 C C . LEU A 1 374 ? -18.457 6.339 34.109 1.00 90.62 374 LEU A C 1
ATOM 2927 O O . LEU A 1 374 ? -19.177 6.153 35.091 1.00 90.62 374 LEU A O 1
ATOM 2931 N N . GLU A 1 375 ? -18.887 6.981 33.026 1.00 92.19 375 GLU A N 1
ATOM 2932 C CA . GLU A 1 375 ? -20.266 7.442 32.850 1.00 92.19 375 GLU A CA 1
ATOM 2933 C C . GLU A 1 375 ? -21.254 6.280 32.858 1.00 92.19 375 GLU A C 1
ATOM 2935 O O . GLU A 1 375 ? -22.245 6.313 33.592 1.00 92.19 375 GLU A O 1
ATOM 2940 N N . THR A 1 376 ? -20.932 5.203 32.144 1.00 92.12 376 THR A N 1
ATOM 2941 C CA . THR A 1 376 ? -21.764 3.997 32.105 1.00 92.12 376 THR A CA 1
ATOM 2942 C C . THR A 1 376 ? -21.882 3.349 33.491 1.00 92.12 376 THR A C 1
ATOM 2944 O O . THR A 1 376 ? -22.971 2.963 33.921 1.00 92.12 376 THR A O 1
ATOM 2947 N N . LEU A 1 377 ? -20.785 3.294 34.256 1.00 91.88 377 LEU A N 1
ATOM 2948 C CA . LEU A 1 377 ? -20.792 2.813 35.641 1.00 91.88 377 LEU A CA 1
ATOM 2949 C C . LEU A 1 377 ? -21.592 3.729 36.578 1.00 91.88 377 LEU A C 1
ATOM 2951 O O . LEU A 1 377 ? -22.262 3.227 37.481 1.00 91.88 377 LEU A O 1
ATOM 2955 N N . ARG A 1 378 ? -21.543 5.056 36.390 1.00 92.75 378 ARG A N 1
ATOM 2956 C CA . ARG A 1 378 ? -22.349 6.021 37.165 1.00 92.75 378 ARG A CA 1
ATOM 2957 C C . ARG A 1 378 ? -23.839 5.852 36.878 1.00 92.75 378 ARG A C 1
ATOM 2959 O O . ARG A 1 378 ? -24.629 5.832 37.821 1.00 92.75 378 ARG A O 1
ATOM 2966 N N . ALA A 1 379 ? -24.215 5.667 35.614 1.00 91.81 379 ALA A N 1
ATOM 2967 C CA . ALA A 1 379 ? -25.592 5.372 35.234 1.00 91.81 379 ALA A CA 1
ATOM 2968 C C . ALA A 1 379 ? -26.075 4.066 35.889 1.00 91.81 379 ALA A C 1
ATOM 2970 O O . ALA A 1 379 ? -27.122 4.047 36.538 1.00 91.81 379 ALA A O 1
ATOM 2971 N N . ALA A 1 380 ? -25.264 3.004 35.829 1.00 90.50 380 ALA A N 1
ATOM 2972 C CA . ALA A 1 380 ? -25.567 1.731 36.480 1.00 90.50 380 ALA A CA 1
ATOM 2973 C C . ALA A 1 380 ? -25.641 1.839 38.019 1.00 90.50 380 ALA A C 1
ATOM 2975 O O . ALA A 1 380 ? -26.455 1.169 38.657 1.00 90.50 380 ALA A O 1
ATOM 2976 N N . GLU A 1 381 ? -24.829 2.699 38.644 1.00 92.19 381 GLU A N 1
ATOM 2977 C CA . GLU A 1 381 ? -24.896 2.986 40.084 1.00 92.19 381 GLU A CA 1
ATOM 2978 C C . GLU A 1 381 ? -26.225 3.632 40.470 1.00 92.19 381 GLU A C 1
ATOM 2980 O O . GLU A 1 381 ? -26.867 3.201 41.437 1.00 92.19 381 GLU A O 1
ATOM 2985 N N . GLN A 1 382 ? -26.653 4.631 39.699 1.00 90.56 382 GLN A N 1
ATOM 2986 C CA . GLN A 1 382 ? -27.920 5.321 39.905 1.00 90.56 382 GLN A CA 1
ATOM 2987 C C . GLN A 1 382 ? -29.106 4.362 39.741 1.00 90.56 382 GLN A C 1
ATOM 2989 O O . GLN A 1 382 ? -30.020 4.367 40.572 1.00 90.56 382 GLN A O 1
ATOM 2994 N N . ASP A 1 383 ? -29.052 3.483 38.742 1.00 88.38 383 ASP A N 1
ATOM 2995 C CA . ASP A 1 383 ? -30.062 2.450 38.510 1.00 88.38 383 ASP A CA 1
ATOM 2996 C C . ASP A 1 383 ? -30.088 1.398 39.631 1.00 88.38 383 ASP A C 1
ATOM 2998 O O . ASP A 1 383 ? -31.150 1.034 40.142 1.00 88.38 383 ASP A O 1
ATOM 3002 N N . ALA A 1 384 ? -28.924 0.955 40.113 1.00 86.50 384 ALA A N 1
ATOM 3003 C CA . ALA A 1 384 ? -28.837 0.038 41.248 1.00 86.50 384 ALA A CA 1
ATOM 3004 C C . ALA A 1 384 ? -29.391 0.662 42.543 1.00 86.50 384 ALA A C 1
ATOM 3006 O O . ALA A 1 384 ? -29.983 -0.039 43.371 1.00 86.50 384 ALA A O 1
ATOM 3007 N N . ARG A 1 385 ? -29.235 1.979 42.728 1.00 86.62 385 ARG A N 1
ATOM 3008 C CA . ARG A 1 385 ? -29.761 2.713 43.888 1.00 86.62 385 ARG A CA 1
ATOM 3009 C C . ARG A 1 385 ? -31.289 2.772 43.900 1.00 86.62 385 ARG A C 1
ATOM 3011 O O . ARG A 1 385 ? -31.888 2.748 44.979 1.00 86.62 385 ARG A O 1
ATOM 3018 N N . THR A 1 386 ? -31.920 2.859 42.731 1.00 86.19 386 THR A N 1
ATOM 3019 C CA . THR A 1 386 ? -33.382 2.936 42.599 1.00 86.19 386 THR A CA 1
ATOM 3020 C C . THR A 1 386 ? -34.021 1.549 42.565 1.00 86.19 386 THR A C 1
ATOM 3022 O O . THR A 1 386 ? -34.952 1.303 43.335 1.00 86.19 386 THR A O 1
ATOM 3025 N N . LYS A 1 387 ? -33.494 0.633 41.742 1.00 82.12 387 LYS A N 1
ATOM 3026 C CA . LYS A 1 387 ? -34.091 -0.680 41.444 1.00 82.12 387 LYS A CA 1
ATOM 3027 C C . LYS A 1 387 ? -33.644 -1.805 42.386 1.00 82.12 387 LYS A C 1
ATOM 3029 O O . LYS A 1 387 ? -34.381 -2.764 42.572 1.00 82.12 387 LYS A O 1
ATOM 3034 N N . SER A 1 388 ? -32.465 -1.701 43.008 1.00 76.94 388 SER A N 1
ATOM 3035 C CA . SER A 1 388 ? -31.848 -2.776 43.816 1.00 76.94 388 SER A CA 1
ATOM 3036 C C . SER A 1 388 ? -31.542 -2.348 45.260 1.00 76.94 388 SER A C 1
ATOM 3038 O O . SER A 1 388 ? -30.453 -2.609 45.792 1.00 76.94 388 SER A O 1
ATOM 3040 N N . LYS A 1 389 ? -32.498 -1.673 45.915 1.00 77.50 389 LYS A N 1
ATOM 3041 C CA . LYS A 1 389 ? -32.357 -1.203 47.306 1.00 77.50 389 LYS A CA 1
ATOM 3042 C C . LYS A 1 389 ? -32.013 -2.360 48.253 1.00 77.50 389 LYS A C 1
ATOM 3044 O O . LYS A 1 389 ? -32.643 -3.408 48.223 1.00 77.50 389 LYS A O 1
ATOM 3049 N N . GLY A 1 390 ? -31.001 -2.159 49.098 1.00 78.44 390 GLY A N 1
ATOM 3050 C CA . GLY A 1 390 ? -30.550 -3.152 50.085 1.00 78.44 390 GLY A CA 1
ATOM 3051 C C . GLY A 1 390 ? -29.563 -4.208 49.566 1.00 78.44 390 GLY A C 1
ATOM 3052 O O . GLY A 1 390 ? -29.002 -4.941 50.370 1.00 78.44 390 GLY A O 1
ATOM 3053 N N . SER A 1 391 ? -29.271 -4.260 48.260 1.00 80.44 391 SER A N 1
ATOM 3054 C CA . SER A 1 391 ? -28.333 -5.245 47.682 1.00 80.44 391 SER A CA 1
ATOM 3055 C C . SER A 1 391 ? -26.844 -4.948 47.924 1.00 80.44 391 SER A C 1
ATOM 3057 O O . SER A 1 391 ? -25.996 -5.800 47.661 1.00 80.44 391 SER A O 1
ATOM 3059 N N . GLY A 1 392 ? -26.508 -3.725 48.354 1.00 83.06 392 GLY A N 1
ATOM 3060 C CA . GLY A 1 392 ? -25.129 -3.234 48.477 1.00 83.06 392 GLY A CA 1
ATOM 3061 C C . GLY A 1 392 ? -24.455 -2.857 47.146 1.00 83.06 392 GLY A C 1
ATOM 3062 O O . GLY A 1 392 ? -23.390 -2.241 47.168 1.00 83.06 392 GLY A O 1
ATOM 3063 N N . LYS A 1 393 ? -25.075 -3.146 45.989 1.00 85.50 393 LYS A N 1
ATOM 3064 C CA . LYS A 1 393 ? -24.481 -2.951 44.649 1.00 85.50 393 LYS A CA 1
ATOM 3065 C C . LYS A 1 393 ? -24.098 -1.495 44.347 1.00 85.50 393 LYS A C 1
ATOM 3067 O O . LYS A 1 393 ? -22.988 -1.251 43.888 1.00 85.50 393 LYS A O 1
ATOM 3072 N N . SER A 1 394 ? -24.956 -0.526 44.682 1.00 88.06 394 SER A N 1
ATOM 3073 C CA . SER A 1 394 ? -24.663 0.914 44.503 1.00 88.06 394 SER A CA 1
ATOM 3074 C C . SER A 1 394 ? -23.437 1.371 45.316 1.00 88.06 394 SER A C 1
ATOM 3076 O O . SER A 1 394 ? -22.590 2.098 44.801 1.00 88.06 394 SER A O 1
ATOM 3078 N N . ILE A 1 395 ? -23.268 0.889 46.554 1.00 87.75 395 ILE A N 1
ATOM 3079 C CA . ILE A 1 395 ? -22.101 1.231 47.391 1.00 87.75 395 ILE A CA 1
ATOM 3080 C C . ILE A 1 395 ? -20.816 0.672 46.769 1.00 87.75 395 ILE A C 1
ATOM 3082 O O . ILE A 1 395 ? -19.812 1.380 46.671 1.00 87.75 395 ILE A O 1
ATOM 3086 N N . MET A 1 396 ? -20.859 -0.581 46.315 1.00 89.12 396 MET A N 1
ATOM 3087 C CA . MET A 1 396 ? -19.715 -1.235 45.682 1.00 89.12 396 MET A CA 1
ATOM 3088 C C . MET A 1 396 ? -19.313 -0.566 44.356 1.00 89.12 396 MET A C 1
ATOM 3090 O O . MET A 1 396 ? -18.123 -0.361 44.100 1.00 89.12 396 MET A O 1
ATOM 3094 N N . LEU A 1 397 ? -20.296 -0.152 43.544 1.00 90.06 397 LEU A N 1
ATOM 3095 C CA . LEU A 1 397 ? -20.069 0.617 42.317 1.00 90.06 397 LEU A CA 1
ATOM 3096 C C . LEU A 1 397 ? -19.456 1.989 42.605 1.00 90.06 397 LEU A C 1
ATOM 3098 O O . LEU A 1 397 ? -18.479 2.349 41.956 1.00 90.06 397 LEU A O 1
ATOM 3102 N N . LYS A 1 398 ? -19.934 2.726 43.619 1.00 91.25 398 LYS A N 1
ATOM 3103 C CA . LYS A 1 398 ? -19.300 3.993 44.038 1.00 91.25 398 LYS A CA 1
ATOM 3104 C C . LYS A 1 398 ? -17.828 3.813 44.395 1.00 91.25 398 LYS A C 1
ATOM 3106 O O . LYS A 1 398 ? -17.004 4.657 44.041 1.00 91.25 398 LYS A O 1
ATOM 3111 N N . HIS A 1 399 ? -17.492 2.724 45.089 1.00 89.12 399 HIS A N 1
ATOM 3112 C CA . HIS A 1 399 ? -16.105 2.427 45.432 1.00 89.12 399 HIS A CA 1
ATOM 3113 C C . HIS A 1 399 ? -15.260 2.141 44.181 1.00 89.12 399 HIS A C 1
ATOM 3115 O O . HIS A 1 399 ? -14.177 2.709 44.036 1.00 89.12 399 HIS A O 1
ATOM 3121 N N . LEU A 1 400 ? -15.781 1.335 43.248 1.00 87.88 400 LEU A N 1
ATOM 3122 C CA . LEU A 1 400 ? -15.112 1.036 41.980 1.00 87.88 400 LEU A CA 1
ATOM 3123 C C . LEU A 1 400 ? -14.904 2.294 41.122 1.00 87.88 400 LEU A C 1
ATOM 3125 O O . LEU A 1 400 ? -13.796 2.529 40.649 1.00 87.88 400 LEU A O 1
ATOM 3129 N N . ILE A 1 401 ? -15.931 3.139 40.988 1.00 91.06 401 ILE A N 1
ATOM 3130 C CA . ILE A 1 401 ? -15.856 4.425 40.279 1.00 91.06 401 ILE A CA 1
ATOM 3131 C C . ILE A 1 401 ? -14.756 5.296 40.895 1.00 91.06 401 ILE A C 1
ATOM 3133 O O . ILE A 1 401 ? -13.892 5.788 40.176 1.00 91.06 401 ILE A O 1
ATOM 3137 N N . SER A 1 402 ? -14.721 5.435 42.227 1.00 89.69 402 SER A N 1
ATOM 3138 C CA . SER A 1 402 ? -13.682 6.223 42.907 1.00 89.69 402 SER A CA 1
ATOM 3139 C C . SER A 1 402 ? -12.272 5.684 42.644 1.00 89.69 402 SER A C 1
ATOM 3141 O O . SER A 1 402 ? -11.347 6.470 42.433 1.00 89.69 402 SER A O 1
ATOM 3143 N N . LYS A 1 403 ? -12.105 4.356 42.629 1.00 87.44 403 LYS A N 1
ATOM 3144 C CA . LYS A 1 403 ? -10.829 3.692 42.336 1.00 87.44 403 LYS A CA 1
ATOM 3145 C C . LYS A 1 403 ? -10.365 3.981 40.905 1.00 87.44 403 LYS A C 1
ATOM 3147 O O . LYS A 1 403 ? -9.240 4.435 40.722 1.00 87.44 403 LYS A O 1
ATOM 3152 N N . LEU A 1 404 ? -11.244 3.807 39.917 1.00 84.00 404 LEU A N 1
ATOM 3153 C CA . LEU A 1 404 ? -10.947 4.054 38.500 1.00 84.00 404 LEU A CA 1
ATOM 3154 C C . LEU A 1 404 ? -10.679 5.538 38.207 1.00 84.00 404 LEU A C 1
ATOM 3156 O O . LEU A 1 404 ? -9.752 5.870 37.469 1.00 84.00 404 LEU A O 1
ATOM 3160 N N . SER A 1 405 ? -11.430 6.451 38.831 1.00 84.12 405 SER A N 1
ATOM 3161 C CA . SER A 1 405 ? -11.184 7.892 38.694 1.00 84.12 405 SER A CA 1
ATOM 3162 C C . SER A 1 405 ? -9.822 8.305 39.269 1.00 84.12 405 SER A C 1
ATOM 3164 O O . SER A 1 405 ? -9.143 9.138 38.677 1.00 84.12 405 SER A O 1
ATOM 3166 N N . LYS A 1 406 ? -9.375 7.695 40.377 1.00 81.69 406 LYS A N 1
ATOM 3167 C CA . LYS A 1 406 ? -8.076 7.999 41.011 1.00 81.69 406 LYS A CA 1
ATOM 3168 C C . LYS A 1 406 ? -6.876 7.372 40.302 1.00 81.69 406 LYS A C 1
ATOM 3170 O O . LYS A 1 406 ? -5.799 7.958 40.331 1.00 81.69 406 LYS A O 1
ATOM 3175 N N . ALA A 1 407 ? -7.054 6.232 39.634 1.00 63.56 407 ALA A N 1
ATOM 3176 C CA . ALA A 1 407 ? -5.983 5.485 38.966 1.00 63.56 407 ALA A CA 1
ATOM 3177 C C . ALA A 1 407 ? -5.323 6.205 37.761 1.00 63.56 407 ALA A C 1
ATOM 3179 O O . ALA A 1 407 ? -4.475 5.619 37.105 1.00 63.56 407 ALA A O 1
ATOM 3180 N N . GLY A 1 408 ? -5.685 7.462 37.462 1.00 50.41 408 GLY A N 1
ATOM 3181 C CA . GLY A 1 408 ? -5.039 8.290 36.427 1.00 50.41 408 GLY A CA 1
ATOM 3182 C C . GLY A 1 408 ? -4.434 9.608 36.924 1.00 50.41 408 GLY A C 1
ATOM 3183 O O . GLY A 1 408 ? -3.971 10.385 36.107 1.00 50.41 408 GLY A O 1
ATOM 3184 N N . VAL A 1 409 ? -4.449 9.887 38.235 1.00 44.59 409 VAL A N 1
ATOM 3185 C CA . VAL A 1 409 ? -3.893 11.137 38.811 1.00 44.59 409 VAL A CA 1
ATOM 3186 C C . VAL A 1 409 ? -2.470 10.926 39.365 1.00 44.59 409 VAL A C 1
ATOM 3188 O O . VAL A 1 409 ? -1.873 11.821 39.951 1.00 44.59 409 VAL A O 1
ATOM 3191 N N . GLY A 1 410 ? -1.899 9.732 39.190 1.00 39.75 410 GLY A N 1
ATOM 3192 C CA . GLY A 1 410 ? -0.540 9.404 39.613 1.00 39.75 410 GLY A CA 1
ATOM 3193 C C . GLY A 1 410 ? 0.321 9.025 38.417 1.00 39.75 410 GLY A C 1
ATOM 3194 O O . GLY A 1 410 ? 0.028 8.026 37.768 1.00 39.75 410 GLY A O 1
ATOM 3195 N N . VAL A 1 411 ? 1.404 9.780 38.225 1.00 35.19 411 VAL A N 1
ATOM 3196 C CA . VAL A 1 411 ? 2.434 9.688 37.173 1.00 35.19 411 VAL A CA 1
ATOM 3197 C C . VAL A 1 411 ? 2.082 10.438 35.878 1.00 35.19 411 VAL A C 1
ATOM 3199 O O . VAL A 1 411 ? 1.797 9.840 34.844 1.00 35.19 411 VAL A O 1
ATOM 3202 N N . ALA A 1 412 ? 2.144 11.769 35.969 1.00 32.19 412 ALA A N 1
ATOM 3203 C CA . ALA A 1 412 ? 2.757 12.595 34.930 1.00 32.19 412 ALA A CA 1
ATOM 3204 C C . ALA A 1 412 ? 4.183 12.936 35.385 1.00 32.19 412 ALA A C 1
ATOM 3206 O O . ALA A 1 412 ? 4.345 13.155 36.614 1.00 32.19 412 ALA A O 1
#